Protein AF-A0A7J8PKA5-F1 (afdb_monomer)

Foldseek 3Di:
DPPPPDPFLAFAWQWKAWLNHTQPDGSCLQVADRREGEDQPDAFKAAAPVVVVSVVVSFVVQQVCFDWDQALDNVDRWTKGADPDQDLVCVCVRTTWMWTAGPVRDIDIADCQLQWDDRPPDRRMITGRYYHPVNGSHIYRYPSNQVQWDWDQPPVVSDIDTDRHRVVVVVVVVVVVVPDDDDPDDDDDDDDDDDDDDDDDDDDDDDDDPDDDDDDDDDDDDDDDDDDDDDDDDDDDDDDDDDDDPDDDPPQVVCLVDDFFFFKKKWKKKFQAAPVQVVVCVLVVLCLQCVQLVHDSVQKDWDDWDGDPRMIITMIIGGDDPVDLGNDSVSVVSNVCCVVVVSRDDDCSRPDMDTPDMGIDTRPPCDPCVVCVVVVVVVVVVVVVVVVVVVVVVVVVVVVVVVVPPDDDPDDDDDDDDDDDD

Organism: Gossypium raimondii (NCBI:txid29730)

Structure (mmCIF, N/CA/C/O backbone):
data_AF-A0A7J8PKA5-F1
#
_entry.id   AF-A0A7J8PKA5-F1
#
loop_
_atom_site.group_PDB
_atom_site.id
_atom_site.type_symbol
_atom_site.label_atom_id
_atom_site.label_alt_id
_atom_site.label_comp_id
_atom_site.label_asym_id
_atom_site.label_entity_id
_atom_site.label_seq_id
_atom_site.pdbx_PDB_ins_code
_atom_site.Cartn_x
_atom_site.Cartn_y
_atom_site.Cartn_z
_atom_site.occupancy
_atom_site.B_iso_or_equiv
_atom_site.auth_seq_id
_atom_site.auth_comp_id
_atom_site.auth_asym_id
_atom_site.auth_atom_id
_atom_site.pdbx_PDB_model_num
ATOM 1 N N . PHE A 1 1 ? -16.954 -17.015 -1.935 1.00 55.88 1 PHE A N 1
ATOM 2 C CA . PHE A 1 1 ? -16.989 -15.827 -2.813 1.00 55.88 1 PHE A CA 1
ATOM 3 C C . PHE A 1 1 ? -18.386 -15.262 -2.831 1.00 55.88 1 PHE A C 1
ATOM 5 O O . PHE A 1 1 ? -19.334 -16.026 -2.686 1.00 55.88 1 PHE A O 1
ATOM 12 N N . ARG A 1 2 ? -18.520 -13.949 -3.002 1.00 53.69 2 ARG A N 1
ATOM 13 C CA . ARG A 1 2 ? -19.833 -13.332 -3.159 1.00 53.69 2 ARG A CA 1
ATOM 14 C C . ARG A 1 2 ? -20.401 -13.656 -4.553 1.00 53.69 2 ARG A C 1
ATOM 16 O O . ARG A 1 2 ? -19.839 -13.238 -5.559 1.00 53.69 2 ARG A O 1
ATOM 23 N N . ASP A 1 3 ? -21.453 -14.468 -4.576 1.00 55.28 3 ASP A N 1
ATOM 24 C CA . ASP A 1 3 ? -22.385 -14.728 -5.686 1.00 55.28 3 ASP A CA 1
ATOM 25 C C . ASP A 1 3 ? -21.834 -15.186 -7.049 1.00 55.28 3 ASP A C 1
ATOM 27 O O . ASP A 1 3 ? -22.511 -15.005 -8.054 1.00 55.28 3 ASP A O 1
ATOM 31 N N . GLY A 1 4 ? -20.646 -15.802 -7.126 1.00 52.34 4 GLY A N 1
ATOM 32 C CA . GLY A 1 4 ? -20.178 -16.593 -8.289 1.00 52.34 4 GLY A CA 1
ATOM 33 C C . GLY A 1 4 ? -20.049 -15.881 -9.652 1.00 52.34 4 GLY A C 1
ATOM 34 O O . GLY A 1 4 ? -19.537 -16.478 -10.592 1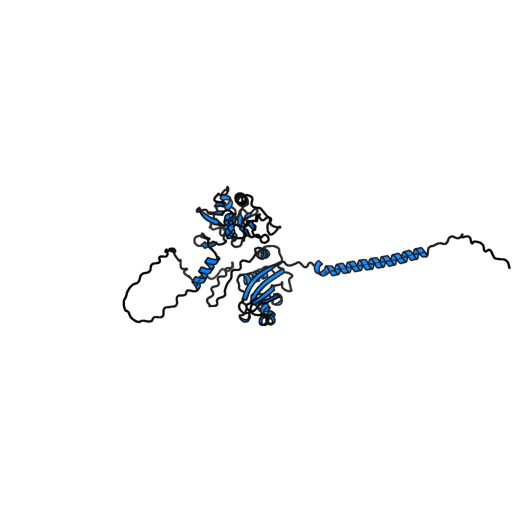.00 52.34 4 GLY A O 1
ATOM 35 N N . ASN A 1 5 ? -20.478 -14.622 -9.761 1.00 56.34 5 ASN A N 1
ATOM 36 C CA . ASN A 1 5 ? -20.639 -13.870 -11.010 1.00 56.34 5 ASN A CA 1
ATOM 37 C C . ASN A 1 5 ? -19.752 -12.609 -11.059 1.00 56.34 5 ASN A C 1
ATOM 39 O O . ASN A 1 5 ? -19.806 -11.833 -12.011 1.00 56.34 5 ASN A O 1
ATOM 43 N N . SER A 1 6 ? -18.948 -12.379 -10.017 1.00 64.56 6 SER A N 1
ATOM 44 C CA . SER A 1 6 ? -17.934 -11.325 -9.990 1.00 64.56 6 SER A CA 1
ATOM 45 C C . SER A 1 6 ? -16.624 -11.858 -10.577 1.00 64.56 6 SER A C 1
ATOM 47 O O . SER A 1 6 ? -16.183 -12.931 -10.163 1.00 64.56 6 SER A O 1
ATOM 49 N N . PRO A 1 7 ? -15.942 -11.114 -11.470 1.00 79.00 7 PRO A N 1
ATOM 50 C CA . PRO A 1 7 ? -14.612 -11.492 -11.948 1.00 79.00 7 PRO A CA 1
ATOM 51 C C . PRO A 1 7 ? -13.523 -11.323 -10.871 1.00 79.00 7 PRO A C 1
ATOM 53 O O . PRO A 1 7 ? -12.355 -11.603 -11.132 1.00 79.00 7 PRO A O 1
ATOM 56 N N . TYR A 1 8 ? -13.884 -10.850 -9.673 1.00 85.94 8 TYR A N 1
ATOM 57 C CA . TYR A 1 8 ? -12.963 -10.523 -8.591 1.00 85.94 8 TYR A CA 1
ATOM 58 C C . TYR A 1 8 ? -13.121 -11.444 -7.379 1.00 85.94 8 TYR A C 1
ATOM 60 O O . TYR A 1 8 ? -14.217 -11.910 -7.056 1.00 85.94 8 TYR A O 1
ATOM 68 N N . TYR A 1 9 ? -12.029 -11.603 -6.629 1.00 89.12 9 TYR A N 1
ATOM 69 C CA . TYR A 1 9 ? -12.018 -12.249 -5.319 1.00 89.12 9 TYR A CA 1
ATOM 70 C C . TYR A 1 9 ? -12.686 -11.359 -4.261 1.00 89.12 9 TYR A C 1
ATOM 72 O O . TYR A 1 9 ? -12.027 -10.656 -3.497 1.00 89.12 9 TYR A O 1
ATOM 80 N N . SER A 1 10 ? -14.021 -11.373 -4.248 1.00 90.00 10 SER A N 1
ATOM 81 C CA . SER A 1 10 ? -14.837 -10.598 -3.313 1.00 90.00 10 SER A CA 1
ATOM 82 C C . SER A 1 10 ? -15.131 -11.383 -2.032 1.00 90.00 10 SER A C 1
ATOM 84 O O . SER A 1 10 ? -15.637 -12.515 -2.079 1.00 90.00 10 SER A O 1
ATOM 86 N N . ILE A 1 11 ? -14.830 -10.761 -0.893 1.00 90.38 11 ILE A N 1
ATOM 87 C CA . ILE A 1 11 ? -15.090 -11.256 0.460 1.00 90.38 11 ILE A CA 1
ATOM 88 C C . ILE A 1 11 ? -16.139 -10.383 1.155 1.00 90.38 11 ILE A C 1
ATOM 90 O O . ILE A 1 11 ? -16.272 -9.192 0.887 1.00 90.38 11 ILE A O 1
ATOM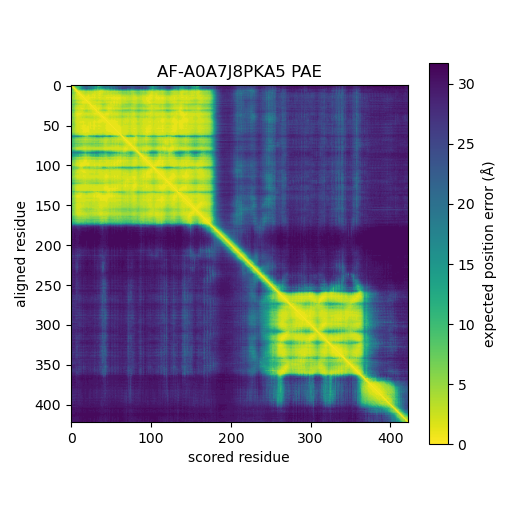 94 N N . GLY A 1 12 ? -16.937 -10.982 2.036 1.00 91.62 12 GLY A N 1
ATOM 95 C CA . GLY A 1 12 ? -18.048 -10.294 2.694 1.00 91.62 12 GLY A CA 1
ATOM 96 C C . GLY A 1 12 ? -17.614 -9.544 3.947 1.00 91.62 12 GLY A C 1
ATOM 97 O O . GLY A 1 12 ? -17.928 -10.011 5.035 1.00 91.62 12 GLY A O 1
ATOM 98 N N . LEU A 1 13 ? -16.903 -8.419 3.815 1.00 95.31 13 LEU A N 1
ATOM 99 C CA . LEU A 1 13 ? -16.624 -7.522 4.946 1.00 95.31 13 LEU A CA 1
ATOM 100 C C . LEU A 1 13 ? -17.936 -6.915 5.452 1.00 95.31 13 LEU A C 1
ATOM 102 O O . LEU A 1 13 ? -18.744 -6.445 4.652 1.00 95.31 13 LEU A O 1
ATOM 106 N N . LYS A 1 14 ? -18.158 -6.942 6.765 1.00 95.56 14 LYS A N 1
ATOM 107 C CA . LYS A 1 14 ? -19.377 -6.419 7.396 1.00 95.56 14 LYS A CA 1
ATOM 108 C C . LYS A 1 14 ? -19.094 -5.316 8.391 1.00 95.56 14 LYS A C 1
ATOM 110 O O . LYS A 1 14 ? -19.866 -4.363 8.460 1.00 95.56 14 LYS A O 1
ATOM 115 N N . GLU A 1 15 ? -17.987 -5.410 9.117 1.00 97.44 15 GLU A N 1
ATOM 116 C CA . GLU A 1 15 ? -17.652 -4.436 10.147 1.00 97.44 15 GLU A CA 1
ATOM 117 C C . GLU A 1 15 ? -16.155 -4.151 10.165 1.00 97.44 15 GLU A C 1
ATOM 119 O O . GLU A 1 15 ? -15.328 -4.994 9.815 1.00 97.44 15 GLU A O 1
ATOM 124 N N . ILE A 1 16 ? -15.815 -2.946 10.612 1.00 98.44 16 ILE A N 1
ATOM 125 C CA . ILE A 1 16 ? -14.454 -2.564 10.975 1.00 98.44 16 ILE A CA 1
ATOM 126 C C . ILE A 1 16 ? -14.516 -2.081 12.418 1.00 98.44 16 ILE A C 1
ATOM 128 O O . ILE A 1 16 ? -15.402 -1.295 12.766 1.00 98.44 16 ILE A O 1
ATOM 132 N N . HIS A 1 17 ? -13.615 -2.569 13.263 1.00 98.31 17 HIS A N 1
ATOM 133 C CA . HIS A 1 17 ? -13.474 -2.125 14.644 1.00 98.31 17 HIS A CA 1
ATOM 134 C C . HIS A 1 17 ? -12.122 -1.433 14.811 1.00 98.31 17 HIS A C 1
ATOM 136 O O . HIS A 1 17 ? -11.105 -1.899 14.299 1.00 98.31 17 HIS A O 1
ATOM 142 N N . VAL A 1 18 ? -12.100 -0.321 15.538 1.00 98.31 18 VAL A N 1
ATOM 143 C CA . VAL A 1 18 ? -10.885 0.434 15.875 1.00 98.31 18 VAL A CA 1
ATOM 144 C C . VAL A 1 18 ? -10.784 0.495 17.392 1.00 98.31 18 VAL A C 1
ATOM 146 O O . VAL A 1 18 ? -11.745 0.887 18.054 1.00 98.31 18 VAL A O 1
ATOM 149 N N . ALA A 1 19 ? -9.650 0.062 17.952 1.00 96.25 19 ALA A N 1
ATOM 150 C CA . ALA A 1 19 ? -9.469 -0.073 19.403 1.00 96.25 19 ALA A CA 1
ATOM 151 C C . ALA A 1 19 ? -10.597 -0.890 20.079 1.00 96.25 19 ALA A C 1
ATOM 153 O O . ALA A 1 19 ? -11.074 -0.551 21.161 1.00 96.25 19 ALA A O 1
ATOM 154 N N . GLY A 1 20 ? -11.071 -1.944 19.401 1.00 96.00 20 GLY A N 1
ATOM 155 C CA . GLY A 1 20 ? -12.162 -2.807 19.871 1.00 96.00 20 GLY A CA 1
ATOM 156 C C . GLY A 1 20 ? -13.568 -2.198 19.788 1.00 96.00 20 GLY A C 1
ATOM 157 O O . GLY A 1 20 ? -14.524 -2.831 20.225 1.00 96.00 20 GLY A O 1
ATOM 158 N N . LYS A 1 21 ? -13.722 -0.985 19.238 1.00 97.69 21 LYS A N 1
ATOM 159 C CA . LYS A 1 21 ? -15.024 -0.333 19.035 1.00 97.69 21 LYS A CA 1
ATOM 160 C C . LYS A 1 21 ? -15.434 -0.431 17.572 1.00 97.69 21 LYS A C 1
ATOM 162 O O . LYS A 1 21 ? -14.697 0.016 16.694 1.00 97.69 21 LYS A O 1
ATOM 167 N N . GLN A 1 22 ? -16.621 -0.967 17.314 1.00 97.44 22 GLN A N 1
ATOM 168 C CA . GLN A 1 22 ? -17.209 -1.010 15.977 1.00 97.44 22 GLN A CA 1
ATOM 169 C C . GLN A 1 22 ? -17.436 0.407 15.427 1.00 97.44 22 GLN A C 1
ATOM 171 O O . GLN A 1 22 ? -17.941 1.285 16.131 1.00 97.44 22 GLN A O 1
ATOM 176 N N . LEU A 1 23 ? -17.083 0.633 14.158 1.00 97.94 23 LEU A N 1
ATOM 177 C CA . LEU A 1 23 ? -17.435 1.869 13.460 1.00 97.94 23 LEU A CA 1
ATOM 178 C C . LEU A 1 23 ? -18.958 1.962 13.287 1.00 97.94 23 LEU A C 1
ATOM 180 O O . LEU A 1 23 ? -19.597 1.006 12.852 1.00 97.94 23 LEU A O 1
ATOM 184 N N . SER A 1 24 ? -19.537 3.131 13.575 1.00 95.31 24 SER A N 1
ATOM 185 C CA . SER A 1 24 ? -20.978 3.385 13.434 1.00 95.31 24 SER A CA 1
ATOM 186 C C . SER A 1 24 ? -21.381 3.526 11.959 1.00 95.31 24 SER A C 1
ATOM 188 O O . SER A 1 24 ? -21.605 4.631 11.465 1.00 95.31 24 SER A O 1
ATOM 190 N N . LEU A 1 25 ? -21.453 2.400 11.249 1.00 95.44 25 LEU A N 1
ATOM 191 C CA . LEU A 1 25 ? -21.748 2.306 9.820 1.00 95.44 25 LEU A CA 1
ATOM 192 C C . LEU A 1 25 ? -22.828 1.254 9.563 1.00 95.44 25 LEU A C 1
ATOM 194 O O . LEU A 1 25 ? -22.898 0.240 10.253 1.00 95.44 25 LEU A O 1
ATOM 198 N N . ASN A 1 26 ? -23.639 1.462 8.524 1.00 94.50 26 ASN A N 1
ATOM 199 C CA . ASN A 1 26 ? -24.496 0.395 8.017 1.00 94.50 26 ASN A CA 1
ATOM 200 C C . ASN A 1 26 ? -23.613 -0.658 7.312 1.00 94.50 26 ASN A C 1
ATOM 202 O O . ASN A 1 26 ? -22.885 -0.274 6.391 1.00 94.50 26 ASN A O 1
ATOM 206 N N . PRO A 1 27 ? -23.682 -1.959 7.669 1.00 93.56 27 PRO A N 1
ATOM 207 C CA . PRO A 1 27 ? -22.890 -3.013 7.026 1.00 93.56 27 PRO A CA 1
ATOM 208 C C . PRO A 1 27 ? -23.037 -3.076 5.499 1.00 93.56 27 PRO A C 1
ATOM 210 O O . PRO A 1 27 ? -22.121 -3.521 4.809 1.00 93.56 27 PRO A O 1
ATOM 213 N N . SER A 1 28 ? -24.157 -2.590 4.950 1.00 93.94 28 SER A N 1
ATOM 214 C CA . SER A 1 28 ? -24.374 -2.513 3.502 1.00 93.94 28 SER A CA 1
ATOM 215 C C . SER A 1 28 ? -23.403 -1.569 2.782 1.00 93.94 28 SER A C 1
ATOM 217 O O . SER A 1 28 ? -23.317 -1.610 1.558 1.00 93.94 28 SER A O 1
ATOM 219 N N . VAL A 1 29 ? -22.659 -0.718 3.502 1.00 96.12 29 VAL A N 1
ATOM 220 C CA . VAL A 1 29 ? -21.648 0.171 2.904 1.00 96.12 29 VAL A CA 1
ATOM 221 C C . VAL A 1 29 ? -20.552 -0.614 2.176 1.00 96.12 29 VAL A C 1
ATOM 223 O O . VAL A 1 29 ? -20.045 -0.156 1.159 1.00 96.12 29 VAL A O 1
ATOM 226 N N . PHE A 1 30 ? -20.229 -1.821 2.652 1.00 95.06 30 PHE A N 1
ATOM 227 C CA . PHE A 1 30 ? -19.212 -2.698 2.063 1.00 95.06 30 PHE A CA 1
ATOM 228 C C . PHE A 1 30 ? -19.758 -3.598 0.948 1.00 95.06 30 PHE A C 1
ATOM 230 O O . PHE A 1 30 ? -19.021 -4.404 0.378 1.00 95.06 30 PHE A O 1
ATOM 237 N N . ASP A 1 31 ? -21.051 -3.473 0.643 1.00 92.25 31 ASP A N 1
ATOM 238 C CA . ASP A 1 31 ? -21.760 -4.287 -0.339 1.00 92.25 31 ASP A CA 1
ATOM 239 C C . ASP A 1 31 ? -21.880 -3.595 -1.714 1.00 92.25 31 ASP A C 1
ATOM 241 O O . ASP A 1 31 ? -22.524 -4.124 -2.620 1.00 92.25 31 ASP A O 1
ATOM 245 N N . GLY A 1 32 ? -21.260 -2.424 -1.892 1.00 88.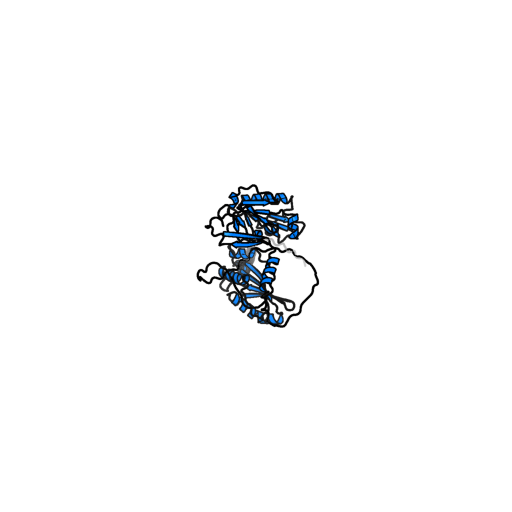94 32 GLY A N 1
ATOM 246 C CA . GLY A 1 32 ? -21.348 -1.623 -3.113 1.00 88.94 32 GLY A CA 1
ATOM 247 C C . GLY A 1 32 ? -20.567 -2.193 -4.303 1.00 88.94 32 GLY A C 1
ATOM 248 O O . GLY A 1 32 ? -19.428 -2.624 -4.158 1.00 88.94 32 GLY A O 1
ATOM 249 N N . LYS A 1 33 ? -21.162 -2.141 -5.506 1.00 89.69 33 LYS A N 1
ATOM 250 C CA . LYS A 1 33 ? -20.576 -2.563 -6.799 1.00 89.69 33 LYS A CA 1
ATOM 251 C C . LYS A 1 33 ? -19.975 -3.978 -6.765 1.00 89.69 33 LYS A C 1
ATOM 253 O O . LYS A 1 33 ? -20.704 -4.933 -7.007 1.00 89.69 33 LYS A O 1
ATOM 258 N N . TYR A 1 34 ? -18.679 -4.122 -6.473 1.00 90.44 34 TYR A N 1
ATOM 259 C CA . TYR A 1 34 ? -17.988 -5.419 -6.374 1.00 90.44 34 TYR A CA 1
ATOM 260 C C . TYR A 1 34 ? -17.796 -5.913 -4.927 1.00 90.44 34 TYR A C 1
ATOM 262 O O . TYR A 1 34 ? -17.169 -6.950 -4.691 1.00 90.44 34 TYR A O 1
ATOM 270 N N . GLY A 1 35 ? -18.355 -5.198 -3.951 1.00 93.00 35 GLY A N 1
ATOM 271 C CA . GLY A 1 35 ? -18.231 -5.480 -2.529 1.00 93.00 35 GLY A CA 1
ATOM 272 C C . GLY A 1 35 ? -16.836 -5.143 -2.009 1.00 93.00 35 GLY A C 1
ATOM 273 O O . GLY A 1 35 ? -16.314 -4.059 -2.264 1.00 93.00 35 GLY A O 1
ATOM 274 N N . THR A 1 36 ? -16.221 -6.089 -1.296 1.00 94.75 36 THR A N 1
ATOM 275 C CA . THR A 1 36 ? -14.845 -5.962 -0.803 1.00 94.75 36 THR A CA 1
ATOM 276 C C . THR A 1 36 ? -13.922 -6.900 -1.557 1.00 94.75 36 THR A C 1
ATOM 278 O O . THR A 1 36 ? -13.957 -8.109 -1.354 1.00 94.75 36 THR A O 1
ATOM 281 N N . VAL A 1 37 ? -13.111 -6.338 -2.447 1.00 94.56 37 VAL A N 1
ATOM 282 C CA . VAL A 1 37 ? -12.197 -7.075 -3.317 1.00 94.56 37 VAL A CA 1
ATOM 283 C C . VAL A 1 37 ? -10.827 -7.173 -2.663 1.00 94.56 37 VAL A C 1
ATOM 285 O O . VAL A 1 37 ? -10.254 -6.167 -2.245 1.00 94.56 37 VAL A O 1
ATOM 288 N N . LEU A 1 38 ? -10.290 -8.390 -2.607 1.00 93.94 38 LEU A N 1
ATOM 289 C CA . LEU A 1 38 ? -8.894 -8.625 -2.269 1.00 93.94 38 LEU A CA 1
ATOM 290 C C . LEU A 1 38 ? -8.042 -8.479 -3.535 1.00 93.94 38 LEU A C 1
ATOM 292 O O . LEU A 1 38 ? -8.227 -9.237 -4.488 1.00 93.94 38 LEU A O 1
ATOM 296 N N . ASP A 1 39 ? -7.142 -7.494 -3.556 1.00 92.25 39 ASP A N 1
ATOM 297 C CA . ASP A 1 39 ? -6.425 -7.090 -4.768 1.00 92.25 39 ASP A CA 1
ATOM 298 C C . ASP A 1 39 ? -4.919 -6.939 -4.523 1.00 92.25 39 ASP A C 1
ATOM 300 O O . ASP A 1 39 ? -4.433 -5.906 -4.064 1.00 92.25 39 ASP A O 1
ATOM 304 N N . SER A 1 40 ? -4.151 -7.966 -4.890 1.00 85.88 40 SER A N 1
ATOM 305 C CA . SER A 1 40 ? -2.686 -7.925 -4.822 1.00 85.88 40 SER A CA 1
ATOM 306 C C . SER A 1 40 ? -2.052 -6.923 -5.797 1.00 85.88 40 SER A C 1
ATOM 308 O O . SER A 1 40 ? -0.877 -6.599 -5.640 1.00 85.88 40 SER A O 1
ATOM 310 N N . GLY A 1 41 ? -2.793 -6.449 -6.806 1.00 86.06 41 GLY A N 1
ATOM 311 C CA . GLY A 1 41 ? -2.353 -5.417 -7.747 1.00 86.06 41 GLY A CA 1
ATOM 312 C C . GLY A 1 41 ? -2.419 -3.997 -7.179 1.00 86.06 41 GLY A C 1
ATOM 313 O O . GLY A 1 41 ? -1.880 -3.073 -7.788 1.00 86.06 41 GLY A O 1
ATOM 314 N N . THR A 1 42 ? -3.030 -3.824 -6.005 1.00 84.38 42 THR A N 1
ATOM 315 C CA . THR A 1 42 ? -3.166 -2.537 -5.326 1.00 84.38 42 THR A CA 1
ATOM 316 C C . THR A 1 42 ? -2.257 -2.481 -4.096 1.00 84.38 42 THR A C 1
ATOM 318 O O . THR A 1 42 ? -2.235 -3.389 -3.269 1.00 84.38 42 THR A O 1
ATOM 321 N N . THR A 1 43 ? -1.488 -1.399 -3.936 1.00 87.44 43 THR A N 1
ATOM 322 C CA . THR A 1 43 ? -0.551 -1.240 -2.807 1.00 87.44 43 THR A CA 1
ATOM 323 C C . THR A 1 43 ? -1.262 -0.981 -1.476 1.00 87.44 43 THR A C 1
ATOM 325 O O . THR A 1 43 ? -0.931 -1.598 -0.462 1.00 87.44 43 THR A O 1
ATOM 328 N N . TYR A 1 44 ? -2.231 -0.068 -1.480 1.00 96.00 44 TYR A N 1
ATOM 329 C CA . TYR A 1 44 ? -2.929 0.431 -0.293 1.00 96.00 44 TYR A CA 1
ATOM 330 C C . TYR A 1 44 ? -4.363 -0.091 -0.201 1.00 96.00 44 TYR A C 1
ATOM 332 O O . TYR A 1 44 ? -4.840 -0.772 -1.102 1.00 96.00 44 TYR A O 1
ATOM 340 N N . ALA A 1 45 ? -5.067 0.213 0.885 1.00 97.69 45 ALA A N 1
ATOM 341 C CA . ALA A 1 45 ? -6.497 -0.063 0.952 1.00 97.69 45 ALA A CA 1
ATOM 342 C C . ALA A 1 45 ? -7.312 1.160 0.533 1.00 97.69 45 ALA A C 1
ATOM 344 O O . ALA A 1 45 ? -6.927 2.296 0.814 1.00 97.69 45 ALA A O 1
ATOM 345 N N . TYR A 1 46 ? -8.464 0.921 -0.081 1.00 97.94 46 TYR A N 1
ATOM 346 C CA . TYR A 1 46 ? -9.404 1.964 -0.466 1.00 97.94 46 TYR A CA 1
ATOM 347 C C . TYR A 1 46 ? -10.782 1.603 0.069 1.00 97.94 46 TYR A C 1
ATOM 349 O O . TYR A 1 46 ? -11.303 0.528 -0.225 1.00 97.94 46 TYR A O 1
ATOM 357 N N . LEU A 1 47 ? -11.357 2.487 0.879 1.00 97.94 47 LEU A N 1
ATOM 358 C CA . LEU A 1 47 ? -12.683 2.320 1.463 1.00 97.94 47 LEU A CA 1
ATOM 359 C C . LEU A 1 47 ? -13.686 3.257 0.774 1.00 97.94 47 LEU A C 1
ATOM 361 O O . LEU A 1 47 ? -13.313 4.375 0.401 1.00 97.94 47 LEU A O 1
ATOM 365 N N . PRO A 1 48 ? -14.969 2.873 0.680 1.00 97.56 48 PRO A N 1
ATOM 366 C CA . PRO A 1 48 ? -16.041 3.797 0.329 1.00 97.56 48 PRO A CA 1
ATOM 367 C C . PRO A 1 48 ? -16.027 5.022 1.249 1.00 97.56 48 PRO A C 1
ATOM 369 O O . PRO A 1 48 ? -15.708 4.904 2.434 1.00 97.56 48 PRO A O 1
ATOM 372 N N . GLU A 1 49 ? -16.409 6.188 0.728 1.00 96.25 49 GLU A N 1
ATOM 373 C CA . GLU A 1 49 ? -16.333 7.468 1.451 1.00 96.25 49 GLU A CA 1
ATOM 374 C C . GLU A 1 49 ? -16.886 7.428 2.889 1.00 96.25 49 GLU A C 1
ATOM 376 O O . GLU A 1 49 ? -16.143 7.806 3.800 1.00 96.25 49 GLU A O 1
ATOM 381 N N . PRO A 1 50 ? -18.101 6.904 3.162 1.00 96.69 50 PRO A N 1
ATOM 382 C CA . PRO A 1 50 ? -18.618 6.867 4.530 1.00 96.69 50 PRO A CA 1
ATOM 383 C C . PRO A 1 50 ? -17.743 6.021 5.465 1.00 96.69 50 PRO A C 1
ATOM 385 O O . PRO A 1 50 ? -17.509 6.396 6.614 1.00 96.69 50 PRO A O 1
ATOM 388 N N . ALA A 1 51 ? -17.218 4.900 4.961 1.00 97.94 51 ALA A N 1
ATOM 389 C CA . ALA A 1 51 ? -16.360 4.008 5.728 1.00 97.94 51 ALA A CA 1
ATOM 390 C C . ALA A 1 51 ? -14.975 4.620 5.980 1.00 97.94 51 ALA A C 1
ATOM 392 O O . ALA A 1 51 ? -14.468 4.536 7.098 1.00 97.94 51 ALA A O 1
ATOM 393 N N . PHE A 1 52 ? -14.386 5.287 4.981 1.00 98.00 52 PHE A N 1
ATOM 394 C CA . PHE A 1 52 ? -13.116 5.995 5.142 1.00 98.00 52 PHE A CA 1
ATOM 395 C C . PHE A 1 52 ? -13.213 7.117 6.181 1.00 98.00 52 PHE A C 1
ATOM 397 O O . PHE A 1 52 ? -12.337 7.238 7.038 1.00 98.00 52 PHE A O 1
ATOM 404 N N . LEU A 1 53 ? -14.274 7.929 6.129 1.00 97.06 53 LEU A N 1
ATOM 405 C CA . LEU A 1 53 ? -14.464 9.037 7.066 1.00 97.06 53 LEU A CA 1
ATOM 406 C C . LEU A 1 53 ? -14.600 8.540 8.508 1.00 97.06 53 LEU A C 1
ATOM 408 O O . LEU A 1 53 ? -13.882 9.036 9.378 1.00 97.06 53 LEU A O 1
ATOM 412 N N . ALA A 1 54 ? -15.435 7.522 8.740 1.00 98.12 54 ALA A N 1
ATOM 413 C CA . ALA A 1 54 ? -15.598 6.916 10.060 1.00 98.12 54 ALA A CA 1
ATOM 414 C C . ALA A 1 54 ? -14.301 6.263 10.564 1.00 98.12 54 ALA A C 1
ATOM 416 O O . ALA A 1 54 ? -13.939 6.424 11.729 1.00 98.12 54 ALA A O 1
ATOM 417 N N . PHE A 1 55 ? -13.567 5.566 9.688 1.00 98.25 55 PHE A N 1
ATOM 418 C CA . PHE A 1 55 ? -12.279 4.962 10.032 1.00 98.25 55 PHE A CA 1
ATOM 419 C C . PHE A 1 55 ? -11.249 6.023 10.435 1.00 98.25 55 PHE A C 1
ATOM 421 O O . PHE A 1 55 ? -10.630 5.925 11.495 1.00 98.25 55 PHE A O 1
ATOM 428 N N . LYS A 1 56 ? -11.098 7.069 9.614 1.00 96.44 56 LYS A N 1
ATOM 429 C CA . LYS A 1 56 ? -10.190 8.191 9.869 1.00 96.44 56 LYS A CA 1
ATOM 430 C C . LYS A 1 56 ? -10.494 8.853 11.211 1.00 96.44 56 LYS A C 1
ATOM 432 O O . LYS A 1 56 ? -9.576 9.085 11.992 1.00 96.44 56 LYS A O 1
ATOM 437 N N . GLU A 1 57 ? -11.760 9.163 11.475 1.00 96.25 57 GLU A N 1
ATOM 438 C CA . GLU A 1 57 ? -12.182 9.794 12.727 1.00 96.25 57 GLU A CA 1
ATOM 439 C C . GLU A 1 57 ? -11.880 8.906 13.939 1.00 96.25 57 GLU A C 1
ATOM 441 O O . GLU A 1 57 ? -11.307 9.382 14.921 1.00 96.25 57 GLU A O 1
ATOM 446 N N . ALA A 1 58 ? -12.188 7.609 13.850 1.00 97.50 58 ALA A N 1
ATOM 447 C CA . ALA A 1 58 ? -11.919 6.660 14.922 1.00 97.50 58 ALA A CA 1
ATOM 448 C C . ALA A 1 58 ? -10.418 6.527 15.220 1.00 97.50 58 ALA A C 1
ATOM 450 O O . ALA A 1 58 ? -10.032 6.548 16.385 1.00 97.50 58 ALA A O 1
ATOM 451 N N . ILE A 1 59 ? -9.562 6.461 14.192 1.00 96.75 59 ILE A N 1
ATOM 452 C CA . ILE A 1 59 ? -8.107 6.450 14.391 1.00 96.75 59 ILE A CA 1
ATOM 453 C C . ILE A 1 59 ? -7.650 7.750 15.052 1.00 96.75 59 ILE A C 1
ATOM 455 O O . ILE A 1 59 ? -6.986 7.703 16.083 1.00 96.75 59 ILE A O 1
ATOM 459 N N . LEU A 1 60 ? -8.021 8.910 14.500 1.00 94.50 60 LEU A N 1
ATOM 460 C CA . LEU A 1 60 ? -7.598 10.213 15.027 1.00 94.50 60 LEU A CA 1
ATOM 461 C C . LEU A 1 60 ? -7.990 10.407 16.494 1.00 94.50 60 LEU A C 1
ATOM 463 O O . LEU A 1 60 ? -7.218 10.980 17.264 1.00 94.50 60 LEU A O 1
ATOM 467 N N . LYS A 1 61 ? -9.161 9.899 16.884 1.00 94.94 61 LYS A N 1
ATOM 468 C CA . LYS A 1 61 ? -9.644 9.933 18.263 1.00 94.94 61 LYS A CA 1
ATOM 469 C C . LYS A 1 61 ? -8.745 9.150 19.221 1.00 94.94 61 LYS A C 1
ATOM 471 O O . LYS A 1 61 ? -8.493 9.626 20.322 1.00 94.94 61 LYS A O 1
ATOM 476 N N . GLU A 1 62 ? -8.247 7.986 18.811 1.00 94.75 62 GLU A N 1
ATOM 477 C CA . GLU A 1 62 ? -7.386 7.138 19.649 1.00 94.75 62 GLU A CA 1
ATOM 478 C C . GLU A 1 62 ? -5.930 7.650 19.712 1.00 94.75 62 GLU A C 1
ATOM 480 O O . GLU A 1 62 ? -5.185 7.293 20.621 1.00 94.75 62 GLU A O 1
ATOM 485 N N . LEU A 1 63 ? -5.519 8.544 18.801 1.00 91.69 63 LEU A N 1
ATOM 486 C CA . LEU A 1 63 ? -4.163 9.116 18.775 1.00 91.69 63 LEU A CA 1
ATOM 487 C C . LEU A 1 63 ? -3.941 10.295 19.743 1.00 91.69 63 LEU A C 1
ATOM 489 O O . LEU A 1 63 ? -2.844 10.851 19.764 1.00 91.69 63 LEU A O 1
ATOM 493 N N . ASN A 1 64 ? -4.937 10.693 20.546 1.00 81.62 64 ASN A N 1
ATOM 494 C CA . ASN A 1 64 ? -4.813 11.682 21.636 1.00 81.62 64 ASN A CA 1
ATOM 495 C C . ASN A 1 64 ? -4.091 13.000 21.263 1.00 81.62 64 ASN A C 1
ATOM 497 O O . ASN A 1 64 ? -3.371 13.578 22.076 1.00 81.62 64 ASN A O 1
ATOM 501 N N . GLY A 1 65 ? -4.264 13.493 20.032 1.00 79.69 65 GLY A N 1
ATOM 502 C CA . GLY A 1 65 ? -3.636 14.745 19.585 1.00 79.69 65 GLY A CA 1
ATOM 503 C C . GLY A 1 65 ? -2.179 14.613 19.127 1.00 79.69 65 GLY A C 1
ATOM 504 O O . GLY A 1 65 ? -1.457 15.611 19.096 1.00 79.69 65 GLY A O 1
ATOM 505 N N . LEU A 1 66 ? -1.741 13.405 18.749 1.00 89.81 66 LEU A N 1
ATOM 506 C CA . LEU A 1 66 ? -0.458 13.178 18.085 1.00 89.81 66 LEU A CA 1
ATOM 507 C C . LEU A 1 66 ? -0.254 14.171 16.927 1.00 89.81 66 LEU A C 1
ATOM 509 O O . LEU A 1 66 ? -1.166 14.434 16.138 1.00 89.81 66 LEU A O 1
ATOM 513 N N . LYS A 1 67 ? 0.959 14.727 16.813 1.00 90.56 67 LYS A N 1
ATOM 514 C CA . LYS A 1 67 ? 1.262 15.776 15.834 1.00 90.56 67 LYS A CA 1
ATOM 515 C C . LYS A 1 67 ? 1.093 15.253 14.408 1.00 90.56 67 LYS A C 1
ATOM 517 O O . LYS A 1 67 ? 1.936 14.497 13.915 1.00 90.56 67 LYS A O 1
ATOM 522 N N . GLN A 1 68 ? 0.051 15.731 13.735 1.00 94.56 68 GLN A N 1
ATOM 523 C CA . GLN A 1 68 ? -0.132 15.522 12.306 1.00 94.56 68 GLN A CA 1
ATOM 524 C C . GLN A 1 68 ? 0.910 16.332 11.520 1.00 94.56 68 GLN A C 1
ATOM 526 O O . GLN A 1 68 ? 1.189 17.495 11.827 1.00 94.56 68 GLN A O 1
ATOM 531 N N . ILE A 1 69 ? 1.502 15.708 10.507 1.00 94.44 69 ILE A N 1
ATOM 532 C CA . ILE A 1 69 ? 2.481 16.313 9.602 1.00 94.44 69 ILE A CA 1
ATOM 533 C C . ILE A 1 69 ? 2.035 16.123 8.149 1.00 94.44 69 ILE A C 1
ATOM 535 O O . ILE A 1 69 ? 1.148 15.322 7.860 1.00 94.44 69 ILE A O 1
ATOM 539 N N . ARG A 1 70 ? 2.649 16.873 7.228 1.00 92.81 70 ARG A N 1
ATOM 540 C CA . ARG A 1 70 ? 2.414 16.695 5.787 1.00 92.81 70 ARG A CA 1
ATOM 541 C C . ARG A 1 70 ? 2.968 15.356 5.314 1.00 92.81 70 ARG A C 1
ATOM 543 O O . ARG A 1 70 ? 3.941 14.878 5.888 1.00 92.81 70 ARG A O 1
ATOM 550 N N . GLY A 1 71 ? 2.369 14.818 4.256 1.00 90.50 71 GLY A N 1
ATOM 551 C CA . GLY A 1 71 ? 2.860 13.634 3.565 1.00 90.50 71 GLY A CA 1
ATOM 552 C C . GLY A 1 71 ? 4.221 13.815 2.891 1.00 90.50 71 GLY A C 1
ATOM 553 O O . GLY A 1 71 ? 4.692 14.944 2.700 1.00 90.50 71 GLY A O 1
ATOM 554 N N . PRO A 1 72 ? 4.862 12.698 2.504 1.00 84.88 72 PRO A N 1
ATOM 555 C CA . PRO A 1 72 ? 6.145 12.726 1.822 1.00 84.88 72 PRO A CA 1
ATOM 556 C C . PRO A 1 72 ? 6.049 13.382 0.442 1.00 84.88 72 PRO A C 1
ATOM 558 O O . PRO A 1 72 ? 6.989 14.079 0.050 1.00 84.88 72 PRO A O 1
ATOM 561 N N . ASP A 1 73 ? 4.943 13.211 -0.280 1.00 84.81 73 ASP A N 1
ATOM 562 C CA . ASP A 1 73 ? 4.682 13.887 -1.550 1.00 84.81 73 ASP A CA 1
ATOM 563 C C . ASP A 1 73 ? 3.610 14.978 -1.355 1.00 84.81 73 ASP A C 1
ATOM 565 O O . ASP A 1 73 ? 2.476 14.664 -0.999 1.00 84.81 73 ASP A O 1
ATOM 569 N N . PRO A 1 74 ? 3.939 16.267 -1.576 1.00 83.94 74 PRO A N 1
ATOM 570 C CA . PRO A 1 74 ? 2.993 17.366 -1.396 1.00 83.94 74 PRO A CA 1
ATOM 571 C C . PRO A 1 74 ? 1.834 17.374 -2.406 1.00 83.94 74 PRO A C 1
ATOM 573 O O . PRO A 1 74 ? 0.891 18.138 -2.212 1.00 83.94 74 PRO A O 1
ATOM 576 N N . ASN A 1 75 ? 1.896 16.577 -3.479 1.00 86.94 75 ASN A N 1
ATOM 577 C CA . ASN A 1 75 ? 0.803 16.446 -4.445 1.00 86.94 75 ASN A CA 1
ATOM 578 C C . ASN A 1 75 ? -0.353 15.586 -3.917 1.00 86.94 75 ASN A C 1
ATOM 580 O O . ASN A 1 75 ? -1.454 15.649 -4.464 1.00 86.94 75 ASN A O 1
ATOM 584 N N . TYR A 1 76 ? -0.112 14.800 -2.865 1.00 84.75 76 TYR A N 1
ATOM 585 C CA . TYR A 1 76 ? -1.105 13.938 -2.237 1.00 84.75 76 TYR A CA 1
ATOM 586 C C . TYR A 1 76 ? -1.455 14.451 -0.842 1.00 84.75 76 TYR A C 1
ATOM 588 O O . TYR A 1 76 ? -0.633 15.024 -0.125 1.00 84.75 76 TYR A O 1
ATOM 596 N N . ASN A 1 77 ? -2.709 14.245 -0.443 1.00 87.69 77 ASN A N 1
ATOM 597 C CA . ASN A 1 77 ? -3.205 14.655 0.866 1.00 87.69 77 ASN A CA 1
ATOM 598 C C . ASN A 1 77 ? -3.106 13.504 1.878 1.00 87.69 77 ASN A C 1
ATOM 600 O O . ASN A 1 77 ? -4.114 13.065 2.437 1.00 87.69 77 ASN A O 1
ATOM 604 N N . ASP A 1 78 ? -1.891 12.989 2.070 1.00 92.44 78 ASP A N 1
ATOM 605 C CA . ASP A 1 78 ? -1.647 11.888 3.001 1.00 92.44 78 ASP A CA 1
ATOM 606 C C . ASP A 1 78 ? -1.836 12.340 4.454 1.00 92.44 78 ASP A C 1
ATOM 608 O O . ASP A 1 78 ? -1.411 13.424 4.868 1.00 92.44 78 ASP A O 1
ATOM 612 N N . ILE A 1 79 ? -2.438 11.468 5.261 1.00 94.56 79 ILE A N 1
ATOM 613 C CA . ILE A 1 79 ? -2.629 11.695 6.693 1.00 94.56 79 ILE A CA 1
ATOM 614 C C . ILE A 1 79 ? -1.466 11.039 7.431 1.00 94.56 79 ILE A C 1
ATOM 616 O O . ILE A 1 79 ? -1.433 9.817 7.572 1.00 94.56 79 ILE A O 1
ATOM 620 N N . CYS A 1 80 ? -0.523 11.856 7.897 1.00 95.38 80 CYS A N 1
ATOM 621 C CA . CYS A 1 80 ? 0.711 11.394 8.523 1.00 95.38 80 CYS A CA 1
ATOM 622 C C . CYS A 1 80 ? 0.904 11.951 9.929 1.00 95.38 80 CYS A C 1
ATOM 624 O O . CYS A 1 80 ? 0.489 13.068 10.231 1.00 95.38 80 CYS A O 1
ATOM 626 N N . PHE A 1 81 ? 1.605 11.199 10.770 1.00 95.00 81 PHE A N 1
ATOM 627 C CA . PHE A 1 81 ? 1.878 11.535 12.160 1.00 95.00 81 PHE A CA 1
ATOM 628 C C . PHE A 1 81 ? 3.349 11.319 12.490 1.00 95.00 81 PHE A C 1
ATOM 630 O O . PHE A 1 81 ? 3.968 10.366 12.014 1.00 95.00 81 PHE A O 1
ATOM 637 N N . SER A 1 82 ? 3.899 12.192 13.330 1.00 91.75 82 SER A N 1
ATOM 638 C CA . SER A 1 82 ? 5.233 12.011 13.905 1.00 91.75 82 SER A CA 1
ATOM 639 C C . SER A 1 82 ? 5.130 11.234 15.216 1.00 91.75 82 SER A C 1
ATOM 641 O O . SER A 1 82 ? 4.407 11.660 16.115 1.00 91.75 82 SER A O 1
ATOM 643 N N . THR A 1 83 ? 5.880 10.142 15.350 1.00 87.06 83 THR A N 1
ATOM 644 C CA . THR A 1 83 ? 6.006 9.358 16.587 1.00 87.06 83 THR A CA 1
ATOM 645 C C . THR A 1 83 ? 7.357 9.581 17.259 1.00 87.06 83 THR A C 1
ATOM 647 O O . THR A 1 83 ? 8.313 10.038 16.637 1.00 87.06 83 THR A O 1
ATOM 650 N N . ALA A 1 84 ? 7.441 9.274 18.558 1.00 79.44 84 ALA A N 1
ATOM 651 C CA . ALA A 1 84 ? 8.696 9.362 19.310 1.00 79.44 84 ALA A CA 1
ATOM 652 C C . ALA A 1 84 ? 9.677 8.234 18.948 1.00 79.44 84 ALA A C 1
ATOM 654 O O . ALA A 1 84 ? 10.888 8.431 18.999 1.00 79.44 84 ALA A O 1
ATOM 655 N N . SER A 1 85 ? 9.149 7.069 18.563 1.00 74.56 85 SER A N 1
ATOM 656 C CA . SER A 1 85 ? 9.937 5.917 18.135 1.00 74.56 85 SER A CA 1
ATOM 657 C C . SER A 1 85 ? 9.861 5.713 16.630 1.00 74.56 85 SER A C 1
ATOM 659 O O . SER A 1 85 ? 8.828 5.942 15.997 1.00 74.56 85 SER A O 1
ATOM 661 N N . SER A 1 86 ? 10.976 5.267 16.062 1.00 72.81 86 SER A N 1
ATOM 662 C CA . SER A 1 86 ? 11.084 4.842 14.672 1.00 72.81 86 SER A CA 1
ATOM 663 C C . SER A 1 86 ? 10.987 3.332 14.488 1.00 72.81 86 SER A C 1
ATOM 665 O O . SER A 1 86 ? 10.992 2.890 13.341 1.00 72.81 86 SER A O 1
ATOM 667 N N . ASP A 1 87 ? 10.943 2.562 15.576 1.00 77.25 87 ASP A N 1
ATOM 668 C CA . ASP A 1 87 ? 10.816 1.108 15.530 1.00 77.25 87 ASP A CA 1
ATOM 669 C C . ASP A 1 87 ? 9.363 0.717 15.224 1.00 77.25 87 ASP A C 1
ATOM 671 O O . ASP A 1 87 ? 8.419 1.194 15.855 1.00 77.25 87 ASP A O 1
ATOM 675 N N . VAL A 1 88 ? 9.190 -0.157 14.232 1.00 74.69 88 VAL A N 1
ATOM 676 C CA . VAL A 1 88 ? 7.884 -0.679 13.806 1.00 74.69 88 VAL A CA 1
ATOM 677 C C . VAL A 1 88 ? 7.230 -1.484 14.933 1.00 74.69 88 VAL A C 1
ATOM 679 O O . VAL A 1 88 ? 6.014 -1.424 15.112 1.00 74.69 88 VAL A O 1
ATOM 682 N N . SER A 1 89 ? 8.040 -2.167 15.745 1.00 77.38 89 SER A N 1
ATOM 683 C CA . SER A 1 89 ? 7.589 -3.002 16.864 1.00 77.38 89 SER A CA 1
ATOM 684 C C . SER A 1 89 ? 6.907 -2.188 17.966 1.00 77.38 89 SER A C 1
ATOM 686 O O . SER A 1 89 ? 6.079 -2.708 18.712 1.00 77.38 89 SER A O 1
ATOM 688 N N . GLU A 1 90 ? 7.227 -0.895 18.065 1.00 85.44 90 GLU A N 1
ATOM 689 C CA . GLU A 1 90 ? 6.680 0.004 19.082 1.00 85.44 90 GLU A CA 1
ATOM 690 C C . GLU A 1 90 ? 5.427 0.754 18.626 1.00 85.44 90 GLU A C 1
ATOM 692 O O . GLU A 1 90 ? 4.793 1.431 19.437 1.00 85.44 90 GLU A O 1
ATOM 697 N N . LEU A 1 91 ? 5.017 0.609 17.361 1.00 88.19 91 LEU A N 1
ATOM 698 C CA . LEU A 1 91 ? 3.835 1.293 16.834 1.00 88.19 91 LEU A CA 1
ATOM 699 C C . LEU A 1 91 ? 2.552 0.891 17.551 1.00 88.19 91 LEU A C 1
ATOM 701 O O . LEU A 1 91 ? 1.655 1.717 17.685 1.00 88.19 91 LEU A O 1
ATOM 705 N N . SER A 1 92 ? 2.475 -0.337 18.059 1.00 90.50 92 SER A N 1
ATOM 706 C CA . SER A 1 92 ? 1.341 -0.830 18.849 1.00 90.50 92 SER A CA 1
ATOM 707 C C . SER A 1 92 ? 1.145 -0.076 20.170 1.00 90.50 92 SER A C 1
ATOM 709 O O . SER A 1 92 ? 0.052 -0.102 20.726 1.00 90.50 92 SER A O 1
ATOM 711 N N . LYS A 1 93 ? 2.172 0.632 20.668 1.00 90.88 93 LYS A N 1
ATOM 712 C CA . LYS A 1 93 ? 2.072 1.491 21.861 1.00 90.88 93 LYS A CA 1
ATOM 713 C C . LYS A 1 93 ? 1.387 2.828 21.563 1.00 90.88 93 LYS A C 1
ATOM 715 O O . LYS A 1 93 ? 0.930 3.494 22.485 1.00 90.88 93 LYS A O 1
ATOM 720 N N . THR A 1 94 ? 1.387 3.265 20.301 1.00 91.56 94 THR A N 1
ATOM 721 C CA . THR A 1 94 ? 0.891 4.590 19.886 1.00 91.56 94 THR A CA 1
ATOM 722 C C . THR A 1 94 ? -0.363 4.501 19.026 1.00 91.56 94 THR A C 1
ATOM 724 O O . THR A 1 94 ? -1.246 5.340 19.158 1.00 91.56 94 THR A O 1
ATOM 727 N N . PHE A 1 95 ? -0.449 3.506 18.146 1.00 94.50 95 PHE A N 1
ATOM 728 C CA . PHE A 1 95 ? -1.554 3.335 17.214 1.00 94.50 95 PHE A CA 1
ATOM 729 C C . PHE A 1 95 ? -2.451 2.160 17.628 1.00 94.50 95 PHE A C 1
ATOM 731 O O . PHE A 1 95 ? -1.940 1.123 18.056 1.00 94.50 95 PHE A O 1
ATOM 738 N N . PRO A 1 96 ? -3.780 2.296 17.479 1.00 96.50 96 PRO A N 1
ATOM 739 C CA . PRO A 1 96 ? -4.729 1.290 17.941 1.00 96.50 96 PRO A CA 1
ATOM 740 C C . PRO A 1 96 ? -4.774 0.074 17.017 1.00 96.50 96 PRO A C 1
ATOM 742 O O . PRO A 1 96 ? -4.694 0.202 15.802 1.00 96.50 96 PRO A O 1
ATOM 745 N N . THR A 1 97 ? -5.031 -1.107 17.566 1.00 96.12 97 THR A N 1
ATOM 746 C CA . THR A 1 97 ? -5.343 -2.280 16.742 1.00 96.12 97 THR A CA 1
ATOM 747 C C . THR A 1 97 ? -6.640 -2.066 15.955 1.00 96.12 97 THR A C 1
ATOM 749 O O . THR A 1 97 ? -7.615 -1.511 16.478 1.00 96.12 97 THR A O 1
ATOM 752 N N . VAL A 1 98 ? -6.658 -2.539 14.708 1.00 98.25 98 VAL A N 1
ATOM 753 C CA . VAL A 1 98 ? -7.834 -2.534 13.830 1.00 98.25 98 VAL A CA 1
ATOM 754 C C . VAL A 1 98 ? -8.284 -3.975 13.606 1.00 98.25 98 VAL A C 1
ATOM 756 O O . VAL A 1 98 ? -7.458 -4.874 13.494 1.00 98.25 98 VAL A O 1
ATOM 759 N N . GLU A 1 99 ? -9.585 -4.219 13.540 1.00 97.81 99 GLU A N 1
ATOM 760 C CA . GLU A 1 99 ? -10.149 -5.534 13.235 1.00 97.81 99 GLU A CA 1
ATOM 761 C C . GLU A 1 99 ? -11.148 -5.412 12.083 1.00 97.81 99 GLU A C 1
ATOM 763 O O . GLU A 1 99 ? -11.957 -4.486 12.045 1.00 97.81 99 GLU A O 1
ATOM 768 N N . MET A 1 100 ? -11.079 -6.339 11.132 1.00 97.06 100 MET A N 1
ATOM 769 C CA . MET A 1 100 ? -12.059 -6.492 10.058 1.00 97.06 100 MET A CA 1
ATOM 770 C C . MET A 1 100 ? -12.900 -7.738 10.324 1.00 97.06 100 MET A C 1
ATOM 772 O O . MET A 1 100 ? -12.341 -8.823 10.487 1.00 97.06 100 MET A O 1
ATOM 776 N N . VAL A 1 101 ? -14.224 -7.588 10.360 1.00 96.62 101 VAL A N 1
ATOM 777 C CA . VAL A 1 101 ? -15.174 -8.676 10.637 1.00 96.62 101 VAL A CA 1
ATOM 778 C C . VAL A 1 101 ? -15.916 -9.050 9.359 1.00 96.62 101 VAL A C 1
ATOM 780 O O . VAL A 1 101 ? -16.534 -8.196 8.713 1.00 96.62 101 VAL A O 1
ATOM 783 N N . PHE A 1 102 ? -15.864 -10.328 8.994 1.00 92.94 102 PHE A N 1
ATOM 784 C CA . PHE A 1 102 ? -16.496 -10.880 7.798 1.00 92.94 102 PHE A CA 1
ATOM 785 C C . PHE A 1 102 ? -17.839 -11.557 8.117 1.00 92.94 102 PHE A C 1
ATOM 787 O O . PHE A 1 102 ? -18.209 -11.731 9.275 1.00 92.94 102 PHE A O 1
ATOM 794 N N . GLY A 1 103 ? -18.609 -11.901 7.081 1.00 83.12 103 GLY A N 1
ATOM 795 C CA . GLY A 1 103 ? -20.005 -12.348 7.204 1.00 83.12 103 GLY A CA 1
ATOM 796 C C . GLY A 1 103 ? -20.257 -13.572 8.095 1.00 83.12 103 GLY A C 1
ATOM 797 O O . GLY A 1 103 ? -21.346 -13.700 8.642 1.00 83.12 103 GLY A O 1
ATOM 798 N N . ASP A 1 104 ? -19.269 -14.438 8.282 1.00 82.38 104 ASP A N 1
ATOM 799 C CA . ASP A 1 104 ? -19.300 -15.595 9.185 1.00 82.38 104 ASP A CA 1
ATOM 800 C C . ASP A 1 104 ? -18.706 -15.296 10.572 1.00 82.38 104 ASP A C 1
ATOM 802 O O . ASP A 1 104 ? -18.335 -16.210 11.306 1.00 82.38 104 ASP A O 1
ATOM 806 N N . GLN A 1 105 ? -18.614 -14.011 10.930 1.00 87.50 105 GLN A N 1
ATOM 807 C CA . GLN A 1 105 ? -18.001 -13.507 12.162 1.00 87.50 105 GLN A CA 1
ATOM 808 C C . GLN A 1 105 ? -16.501 -13.823 12.282 1.00 87.50 105 GLN A C 1
ATOM 810 O O . GLN A 1 105 ? -15.904 -13.589 13.337 1.00 87.50 105 GLN A O 1
ATOM 815 N N . GLN A 1 106 ? -15.859 -14.306 11.210 1.00 90.56 106 GLN A N 1
ATOM 816 C CA . GLN A 1 106 ? -14.407 -14.410 11.174 1.00 90.56 106 GLN A CA 1
ATOM 817 C C . GLN A 1 106 ? -13.781 -13.019 11.228 1.00 90.56 106 GLN A C 1
ATOM 819 O O . GLN A 1 106 ? -14.268 -12.062 10.622 1.00 90.56 106 GLN A O 1
ATOM 824 N N . LYS A 1 107 ? -12.676 -12.925 11.962 1.00 94.06 107 LYS A N 1
ATOM 825 C CA . LYS A 1 107 ? -11.988 -11.674 12.261 1.00 94.06 107 LYS A CA 1
ATOM 826 C C . LYS A 1 107 ? -10.578 -11.713 11.700 1.00 94.06 107 LYS A C 1
ATOM 828 O O . LYS A 1 107 ? -9.832 -12.658 11.949 1.00 94.06 107 LYS A O 1
ATOM 833 N N . LEU A 1 108 ? -10.199 -10.660 10.984 1.00 94.31 108 LEU A N 1
ATOM 834 C CA . LEU A 1 108 ? -8.813 -10.391 10.621 1.00 94.31 108 LEU A CA 1
ATOM 835 C C . LEU A 1 108 ? -8.303 -9.231 11.471 1.00 94.31 108 LEU A C 1
ATOM 837 O O . LEU A 1 108 ? -8.706 -8.082 11.288 1.00 94.31 108 LEU A O 1
ATOM 841 N N . LEU A 1 109 ? -7.398 -9.551 12.392 1.00 95.44 109 LEU A N 1
ATOM 842 C CA . LEU A 1 109 ? -6.716 -8.562 13.212 1.00 95.44 109 LEU A CA 1
ATOM 843 C C . LEU A 1 109 ? -5.617 -7.880 12.394 1.00 95.44 109 LEU A C 1
ATOM 845 O O . LEU A 1 109 ? -4.810 -8.550 11.753 1.00 95.44 109 LEU A O 1
ATOM 849 N N . LEU A 1 110 ? -5.567 -6.557 12.432 1.00 95.81 110 LEU A N 1
ATOM 850 C CA . LEU A 1 110 ? -4.606 -5.726 11.720 1.00 95.81 110 LEU A CA 1
ATOM 851 C C . LEU A 1 110 ? -3.756 -4.960 12.735 1.00 95.81 110 LEU A C 1
ATOM 853 O O . LEU A 1 110 ? -4.257 -4.133 13.503 1.00 95.81 110 LEU A O 1
ATOM 857 N N . SER A 1 111 ? -2.455 -5.239 12.727 1.00 93.50 111 SER A N 1
ATOM 858 C CA . SER A 1 111 ? -1.462 -4.460 13.464 1.00 93.50 111 SER A CA 1
ATOM 859 C C . SER A 1 111 ? -1.190 -3.130 12.740 1.00 93.50 111 SER A C 1
ATOM 861 O O . SER A 1 111 ? -1.536 -2.988 11.564 1.00 93.50 111 SER A O 1
ATOM 863 N N . PRO A 1 112 ? -0.549 -2.143 13.394 1.00 94.81 112 PRO A N 1
ATOM 864 C CA . PRO A 1 112 ? -0.235 -0.855 12.770 1.00 94.81 112 PRO A CA 1
ATOM 865 C C . PRO A 1 112 ? 0.464 -0.944 11.406 1.00 94.81 112 PRO A C 1
ATOM 867 O O . PRO A 1 112 ? 0.156 -0.175 10.501 1.00 94.81 112 PRO A O 1
ATOM 870 N N . GLU A 1 113 ? 1.334 -1.932 11.196 1.00 92.00 113 GLU A N 1
ATOM 871 C CA . GLU A 1 113 ? 1.994 -2.192 9.905 1.00 92.00 113 GLU A CA 1
ATOM 872 C C . GLU A 1 113 ? 1.040 -2.551 8.751 1.00 92.00 113 GLU A C 1
ATOM 874 O O . GLU A 1 113 ? 1.420 -2.415 7.582 1.00 92.00 113 GLU A O 1
ATOM 879 N N . ASN A 1 114 ? -0.185 -2.990 9.064 1.00 95.69 114 ASN A N 1
ATOM 880 C CA . ASN A 1 114 ? -1.200 -3.370 8.086 1.00 95.69 114 ASN A CA 1
ATOM 881 C C . ASN A 1 114 ? -2.045 -2.196 7.578 1.00 95.69 114 ASN A C 1
ATOM 883 O O . ASN A 1 114 ? -2.772 -2.350 6.600 1.00 95.69 114 ASN A O 1
ATOM 887 N N . TYR A 1 115 ? -1.965 -1.029 8.217 1.00 96.62 115 TYR A N 1
ATOM 888 C CA . TYR A 1 115 ? -2.687 0.170 7.780 1.00 96.62 115 TYR A CA 1
ATOM 889 C C . TYR A 1 115 ? -1.838 1.446 7.835 1.00 96.62 115 TYR A C 1
ATOM 891 O O . TYR A 1 115 ? -2.344 2.520 7.509 1.00 96.62 115 TYR A O 1
ATOM 899 N N . LEU A 1 116 ? -0.551 1.349 8.192 1.00 95.75 116 LEU A N 1
ATOM 900 C CA . LEU A 1 116 ? 0.419 2.440 8.136 1.00 95.75 116 LEU A CA 1
ATOM 901 C C . LEU A 1 116 ? 1.571 2.142 7.171 1.00 95.75 116 LEU A C 1
ATOM 903 O O . LEU A 1 116 ? 2.084 1.023 7.080 1.00 95.75 116 LEU A O 1
ATOM 907 N N . PHE A 1 117 ? 2.046 3.181 6.491 1.00 92.69 117 PHE A N 1
ATOM 908 C CA . PHE A 1 117 ? 3.311 3.163 5.763 1.00 92.69 117 PHE A CA 1
ATOM 909 C C . PHE A 1 117 ? 4.274 4.217 6.313 1.00 92.69 117 PHE A C 1
ATOM 911 O O . PHE A 1 117 ? 3.871 5.208 6.917 1.00 92.69 117 PHE A O 1
ATOM 918 N N . ARG A 1 118 ? 5.576 3.979 6.139 1.00 91.19 118 ARG A N 1
ATOM 919 C CA . ARG A 1 118 ? 6.628 4.844 6.681 1.00 91.19 118 ARG A CA 1
ATOM 920 C C . ARG A 1 118 ? 6.762 6.118 5.851 1.00 91.19 118 ARG A C 1
ATOM 922 O O . ARG A 1 118 ? 6.802 6.062 4.624 1.00 91.19 118 ARG A O 1
ATOM 929 N N . HIS A 1 119 ? 6.914 7.255 6.516 1.00 90.31 119 HIS A N 1
ATOM 930 C CA . HIS A 1 119 ? 7.190 8.526 5.860 1.00 90.31 119 HIS A CA 1
ATOM 931 C C . HIS A 1 119 ? 8.637 8.553 5.342 1.00 90.31 119 HIS A C 1
ATOM 933 O O . HIS A 1 119 ? 9.589 8.481 6.117 1.00 90.31 119 HIS A O 1
ATOM 939 N N . SER A 1 120 ? 8.832 8.694 4.028 1.00 86.81 120 SER A N 1
ATOM 940 C CA . SER A 1 120 ? 10.165 8.581 3.408 1.00 86.81 120 SER A CA 1
ATOM 941 C C . SER A 1 120 ? 11.123 9.732 3.747 1.00 86.81 120 SER A C 1
ATOM 943 O O . SER A 1 120 ? 12.335 9.545 3.713 1.00 86.81 120 SER A O 1
ATOM 945 N N . LYS A 1 121 ? 10.597 10.917 4.096 1.00 87.19 121 LYS A N 1
ATOM 946 C CA . LYS A 1 121 ? 11.404 12.128 4.366 1.00 87.19 121 LYS A CA 1
ATOM 947 C C . LYS A 1 121 ? 11.569 12.502 5.844 1.00 87.19 121 LYS A C 1
ATOM 949 O O . LYS A 1 121 ? 12.389 13.355 6.157 1.00 87.19 121 LYS A O 1
ATOM 954 N N . VAL A 1 122 ? 10.775 11.924 6.747 1.00 86.94 122 VAL A N 1
ATOM 955 C CA . VAL A 1 122 ? 10.734 12.313 8.167 1.00 86.94 122 VAL A CA 1
ATOM 956 C C . VAL A 1 122 ? 10.893 11.044 8.978 1.00 86.94 122 VAL A C 1
ATOM 958 O O . VAL A 1 122 ? 10.050 10.152 8.933 1.00 86.94 122 VAL A O 1
ATOM 961 N N . HIS A 1 123 ? 12.018 10.945 9.677 1.00 88.00 123 HIS A N 1
ATOM 962 C CA . HIS A 1 123 ? 12.336 9.770 10.470 1.00 88.00 123 HIS A CA 1
ATOM 963 C C . HIS A 1 123 ? 11.356 9.626 11.638 1.00 88.00 123 HIS A C 1
ATOM 965 O O . HIS A 1 123 ? 11.041 10.610 12.300 1.00 88.00 123 HIS A O 1
ATOM 971 N N . GLY A 1 124 ? 10.880 8.403 11.887 1.00 86.50 124 GLY A N 1
ATOM 972 C CA . GLY A 1 124 ? 9.879 8.156 12.928 1.00 86.50 124 GLY A CA 1
ATOM 973 C C . GLY A 1 124 ? 8.515 8.776 12.622 1.00 86.50 124 GLY A C 1
ATOM 974 O O . GLY A 1 124 ? 7.786 9.118 13.541 1.00 86.50 124 GLY A O 1
ATOM 975 N N . ALA A 1 125 ? 8.162 8.963 11.349 1.00 91.88 125 ALA A N 1
ATOM 976 C CA . ALA A 1 125 ? 6.812 9.349 10.966 1.00 91.88 125 ALA A CA 1
ATOM 977 C C . ALA A 1 125 ? 6.140 8.285 10.097 1.00 91.88 125 ALA A C 1
ATOM 979 O O . ALA A 1 125 ? 6.796 7.571 9.331 1.00 91.88 125 ALA A O 1
ATOM 980 N N . TYR A 1 126 ? 4.819 8.196 10.227 1.00 93.75 126 TYR A N 1
ATOM 981 C CA . TYR A 1 126 ? 3.985 7.165 9.617 1.00 93.75 126 TYR A CA 1
ATOM 982 C C . TYR A 1 126 ? 2.689 7.764 9.083 1.00 93.75 126 TYR A C 1
ATOM 984 O O . TYR A 1 126 ? 2.152 8.704 9.664 1.00 93.75 126 TYR A O 1
ATOM 992 N N . CYS A 1 127 ? 2.190 7.215 7.984 1.00 95.38 127 CYS A N 1
ATOM 993 C CA . CYS A 1 127 ? 1.022 7.696 7.261 1.00 95.38 127 CYS A CA 1
ATOM 994 C C . CYS A 1 127 ? -0.028 6.597 7.136 1.00 95.38 127 CYS A C 1
ATOM 996 O O . CYS A 1 127 ? 0.334 5.429 6.997 1.00 95.38 127 CYS A O 1
ATOM 998 N N . LEU A 1 128 ? -1.312 6.958 7.151 1.00 97.44 128 LEU A N 1
ATOM 999 C CA . LEU A 1 128 ? -2.396 6.020 6.856 1.00 97.44 128 LEU A CA 1
ATOM 1000 C C . LEU A 1 128 ? -2.260 5.501 5.424 1.00 97.44 128 LEU A C 1
ATOM 1002 O O . LEU A 1 128 ? -2.279 6.280 4.481 1.00 97.44 128 LEU A O 1
ATOM 1006 N N . GLY A 1 129 ? -2.169 4.183 5.267 1.00 96.88 129 GLY A N 1
ATOM 1007 C CA . GLY A 1 129 ? -2.234 3.492 3.978 1.00 96.88 129 GLY A CA 1
ATOM 1008 C C . GLY A 1 129 ? -3.633 2.972 3.650 1.00 96.88 129 GLY A C 1
ATOM 1009 O O . GLY A 1 129 ? -3.773 1.977 2.942 1.00 96.88 129 GLY A O 1
ATOM 1010 N N . ILE A 1 130 ? -4.656 3.618 4.206 1.00 97.56 130 ILE A N 1
ATOM 1011 C CA . ILE A 1 130 ? -6.060 3.429 3.851 1.00 97.56 130 ILE A CA 1
ATOM 1012 C C . ILE A 1 130 ? -6.567 4.773 3.342 1.00 97.56 130 ILE A C 1
ATOM 1014 O O . ILE A 1 130 ? -6.402 5.781 4.026 1.00 97.56 130 ILE A O 1
ATOM 1018 N N . PHE A 1 131 ? -7.180 4.779 2.164 1.00 96.69 131 PHE A N 1
ATOM 1019 C CA . PHE A 1 131 ? -7.632 5.978 1.463 1.00 96.69 131 PHE A CA 1
ATOM 1020 C C . PHE A 1 131 ? -9.124 5.901 1.135 1.00 96.69 131 PHE A C 1
ATOM 1022 O O . PHE A 1 131 ? -9.740 4.835 1.180 1.00 96.69 131 PHE A O 1
ATOM 1029 N N . GLN A 1 132 ? -9.712 7.040 0.780 1.00 96.19 132 GLN A N 1
ATOM 1030 C CA . GLN A 1 132 ? -11.044 7.079 0.185 1.00 96.19 132 GLN A CA 1
ATOM 1031 C C . GLN A 1 132 ? -10.984 6.565 -1.255 1.00 96.19 132 GLN A C 1
ATOM 1033 O O . GLN A 1 132 ? -10.141 7.013 -2.030 1.00 96.19 132 GLN A O 1
ATOM 1038 N N . ASN A 1 133 ? -11.918 5.702 -1.645 1.00 94.62 133 ASN A N 1
ATOM 1039 C CA . ASN A 1 133 ? -12.064 5.240 -3.025 1.00 94.62 133 ASN A CA 1
ATOM 1040 C C . ASN A 1 133 ? -12.842 6.238 -3.905 1.00 94.62 133 ASN A C 1
ATOM 1042 O O . ASN A 1 133 ? -13.766 5.869 -4.624 1.00 94.62 133 ASN A O 1
ATOM 1046 N N . GLU A 1 134 ? -12.515 7.527 -3.796 1.00 89.81 134 GLU A N 1
ATOM 1047 C CA . GLU A 1 134 ? -13.216 8.635 -4.457 1.00 89.81 134 GLU A CA 1
ATOM 1048 C C . GLU A 1 134 ? -14.753 8.477 -4.442 1.00 89.81 134 GLU A C 1
ATOM 1050 O O . GLU A 1 134 ? -15.367 8.599 -3.382 1.00 89.81 134 GLU A O 1
ATOM 1055 N N . LYS A 1 135 ? -15.359 8.208 -5.612 1.00 89.31 135 LYS A N 1
ATOM 1056 C CA . LYS A 1 135 ? -16.798 7.972 -5.823 1.00 89.31 135 LYS A CA 1
ATOM 1057 C C . LYS A 1 135 ? -17.144 6.502 -6.092 1.00 89.31 135 LYS A C 1
ATOM 1059 O O . LYS A 1 135 ? -18.306 6.198 -6.359 1.00 89.31 135 LYS A O 1
ATOM 1064 N N . ASP A 1 136 ? -16.165 5.600 -6.091 1.00 92.44 136 ASP A N 1
ATOM 1065 C CA . ASP A 1 136 ? -16.402 4.174 -6.298 1.00 92.44 136 ASP A CA 1
ATOM 1066 C C . ASP A 1 136 ? -16.790 3.516 -4.958 1.00 92.44 136 ASP A C 1
ATOM 1068 O O . ASP A 1 136 ? -16.038 3.593 -3.985 1.00 92.44 136 ASP A O 1
ATOM 1072 N N . PRO A 1 137 ? -17.968 2.873 -4.864 1.00 93.56 137 PRO A N 1
ATOM 1073 C CA . PRO A 1 137 ? -18.432 2.254 -3.626 1.00 93.56 137 PRO A CA 1
ATOM 1074 C C . PRO A 1 137 ? -17.801 0.874 -3.360 1.00 93.56 137 PRO A C 1
ATOM 1076 O O . PRO A 1 137 ? -18.230 0.182 -2.441 1.00 93.56 137 PRO A O 1
ATOM 1079 N N . THR A 1 138 ? -16.821 0.446 -4.161 1.00 94.00 138 THR A N 1
ATOM 1080 C CA . THR A 1 138 ? -16.057 -0.789 -3.938 1.00 94.00 138 THR A CA 1
ATOM 1081 C C . THR A 1 138 ? -15.034 -0.586 -2.824 1.00 94.00 138 THR A C 1
ATOM 1083 O O . THR A 1 138 ? -14.342 0.430 -2.788 1.00 94.00 138 THR A O 1
ATOM 1086 N N . THR A 1 139 ? -14.865 -1.579 -1.957 1.00 97.00 139 THR A N 1
ATOM 1087 C CA . THR A 1 139 ? -13.708 -1.651 -1.060 1.00 97.00 139 THR A CA 1
ATOM 1088 C C . THR A 1 139 ? -12.586 -2.432 -1.737 1.00 97.00 139 THR A C 1
ATOM 1090 O O . THR A 1 139 ? -12.815 -3.549 -2.198 1.00 97.00 139 THR A O 1
ATOM 1093 N N . LEU A 1 140 ? -11.369 -1.890 -1.754 1.00 96.88 140 LEU A N 1
ATOM 1094 C CA . LEU A 1 140 ? -10.167 -2.593 -2.206 1.00 96.88 140 LEU A CA 1
ATOM 1095 C C . LEU A 1 140 ? -9.253 -2.860 -1.012 1.00 96.88 140 LEU A C 1
ATOM 1097 O O . LEU A 1 140 ? -8.819 -1.927 -0.334 1.00 96.88 140 LEU A O 1
ATOM 1101 N N . LEU A 1 141 ? -8.942 -4.128 -0.761 1.00 97.06 141 LEU A N 1
ATOM 1102 C CA . LEU A 1 141 ? -7.948 -4.540 0.224 1.00 97.06 141 LEU A CA 1
ATOM 1103 C C . LEU A 1 141 ? -6.646 -4.863 -0.507 1.00 97.06 141 LEU A C 1
ATOM 1105 O O . LEU A 1 141 ? -6.491 -5.949 -1.066 1.00 97.06 141 LEU A O 1
ATOM 1109 N N . GLY A 1 142 ? -5.737 -3.890 -0.528 1.00 93.50 142 GLY A N 1
ATOM 1110 C CA . GLY A 1 142 ? -4.430 -4.027 -1.159 1.00 93.50 142 GLY A CA 1
ATOM 1111 C C . GLY A 1 142 ? -3.376 -4.707 -0.287 1.00 93.50 142 GLY A C 1
ATOM 1112 O O . GLY A 1 142 ? -3.628 -5.134 0.845 1.00 93.50 142 GLY A O 1
ATOM 1113 N N . GLY A 1 143 ? -2.149 -4.740 -0.805 1.00 91.69 143 GLY A N 1
ATOM 1114 C CA . GLY A 1 143 ? -0.994 -5.393 -0.191 1.00 91.69 143 GLY A CA 1
ATOM 1115 C C . GLY A 1 143 ? -0.703 -4.956 1.246 1.00 91.69 143 GLY A C 1
ATOM 1116 O O . GLY A 1 143 ? -0.247 -5.772 2.044 1.00 91.69 143 GLY A O 1
ATOM 1117 N N . ILE A 1 144 ? -1.004 -3.703 1.615 1.00 94.38 144 ILE A N 1
ATOM 1118 C CA . ILE A 1 144 ? -0.800 -3.218 2.986 1.00 94.38 144 ILE A CA 1
ATOM 1119 C C . ILE A 1 144 ? -1.594 -4.036 4.020 1.00 94.38 144 ILE A C 1
ATOM 1121 O O . ILE A 1 144 ? -1.027 -4.436 5.038 1.00 94.38 144 ILE A O 1
ATOM 1125 N N . ILE A 1 145 ? -2.849 -4.390 3.720 1.00 97.25 145 ILE A N 1
ATOM 1126 C CA . ILE A 1 145 ? -3.747 -5.119 4.633 1.00 97.25 145 ILE A CA 1
ATOM 1127 C C . ILE A 1 145 ? -3.207 -6.519 4.937 1.00 97.25 145 ILE A C 1
ATOM 1129 O O . ILE A 1 145 ? -3.319 -7.006 6.061 1.00 97.25 145 ILE A O 1
ATOM 1133 N N . VAL A 1 146 ? -2.574 -7.146 3.944 1.00 93.81 146 VAL A N 1
ATOM 1134 C CA . VAL A 1 146 ? -2.086 -8.531 4.005 1.00 93.81 146 VAL A CA 1
ATOM 1135 C C . VAL A 1 146 ? -0.584 -8.640 4.276 1.00 93.81 146 VAL A C 1
ATOM 1137 O O . VAL A 1 146 ? -0.009 -9.721 4.160 1.00 93.81 146 VAL A O 1
ATOM 1140 N N . ARG A 1 147 ? 0.079 -7.553 4.694 1.00 89.75 147 ARG A N 1
ATOM 1141 C CA . ARG A 1 147 ? 1.459 -7.635 5.204 1.00 89.75 147 ARG A CA 1
ATOM 1142 C C . ARG A 1 147 ? 1.556 -8.648 6.346 1.00 89.75 147 ARG A C 1
ATOM 1144 O O . ARG A 1 147 ? 0.658 -8.714 7.191 1.00 89.75 147 ARG A O 1
ATOM 1151 N N . ASN A 1 148 ? 2.628 -9.446 6.343 1.00 88.88 148 ASN A N 1
ATOM 1152 C CA . ASN A 1 148 ? 2.852 -10.526 7.313 1.00 88.88 148 ASN A CA 1
ATOM 1153 C C . ASN A 1 148 ? 1.625 -11.447 7.469 1.00 88.88 148 ASN A C 1
ATOM 1155 O O . ASN A 1 148 ? 1.192 -11.804 8.566 1.00 88.88 148 ASN A O 1
ATOM 1159 N N . THR A 1 149 ? 0.990 -11.764 6.340 1.00 86.62 149 THR A N 1
ATOM 1160 C CA . THR A 1 149 ? -0.191 -12.624 6.278 1.00 86.62 149 THR A CA 1
ATOM 1161 C C . THR A 1 149 ? -0.061 -13.544 5.070 1.00 86.62 149 THR A C 1
ATOM 1163 O O . THR A 1 149 ? 0.048 -13.073 3.940 1.00 86.62 149 THR A O 1
ATOM 1166 N N . LEU A 1 150 ? -0.091 -14.858 5.290 1.00 89.31 150 LEU A N 1
ATOM 1167 C CA . LEU A 1 150 ? -0.272 -15.816 4.207 1.00 89.31 150 LEU A CA 1
ATOM 1168 C C . LEU A 1 150 ? -1.746 -15.802 3.802 1.00 89.31 150 LEU A C 1
ATOM 1170 O O . LEU A 1 150 ? -2.625 -16.037 4.632 1.00 89.31 150 LEU A O 1
ATOM 1174 N N . VAL A 1 151 ? -1.997 -15.528 2.527 1.00 89.44 151 VAL A N 1
ATOM 1175 C CA . VAL A 1 151 ? -3.337 -15.533 1.939 1.00 89.44 151 VAL A CA 1
ATOM 1176 C C . VAL A 1 151 ? -3.467 -16.755 1.043 1.00 89.44 151 VAL A C 1
ATOM 1178 O O . VAL A 1 151 ? -2.656 -16.944 0.137 1.00 89.44 151 VAL A O 1
ATOM 1181 N N . THR A 1 152 ? -4.492 -17.570 1.269 1.00 90.12 152 THR A N 1
ATOM 1182 C CA . THR A 1 152 ? -4.798 -18.730 0.426 1.00 90.12 152 THR A CA 1
ATOM 1183 C C . THR A 1 152 ? -6.103 -18.511 -0.326 1.00 90.12 152 THR A C 1
ATOM 1185 O O . THR A 1 152 ? -7.082 -18.022 0.234 1.00 90.12 152 THR A O 1
ATOM 1188 N N . TYR A 1 153 ? -6.114 -18.879 -1.606 1.00 88.56 153 TYR A N 1
ATOM 1189 C CA . TYR A 1 153 ? -7.285 -18.787 -2.476 1.00 88.56 153 TYR A CA 1
ATOM 1190 C C . TYR A 1 153 ? -7.761 -20.198 -2.809 1.00 88.56 153 TYR A C 1
ATOM 1192 O O . TYR A 1 153 ? -7.247 -20.840 -3.724 1.00 88.56 153 TYR A O 1
ATOM 1200 N N . ASP A 1 154 ? -8.746 -20.682 -2.063 1.00 87.25 154 ASP A N 1
ATOM 1201 C CA . ASP A 1 154 ? -9.390 -21.963 -2.323 1.00 87.25 154 ASP A CA 1
ATOM 1202 C C . ASP A 1 154 ? -10.556 -21.739 -3.289 1.00 87.25 154 ASP A C 1
ATOM 1204 O O . ASP A 1 154 ? -11.686 -21.416 -2.909 1.00 87.25 154 ASP A O 1
ATOM 1208 N N . ARG A 1 155 ? -10.241 -21.841 -4.582 1.00 86.50 155 ARG A N 1
ATOM 1209 C CA . ARG A 1 155 ? -11.211 -21.626 -5.660 1.00 86.50 155 ARG A CA 1
ATOM 1210 C C . ARG A 1 155 ? -12.272 -22.721 -5.711 1.00 86.50 155 ARG A C 1
ATOM 1212 O O . ARG A 1 155 ? -13.413 -22.414 -6.036 1.00 86.50 155 ARG A O 1
ATOM 1219 N N . GLU A 1 156 ? -11.901 -23.953 -5.372 1.00 87.25 156 GLU A N 1
ATOM 1220 C CA . GLU A 1 156 ? -12.785 -25.120 -5.394 1.00 87.25 156 GLU A CA 1
ATOM 1221 C C . GLU A 1 156 ? -13.900 -24.978 -4.353 1.00 87.25 156 GLU A C 1
ATOM 1223 O O . GLU A 1 156 ? -15.080 -25.081 -4.683 1.00 87.25 156 GLU A O 1
ATOM 1228 N N . HIS A 1 157 ? -13.544 -24.613 -3.120 1.00 86.62 157 HIS A N 1
ATOM 1229 C CA . HIS A 1 157 ? -14.513 -24.433 -2.034 1.00 86.62 157 HIS A CA 1
ATOM 1230 C C . HIS A 1 157 ? -14.988 -22.987 -1.875 1.00 86.62 157 HIS A C 1
ATOM 1232 O O . HIS A 1 157 ? -15.722 -22.670 -0.937 1.00 86.62 157 HIS A O 1
ATOM 1238 N N . SER A 1 158 ? -14.582 -22.095 -2.781 1.00 84.62 158 SER A N 1
ATOM 1239 C CA . SER A 1 158 ? -14.936 -20.676 -2.768 1.00 84.62 158 SER A CA 1
ATOM 1240 C C . SER A 1 158 ? -14.562 -19.933 -1.476 1.00 84.62 158 SER A C 1
ATOM 1242 O O . SER A 1 158 ? -15.308 -19.056 -1.017 1.00 84.62 158 SER A O 1
ATOM 1244 N N . LYS A 1 159 ? -13.404 -20.264 -0.896 1.00 86.44 159 LYS A N 1
ATOM 1245 C CA . LYS A 1 159 ? -12.907 -19.733 0.381 1.00 86.44 159 LYS A CA 1
ATOM 1246 C C . LYS A 1 159 ? -11.606 -18.958 0.203 1.00 86.44 159 LYS A C 1
ATOM 1248 O O . LYS A 1 159 ? -10.802 -19.236 -0.682 1.00 86.44 159 LYS A O 1
ATOM 1253 N N . ILE A 1 160 ? -11.398 -17.990 1.087 1.00 88.19 160 ILE A N 1
ATOM 1254 C CA . ILE A 1 160 ? -10.112 -17.320 1.258 1.00 88.19 160 ILE A CA 1
ATOM 1255 C C . ILE A 1 160 ? -9.672 -17.541 2.697 1.00 88.19 160 ILE A C 1
ATOM 1257 O O . ILE A 1 160 ? -10.466 -17.353 3.618 1.00 88.19 160 ILE A O 1
ATOM 1261 N N . GLY A 1 161 ? -8.424 -17.963 2.873 1.00 90.19 161 GLY A N 1
ATOM 1262 C CA . GLY A 1 161 ? -7.798 -18.111 4.178 1.00 90.19 161 GLY A CA 1
ATOM 1263 C C . GLY A 1 161 ? -6.821 -16.975 4.442 1.00 90.19 161 GLY A C 1
ATOM 1264 O O . GLY A 1 161 ? -6.067 -16.579 3.554 1.00 90.19 161 GLY A O 1
ATOM 1265 N N . PHE A 1 162 ? -6.813 -16.481 5.678 1.00 90.56 162 PHE A N 1
ATOM 1266 C CA . PHE A 1 162 ? -5.812 -15.544 6.175 1.00 90.56 162 PHE A CA 1
ATOM 1267 C C . PHE A 1 162 ? -5.072 -16.190 7.337 1.00 90.56 162 PHE A C 1
ATOM 1269 O O . PHE A 1 162 ? -5.692 -16.603 8.315 1.00 90.56 162 PHE A O 1
ATOM 1276 N N . TRP A 1 163 ? -3.747 -16.240 7.258 1.00 87.44 163 TRP A N 1
ATOM 1277 C CA . TRP A 1 163 ? -2.917 -16.718 8.353 1.00 87.44 163 TRP A CA 1
ATOM 1278 C C . TRP A 1 163 ? -1.837 -15.696 8.686 1.00 87.44 163 TRP A C 1
ATOM 1280 O O . TRP A 1 163 ? -0.906 -15.478 7.910 1.00 87.44 163 TRP A O 1
ATOM 1290 N N . LYS A 1 164 ? -1.974 -15.038 9.844 1.00 86.38 164 LYS A N 1
ATOM 1291 C CA . LYS A 1 164 ? -0.960 -14.109 10.353 1.00 86.38 164 LYS A CA 1
ATOM 1292 C C . LYS A 1 164 ? 0.331 -14.859 10.641 1.00 86.38 164 LYS A C 1
ATOM 1294 O O . LYS A 1 164 ? 0.335 -15.839 11.381 1.00 86.38 164 LYS A O 1
ATOM 1299 N N . THR A 1 165 ? 1.415 -14.399 10.030 1.00 83.81 165 THR A N 1
ATOM 1300 C CA . THR A 1 165 ? 2.704 -15.085 10.056 1.00 83.81 165 THR A CA 1
ATOM 1301 C C . THR A 1 165 ? 3.834 -14.115 9.748 1.00 83.81 165 THR A C 1
ATOM 1303 O O . THR A 1 165 ? 3.661 -13.163 8.989 1.00 83.81 165 THR A O 1
ATOM 1306 N N . ASN A 1 166 ? 5.018 -14.360 10.299 1.00 83.75 166 ASN A N 1
ATOM 1307 C CA . ASN A 1 166 ? 6.212 -13.665 9.844 1.00 83.75 166 ASN A CA 1
ATOM 1308 C C . ASN A 1 166 ? 6.602 -14.250 8.481 1.00 83.75 166 ASN A C 1
ATOM 1310 O O . ASN A 1 166 ? 7.123 -15.362 8.408 1.00 83.75 166 ASN A O 1
ATOM 1314 N N . CYS A 1 167 ? 6.336 -13.516 7.397 1.00 78.69 167 CYS A N 1
ATOM 1315 C CA . CYS A 1 167 ? 6.591 -14.017 6.047 1.00 78.69 167 CYS A CA 1
ATOM 1316 C C . CYS A 1 167 ? 8.072 -14.352 5.817 1.00 78.69 167 CYS A C 1
ATOM 1318 O O . CYS A 1 167 ? 8.354 -15.268 5.052 1.00 78.69 167 CYS A O 1
ATOM 1320 N N . SER A 1 168 ? 9.002 -13.674 6.499 1.00 78.69 168 SER A N 1
ATOM 1321 C CA . SER A 1 168 ? 10.432 -13.992 6.425 1.00 78.69 168 SER A CA 1
ATOM 1322 C C . SER A 1 168 ? 10.728 -15.356 7.051 1.00 78.69 168 SER A C 1
ATOM 1324 O O . SER A 1 168 ? 11.380 -16.188 6.434 1.00 78.69 168 SER A O 1
ATOM 1326 N N . GLU A 1 169 ? 10.194 -15.633 8.243 1.00 80.31 169 GLU A N 1
ATOM 1327 C CA . GLU A 1 169 ? 10.372 -16.937 8.901 1.00 80.31 169 GLU A CA 1
ATOM 1328 C C . GLU A 1 169 ? 9.642 -18.066 8.172 1.00 80.31 169 GLU A C 1
ATOM 1330 O O . GLU A 1 169 ? 10.164 -19.174 8.057 1.00 80.31 169 GLU A O 1
ATOM 1335 N N . LEU A 1 170 ? 8.429 -17.798 7.679 1.00 78.19 170 LEU A N 1
ATOM 1336 C CA . LEU A 1 170 ? 7.671 -18.760 6.887 1.00 78.19 170 LEU A CA 1
ATOM 1337 C C . LEU A 1 170 ? 8.449 -19.141 5.626 1.00 78.19 170 LEU A C 1
ATOM 1339 O O . LEU A 1 170 ? 8.537 -20.322 5.297 1.00 78.19 170 LEU A O 1
ATOM 1343 N N . TRP A 1 171 ? 9.037 -18.152 4.952 1.00 71.81 171 TRP A N 1
ATOM 1344 C CA . TRP A 1 171 ? 9.862 -18.375 3.775 1.00 71.81 171 TRP A CA 1
ATOM 1345 C C . TRP A 1 171 ? 11.057 -19.277 4.092 1.00 71.81 171 TRP A C 1
ATOM 1347 O O . TRP A 1 171 ? 11.228 -20.293 3.423 1.00 71.81 171 TRP A O 1
ATOM 1357 N N . GLU A 1 172 ? 11.811 -18.990 5.158 1.00 76.44 172 GLU A N 1
ATOM 1358 C CA . GLU A 1 172 ? 12.934 -19.835 5.596 1.00 76.44 172 GLU A CA 1
ATOM 1359 C C . GLU A 1 172 ? 12.501 -21.287 5.861 1.00 76.44 172 GLU A C 1
ATOM 1361 O O . GLU A 1 172 ? 13.123 -22.232 5.375 1.00 76.44 172 GLU A O 1
ATOM 1366 N N . ARG A 1 173 ? 11.375 -21.494 6.560 1.00 74.62 173 ARG A N 1
ATOM 1367 C CA . ARG A 1 173 ? 10.855 -22.846 6.847 1.00 74.62 173 ARG A CA 1
ATOM 1368 C C . ARG A 1 173 ? 10.501 -23.625 5.582 1.00 74.62 173 ARG A C 1
ATOM 1370 O O . ARG A 1 173 ? 10.813 -24.813 5.498 1.00 74.62 173 ARG A O 1
ATOM 1377 N N . LEU A 1 174 ? 9.876 -22.964 4.608 1.00 71.56 174 LEU A N 1
ATOM 1378 C CA . LEU A 1 174 ? 9.507 -23.577 3.329 1.00 71.56 174 LEU A CA 1
ATOM 1379 C C . LEU A 1 174 ? 10.739 -23.939 2.482 1.00 71.56 174 LEU A C 1
ATOM 1381 O O . LEU A 1 174 ? 10.693 -24.904 1.724 1.00 71.56 174 LEU A O 1
ATOM 1385 N N . HIS A 1 175 ? 11.855 -23.222 2.644 1.00 56.25 175 HIS A N 1
ATOM 1386 C CA . HIS A 1 175 ? 13.111 -23.522 1.947 1.00 56.25 175 HIS A CA 1
ATOM 1387 C C . HIS A 1 175 ? 13.887 -24.675 2.598 1.00 56.25 175 HIS A C 1
ATOM 1389 O O . HIS A 1 175 ? 14.547 -25.443 1.899 1.00 56.25 175 HIS A O 1
ATOM 1395 N N . ILE A 1 176 ? 13.758 -24.872 3.915 1.00 49.03 176 ILE A N 1
ATOM 1396 C CA . ILE A 1 176 ? 14.389 -25.994 4.633 1.00 49.03 176 ILE A CA 1
ATOM 1397 C C . ILE A 1 176 ? 13.753 -27.342 4.253 1.00 49.03 176 ILE A C 1
ATOM 1399 O O . ILE A 1 176 ? 14.443 -28.362 4.195 1.00 49.03 176 ILE A O 1
ATOM 1403 N N . THR A 1 177 ? 12.455 -27.375 3.932 1.00 45.81 177 THR A N 1
ATOM 1404 C CA . THR A 1 177 ? 11.762 -28.637 3.603 1.00 45.81 177 THR A CA 1
ATOM 1405 C C . THR A 1 177 ? 12.117 -29.190 2.218 1.00 45.81 177 THR A C 1
ATOM 1407 O O . THR A 1 177 ? 11.911 -30.375 1.970 1.00 45.81 177 THR A O 1
ATOM 1410 N N . GLY A 1 178 ? 12.707 -28.377 1.333 1.00 38.69 178 GLY A N 1
ATOM 1411 C CA . GLY A 1 178 ? 13.217 -28.826 0.032 1.00 38.69 178 GLY A CA 1
ATOM 1412 C C . GLY A 1 178 ? 14.569 -29.554 0.091 1.00 38.69 178 GLY A C 1
ATOM 1413 O O . GLY A 1 178 ? 14.956 -30.176 -0.894 1.00 38.69 178 GLY A O 1
ATOM 1414 N N . ALA A 1 179 ? 15.284 -29.500 1.224 1.00 37.91 179 ALA A N 1
ATOM 1415 C CA . ALA A 1 179 ? 16.651 -30.022 1.359 1.00 37.91 179 ALA A CA 1
ATOM 1416 C C . ALA A 1 179 ? 16.759 -31.379 2.086 1.00 37.91 179 ALA A C 1
ATOM 1418 O O . ALA A 1 179 ? 17.827 -31.987 2.095 1.00 37.91 179 ALA A O 1
ATOM 1419 N N . LEU A 1 180 ? 15.674 -31.887 2.678 1.00 38.69 180 LEU A N 1
ATOM 1420 C CA . LEU A 1 180 ? 15.652 -33.182 3.369 1.00 38.69 180 LEU A CA 1
ATOM 1421 C C . LEU A 1 180 ? 14.954 -34.237 2.508 1.00 38.69 180 LEU A C 1
ATOM 1423 O O . LEU A 1 180 ? 13.847 -34.682 2.800 1.00 38.69 180 LEU A O 1
ATOM 1427 N N . SER A 1 181 ? 15.626 -34.665 1.439 1.00 31.70 181 SER A N 1
ATOM 1428 C CA . SER A 1 181 ? 15.366 -36.000 0.895 1.00 31.70 181 SER A CA 1
ATOM 1429 C C . SER A 1 181 ? 16.059 -37.018 1.809 1.00 31.70 181 SER A C 1
ATOM 1431 O O . SER A 1 181 ? 17.274 -36.921 1.984 1.00 31.70 181 SER A O 1
ATOM 1433 N N . PRO A 1 182 ? 15.343 -37.976 2.425 1.00 39.44 182 PRO A N 1
ATOM 1434 C CA . PRO A 1 182 ? 15.983 -39.030 3.196 1.00 39.44 182 PRO A CA 1
ATOM 1435 C C . PRO A 1 182 ? 16.785 -39.923 2.247 1.00 39.44 182 PRO A C 1
ATOM 1437 O O . PRO A 1 182 ? 16.240 -40.533 1.326 1.00 39.44 182 PRO A O 1
ATOM 1440 N N . THR A 1 183 ? 18.094 -39.993 2.471 1.00 29.45 183 THR A N 1
ATOM 1441 C CA . THR A 1 183 ? 18.987 -40.951 1.817 1.00 29.45 183 THR A CA 1
ATOM 1442 C C . THR A 1 183 ? 18.453 -42.372 2.041 1.00 29.45 183 THR A C 1
ATOM 1444 O O . THR A 1 183 ? 18.141 -42.714 3.186 1.00 29.45 183 THR A O 1
ATOM 1447 N N . PRO A 1 184 ? 18.363 -43.236 1.012 1.00 35.28 184 PRO A N 1
ATOM 1448 C CA . PRO A 1 184 ? 18.029 -44.636 1.220 1.00 35.28 184 PRO A CA 1
ATOM 1449 C C . PRO A 1 184 ? 19.106 -45.276 2.096 1.00 35.28 184 PRO A C 1
ATOM 1451 O O . PRO A 1 184 ? 20.286 -45.292 1.744 1.00 35.28 184 PRO A O 1
ATOM 1454 N N . SER A 1 185 ? 18.694 -45.799 3.247 1.00 30.41 185 SER A N 1
ATOM 1455 C CA . SER A 1 185 ? 19.526 -46.620 4.118 1.00 30.41 185 SER A CA 1
ATOM 1456 C C . SER A 1 185 ? 20.086 -47.799 3.323 1.00 30.41 185 SER A C 1
ATOM 1458 O O . SER A 1 185 ? 19.328 -48.679 2.903 1.00 30.41 185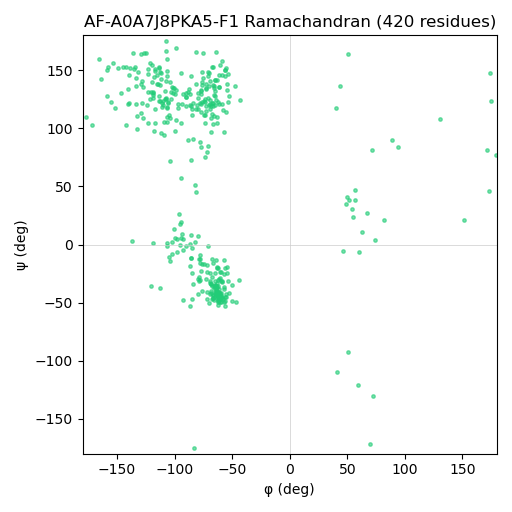 SER A O 1
ATOM 1460 N N . SER A 1 186 ? 21.406 -47.839 3.123 1.00 33.03 186 SER A N 1
ATOM 1461 C CA . SER A 1 186 ? 22.058 -49.036 2.607 1.00 33.03 186 SER A CA 1
ATOM 1462 C C . SER A 1 186 ? 21.955 -50.140 3.652 1.00 33.03 186 SER A C 1
ATOM 1464 O O . SER A 1 186 ? 22.428 -50.005 4.781 1.00 33.03 186 SER A O 1
ATOM 1466 N N . SER A 1 187 ? 21.342 -51.240 3.245 1.00 36.34 187 SER A N 1
ATOM 1467 C CA . SER A 1 187 ? 21.293 -52.509 3.951 1.00 36.34 187 SER A CA 1
ATOM 1468 C C . SER A 1 187 ? 22.691 -53.018 4.320 1.00 36.34 187 SER A C 1
ATOM 1470 O O . SER A 1 187 ? 23.503 -53.291 3.437 1.00 36.34 187 SER A O 1
ATOM 1472 N N . GLY A 1 188 ? 22.923 -53.249 5.610 1.00 31.05 188 GLY A N 1
ATOM 1473 C CA . GLY A 1 188 ? 24.040 -54.035 6.127 1.00 31.05 188 GLY A CA 1
ATOM 1474 C C . GLY A 1 188 ? 23.579 -54.847 7.335 1.00 31.05 188 GLY A C 1
ATOM 1475 O O . GLY A 1 188 ? 23.375 -54.299 8.411 1.00 31.05 188 GLY A O 1
ATOM 1476 N N . LYS A 1 189 ? 23.357 -56.150 7.131 1.00 33.09 189 LYS A N 1
ATOM 1477 C CA . LYS A 1 189 ? 23.070 -57.148 8.177 1.00 33.09 189 LYS A CA 1
ATOM 1478 C C . LYS A 1 189 ? 24.273 -57.314 9.115 1.00 33.09 189 LYS A C 1
ATOM 1480 O O . LYS A 1 189 ? 25.391 -57.432 8.624 1.00 33.09 189 LYS A O 1
ATOM 1485 N N . GLY A 1 190 ? 24.025 -57.483 10.418 1.00 28.92 190 GLY A N 1
ATOM 1486 C CA . GLY A 1 190 ? 25.032 -57.992 11.358 1.00 28.92 190 GLY A CA 1
ATOM 1487 C C . GLY A 1 190 ? 24.653 -57.941 12.845 1.00 28.92 190 GLY A C 1
ATOM 1488 O O . GLY A 1 190 ? 25.086 -57.038 13.536 1.00 28.92 190 GLY A O 1
ATOM 1489 N N . ASN A 1 191 ? 23.871 -58.935 13.281 1.00 26.95 191 ASN A N 1
ATOM 1490 C CA . ASN A 1 191 ? 23.730 -59.577 14.603 1.00 26.95 191 ASN A CA 1
ATOM 1491 C C . ASN A 1 191 ? 23.665 -58.810 15.953 1.00 26.95 191 ASN A C 1
ATOM 1493 O O . ASN A 1 191 ? 24.455 -57.946 16.303 1.00 26.95 191 ASN A O 1
ATOM 1497 N N . SER A 1 192 ? 22.713 -59.319 16.741 1.00 30.41 192 SER A N 1
ATOM 1498 C CA . SER A 1 192 ? 22.245 -59.073 18.112 1.00 30.41 192 SER A CA 1
ATOM 1499 C C . SER A 1 192 ? 23.262 -59.181 19.256 1.00 30.41 192 SER A C 1
ATOM 1501 O O . SER A 1 192 ? 24.094 -60.083 19.222 1.00 30.41 192 SER A O 1
ATOM 1503 N N . THR A 1 193 ? 23.052 -58.407 20.338 1.00 26.81 193 THR A N 1
ATOM 1504 C CA . THR A 1 193 ? 23.050 -58.839 21.767 1.00 26.81 193 THR A CA 1
ATOM 1505 C C . THR A 1 193 ? 22.373 -57.753 22.647 1.00 26.81 193 THR A C 1
ATOM 1507 O O . THR A 1 193 ? 22.504 -56.566 22.364 1.00 26.81 193 THR A O 1
ATOM 1510 N N . GLU A 1 194 ? 21.603 -58.170 23.661 1.00 27.52 194 GLU A N 1
ATOM 1511 C CA . GLU A 1 194 ? 20.709 -57.397 24.556 1.00 27.52 194 GLU A CA 1
ATOM 1512 C C . GLU A 1 194 ? 21.379 -56.532 25.663 1.00 27.52 194 GLU A C 1
ATOM 1514 O O . GLU A 1 194 ? 22.311 -57.001 26.303 1.00 27.52 194 GLU A O 1
ATOM 1519 N N . SER A 1 195 ? 20.772 -55.346 25.924 1.00 24.64 195 SER A N 1
ATOM 1520 C CA . SER A 1 195 ? 20.461 -54.592 27.190 1.00 24.64 195 SER A CA 1
ATOM 1521 C C . SER A 1 195 ? 21.517 -54.300 28.299 1.00 24.64 195 SER A C 1
ATOM 1523 O O . SER A 1 195 ? 22.513 -55.011 28.367 1.00 24.64 195 SER A O 1
ATOM 1525 N N . PRO A 1 196 ? 21.298 -53.349 29.266 1.00 38.12 196 PRO A N 1
ATOM 1526 C CA . PRO A 1 196 ? 20.146 -52.443 29.489 1.00 38.12 196 PRO A CA 1
ATOM 1527 C C . PRO A 1 196 ? 20.439 -50.945 29.847 1.00 38.12 196 PRO A C 1
ATOM 1529 O O . PRO A 1 196 ? 21.524 -50.569 30.271 1.00 38.12 196 PRO A O 1
ATOM 1532 N N . THR A 1 197 ? 19.378 -50.130 29.714 1.00 22.42 197 THR A N 1
ATOM 1533 C CA . THR A 1 197 ? 18.915 -48.953 30.503 1.00 22.42 197 THR A CA 1
ATOM 1534 C C . THR A 1 197 ? 19.892 -47.895 31.053 1.00 22.42 197 THR A C 1
ATOM 1536 O O . THR A 1 197 ? 20.542 -48.144 32.060 1.00 22.42 197 THR A O 1
ATOM 1539 N N . THR A 1 198 ? 19.743 -46.637 30.590 1.00 26.05 198 THR A N 1
ATOM 1540 C CA . THR A 1 198 ? 19.693 -45.454 31.485 1.00 26.05 198 THR A CA 1
ATOM 1541 C C . THR A 1 198 ? 18.760 -44.364 30.938 1.00 26.05 198 THR A C 1
ATOM 1543 O O . THR A 1 198 ? 18.829 -43.962 29.781 1.00 26.05 198 THR A O 1
ATOM 1546 N N . THR A 1 199 ? 17.883 -43.910 31.824 1.00 24.36 199 THR A N 1
ATOM 1547 C CA . THR A 1 199 ? 16.851 -42.874 31.739 1.00 24.36 199 THR A CA 1
ATOM 1548 C C . THR A 1 199 ? 17.426 -41.461 31.577 1.00 24.36 199 THR A C 1
ATOM 1550 O O . THR A 1 199 ? 18.308 -41.080 32.341 1.00 24.36 199 THR A O 1
ATOM 1553 N N . ALA A 1 200 ? 16.842 -40.638 30.700 1.00 25.62 200 ALA A N 1
ATOM 1554 C CA . ALA A 1 200 ? 16.745 -39.189 30.906 1.00 25.62 200 ALA A CA 1
ATOM 1555 C C . ALA A 1 200 ? 15.552 -38.616 30.122 1.00 25.62 200 ALA A C 1
ATOM 1557 O O . ALA A 1 200 ? 15.421 -38.802 28.916 1.00 25.62 200 ALA A O 1
ATOM 1558 N N . SER A 1 201 ? 14.669 -37.969 30.875 1.00 27.06 201 SER A N 1
ATOM 1559 C CA . SER A 1 201 ? 13.444 -37.283 30.475 1.00 27.06 201 SER A CA 1
ATOM 1560 C C . SER A 1 201 ? 13.759 -35.927 29.845 1.00 27.06 201 SER A C 1
ATOM 1562 O O . SER A 1 201 ? 14.454 -35.144 30.483 1.00 27.06 201 SER A O 1
ATOM 1564 N N . ASP A 1 202 ? 13.150 -35.601 28.703 1.00 25.58 202 ASP A N 1
ATOM 1565 C CA . ASP A 1 202 ? 12.663 -34.237 28.469 1.00 25.58 202 ASP A CA 1
ATOM 1566 C C . ASP A 1 202 ? 11.464 -34.255 27.507 1.00 25.58 202 ASP A C 1
ATOM 1568 O O . ASP A 1 202 ? 11.545 -34.751 26.381 1.00 25.58 202 ASP A O 1
ATOM 1572 N N . GLY A 1 203 ? 10.311 -33.808 28.002 1.00 25.70 203 GLY A N 1
ATOM 1573 C CA . GLY A 1 203 ? 9.040 -33.817 27.286 1.00 25.70 203 GLY A CA 1
ATOM 1574 C C . GLY A 1 203 ? 8.809 -32.487 26.577 1.00 25.70 203 GLY A C 1
ATOM 1575 O O . GLY A 1 203 ? 8.710 -31.451 27.226 1.00 25.70 203 GLY A O 1
ATOM 1576 N N . SER A 1 204 ? 8.661 -32.524 25.253 1.00 25.36 204 SER A N 1
ATOM 1577 C CA . SER A 1 204 ? 8.169 -31.396 24.455 1.00 25.36 204 SER A CA 1
ATOM 1578 C C . SER A 1 204 ? 6.696 -31.627 24.087 1.00 25.36 204 SER A C 1
ATOM 1580 O O . SER A 1 204 ? 6.344 -32.752 23.715 1.00 25.36 204 SER A O 1
ATOM 1582 N N . PRO A 1 205 ? 5.808 -30.620 24.198 1.00 29.83 205 PRO A N 1
ATOM 1583 C CA . PRO A 1 205 ? 4.390 -30.789 23.908 1.00 29.83 205 PRO A CA 1
ATOM 1584 C C . PRO A 1 205 ? 4.147 -30.982 22.405 1.00 29.83 205 PRO A C 1
ATOM 1586 O O . PRO A 1 205 ? 4.448 -30.119 21.580 1.00 29.83 205 PRO A O 1
ATOM 1589 N N . HIS A 1 206 ? 3.564 -32.134 22.078 1.00 22.97 206 HIS A N 1
ATOM 1590 C CA . HIS A 1 206 ? 3.003 -32.479 20.776 1.00 22.97 206 HIS A CA 1
ATOM 1591 C C . HIS A 1 206 ? 1.922 -31.454 20.386 1.00 22.97 206 HIS A C 1
ATOM 1593 O O . HIS A 1 206 ? 0.886 -31.362 21.042 1.00 22.97 206 HIS A O 1
ATOM 1599 N N . TYR A 1 207 ? 2.153 -30.692 19.317 1.00 26.11 207 TYR A N 1
ATOM 1600 C CA . TYR A 1 207 ? 1.087 -30.010 18.584 1.00 26.11 207 TYR A CA 1
ATOM 1601 C C . TYR A 1 207 ? 0.757 -30.857 17.358 1.00 26.11 207 TYR A C 1
ATOM 1603 O O . TYR A 1 207 ? 1.541 -30.930 16.410 1.00 26.11 207 TYR A O 1
ATOM 1611 N N . ASP A 1 208 ? -0.395 -31.520 17.402 1.00 22.47 208 ASP A N 1
ATOM 1612 C CA . ASP A 1 208 ? -0.918 -32.292 16.283 1.00 22.47 208 ASP A CA 1
ATOM 1613 C C . ASP A 1 208 ? -1.333 -31.354 15.141 1.00 22.47 208 ASP A C 1
ATOM 1615 O O . ASP A 1 208 ? -2.208 -30.499 15.285 1.00 22.47 208 ASP A O 1
ATOM 1619 N N . PHE A 1 209 ? -0.696 -31.525 13.983 1.00 26.52 209 PHE A N 1
ATOM 1620 C CA . PHE A 1 209 ? -1.114 -30.926 12.719 1.00 26.52 209 PHE A CA 1
ATOM 1621 C C . PHE A 1 209 ? -2.298 -31.722 12.144 1.00 26.52 209 PHE A C 1
ATOM 1623 O O . PHE A 1 209 ? -2.133 -32.908 11.844 1.00 26.52 209 PHE A O 1
ATOM 1630 N N . PRO A 1 210 ? -3.473 -31.115 11.896 1.00 24.58 210 PRO A N 1
ATOM 1631 C CA . PRO A 1 210 ? -4.504 -31.771 11.113 1.00 24.58 210 PRO A CA 1
ATOM 1632 C C . PRO A 1 210 ? -4.154 -31.707 9.619 1.00 24.58 210 PRO A C 1
ATOM 1634 O O . PRO A 1 210 ? -4.155 -30.643 9.009 1.00 24.58 210 PRO A O 1
ATOM 1637 N N . GLY A 1 211 ? -3.898 -32.883 9.040 1.00 24.97 211 GLY A N 1
ATOM 1638 C CA . GLY A 1 211 ? -4.219 -33.210 7.647 1.00 24.97 211 GLY A CA 1
ATOM 1639 C C . GLY A 1 211 ? -3.382 -32.539 6.557 1.00 24.97 211 GLY A C 1
ATOM 1640 O O . GLY A 1 211 ? -3.841 -31.629 5.874 1.00 24.97 211 GLY A O 1
ATOM 1641 N N . MET A 1 212 ? -2.193 -33.082 6.296 1.00 23.59 212 MET A N 1
ATOM 1642 C CA . MET A 1 212 ? -1.441 -32.824 5.067 1.00 23.59 212 MET A CA 1
ATOM 1643 C C . MET A 1 212 ? -2.175 -33.453 3.866 1.00 23.59 212 MET A C 1
ATOM 1645 O O . MET A 1 212 ? -2.037 -34.648 3.598 1.00 23.59 212 MET A O 1
ATOM 1649 N N . PHE A 1 213 ? -2.971 -32.661 3.142 1.00 23.14 213 PHE A N 1
ATOM 1650 C CA . PHE A 1 213 ? -3.504 -33.052 1.834 1.00 23.14 213 PHE A CA 1
ATOM 1651 C C . PHE A 1 213 ? -2.347 -33.129 0.827 1.00 23.14 213 PHE A C 1
ATOM 1653 O O . PHE A 1 213 ? -1.721 -32.125 0.492 1.00 23.14 213 PHE A O 1
ATOM 1660 N N . LYS A 1 214 ? -2.039 -34.345 0.367 1.00 22.41 214 LYS A N 1
ATOM 1661 C CA . LYS A 1 214 ? -1.114 -34.597 -0.745 1.00 22.41 214 LYS A CA 1
ATOM 1662 C C . LYS A 1 214 ? -1.810 -34.213 -2.059 1.00 22.41 214 LYS A C 1
ATOM 1664 O O . LYS A 1 214 ? -2.879 -34.767 -2.317 1.00 22.41 214 LYS A O 1
ATOM 1669 N N . PRO A 1 215 ? -1.241 -33.342 -2.911 1.00 23.09 215 PRO A N 1
ATOM 1670 C CA . PRO A 1 215 ? -1.804 -33.097 -4.231 1.00 23.09 215 PRO A CA 1
ATOM 1671 C C . PRO A 1 215 ? -1.611 -34.344 -5.097 1.00 23.09 215 PRO A C 1
ATOM 1673 O O . PRO A 1 215 ? -0.486 -34.766 -5.367 1.00 23.09 215 PRO A O 1
ATOM 1676 N N . TRP A 1 216 ? -2.725 -34.941 -5.504 1.00 21.08 216 TRP A N 1
ATOM 1677 C CA . TRP A 1 216 ? -2.780 -35.875 -6.618 1.00 21.08 216 TRP A CA 1
ATOM 1678 C C . TRP A 1 216 ? -2.484 -35.102 -7.909 1.00 21.08 216 TRP A C 1
ATOM 1680 O O . TRP A 1 216 ? -3.184 -34.145 -8.232 1.00 21.08 216 TRP A O 1
ATOM 1690 N N . PHE A 1 217 ? -1.449 -35.512 -8.641 1.00 20.56 217 PHE A N 1
ATOM 1691 C CA . PHE A 1 217 ? -1.246 -35.098 -10.026 1.00 20.56 217 PHE A CA 1
ATOM 1692 C C . PHE A 1 217 ? -2.132 -35.975 -10.914 1.00 20.56 217 PHE A C 1
ATOM 1694 O O . PHE A 1 217 ? -1.937 -37.186 -10.970 1.00 20.56 217 PHE A O 1
ATOM 1701 N N . SER A 1 218 ? -3.099 -35.361 -11.594 1.00 23.05 218 SER A N 1
ATOM 1702 C CA . SER A 1 218 ? -3.733 -35.942 -12.776 1.00 23.05 218 SER A CA 1
ATOM 1703 C C . SER A 1 218 ? -3.277 -35.131 -13.976 1.00 23.05 218 SER A C 1
ATOM 1705 O O . SER A 1 218 ? -3.491 -33.920 -14.031 1.00 23.05 218 SER A O 1
ATOM 1707 N N . GLU A 1 219 ? -2.617 -35.807 -14.908 1.00 28.55 219 GLU A N 1
ATOM 1708 C CA . GLU A 1 219 ? -2.385 -35.320 -16.260 1.00 28.55 219 GLU A CA 1
ATOM 1709 C C . GLU A 1 219 ? -3.746 -35.207 -16.952 1.00 28.55 219 GLU A C 1
ATOM 1711 O O . GLU A 1 219 ? -4.483 -36.186 -16.974 1.00 28.55 219 GLU A O 1
ATOM 1716 N N . ASP A 1 220 ? -4.124 -34.005 -17.399 1.00 24.48 220 ASP A N 1
ATOM 1717 C CA . ASP A 1 220 ? -4.813 -33.765 -18.674 1.00 24.48 220 ASP A CA 1
ATOM 1718 C C . ASP A 1 220 ? -5.243 -32.293 -18.834 1.00 24.48 220 ASP A C 1
ATOM 1720 O O . ASP A 1 220 ? -5.628 -31.618 -17.881 1.00 24.48 220 ASP A O 1
ATOM 1724 N N . LEU A 1 221 ? -5.225 -31.854 -20.099 1.00 24.88 221 LEU A N 1
ATOM 1725 C CA . LEU A 1 221 ? -5.752 -30.608 -20.686 1.00 24.88 221 LEU A CA 1
ATOM 1726 C C . LEU A 1 221 ? -4.792 -29.417 -20.837 1.00 24.88 221 LEU A C 1
ATOM 1728 O O . LEU A 1 221 ? -4.772 -28.427 -20.107 1.00 24.88 221 LEU A O 1
ATOM 1732 N N . THR A 1 222 ? -4.069 -29.510 -21.951 1.00 25.00 222 THR A N 1
ATOM 1733 C CA . THR A 1 222 ? -3.647 -28.403 -22.807 1.00 25.00 222 THR A CA 1
ATOM 1734 C C . THR A 1 222 ? -4.840 -27.564 -23.307 1.00 25.00 222 THR A C 1
ATOM 1736 O O . THR A 1 222 ? -5.922 -28.090 -23.552 1.00 25.00 222 THR A O 1
ATOM 1739 N N . TRP A 1 223 ? -4.561 -26.270 -23.530 1.00 23.17 223 TRP A N 1
ATOM 1740 C CA . TRP A 1 223 ? -5.390 -25.198 -24.121 1.00 23.17 223 TRP A CA 1
ATOM 1741 C C . TRP A 1 223 ? -6.287 -24.383 -23.176 1.00 23.17 223 TRP A C 1
ATOM 1743 O O . TRP A 1 223 ? -7.456 -24.680 -23.001 1.00 23.17 223 TRP A O 1
ATOM 1753 N N . PHE A 1 224 ? -5.742 -23.281 -22.643 1.00 22.86 224 PHE A N 1
ATOM 1754 C CA . PHE A 1 224 ? -6.162 -21.901 -22.957 1.00 22.86 224 PHE A CA 1
ATOM 1755 C C . PHE A 1 224 ? -5.165 -20.918 -22.314 1.00 22.86 224 PHE A C 1
ATOM 1757 O O . PHE A 1 224 ? -5.160 -20.682 -21.109 1.00 22.86 224 PHE A O 1
ATOM 1764 N N . LEU A 1 225 ? -4.280 -20.357 -23.143 1.00 28.78 225 LEU A N 1
ATOM 1765 C CA . LEU A 1 225 ? -3.414 -19.235 -22.790 1.00 28.78 225 LEU A CA 1
ATOM 1766 C C . LEU A 1 225 ? -4.228 -17.945 -22.889 1.00 28.78 225 LEU A C 1
ATOM 1768 O O . LEU A 1 225 ? -4.656 -17.603 -23.986 1.00 28.78 225 LEU A O 1
ATOM 1772 N N . LEU A 1 226 ? -4.409 -17.247 -21.765 1.00 29.66 226 LEU A N 1
ATOM 1773 C CA . LEU A 1 226 ? -4.494 -15.783 -21.639 1.00 29.66 226 LEU A CA 1
ATOM 1774 C C . LEU A 1 226 ? -4.723 -15.432 -20.159 1.00 29.66 226 LEU A C 1
ATOM 1776 O O . LEU A 1 226 ? -5.839 -15.149 -19.748 1.00 29.66 226 LEU A O 1
ATOM 1780 N N . GLN A 1 227 ? -3.657 -15.503 -19.360 1.00 26.31 227 GLN A N 1
ATOM 1781 C CA . GLN A 1 227 ? -3.392 -14.724 -18.139 1.00 26.31 227 GLN A CA 1
ATOM 1782 C C . GLN A 1 227 ? -2.102 -15.280 -17.528 1.00 26.31 227 GLN A C 1
ATOM 1784 O O . GLN A 1 227 ? -1.959 -16.486 -17.342 1.00 26.31 227 GLN A O 1
ATOM 1789 N N . GLY A 1 228 ? -1.115 -14.409 -17.326 1.00 24.69 228 GLY A N 1
ATOM 1790 C CA . GLY A 1 228 ? 0.234 -14.791 -16.924 1.00 24.69 228 GLY A CA 1
ATOM 1791 C C . GLY A 1 228 ? 0.264 -15.460 -15.553 1.00 24.69 228 GLY A C 1
ATOM 1792 O O . GLY A 1 228 ? 0.186 -14.787 -14.533 1.00 24.69 228 GLY A O 1
ATOM 1793 N N . HIS A 1 229 ? 0.436 -16.777 -15.554 1.00 25.36 229 HIS A N 1
ATOM 1794 C CA . HIS A 1 229 ? 1.038 -17.534 -14.468 1.00 25.36 229 HIS A CA 1
ATOM 1795 C C . HIS A 1 229 ? 2.354 -18.102 -14.988 1.00 25.36 229 HIS A C 1
ATOM 1797 O O . HIS A 1 229 ? 2.394 -18.756 -16.029 1.00 25.36 229 HIS A O 1
ATOM 1803 N N . VAL A 1 230 ? 3.433 -17.858 -14.253 1.00 22.86 230 VAL A N 1
ATOM 1804 C CA . VAL A 1 230 ? 4.708 -18.539 -14.455 1.00 22.86 230 VAL A CA 1
ATOM 1805 C C . VAL A 1 230 ? 4.873 -19.463 -13.266 1.00 22.86 230 VAL A C 1
ATOM 1807 O O . VAL A 1 230 ? 5.327 -19.059 -12.202 1.00 22.86 230 VAL A O 1
ATOM 1810 N N . SER A 1 231 ? 4.449 -20.708 -13.444 1.00 25.25 231 SER A N 1
ATOM 1811 C CA . SER A 1 231 ? 4.971 -21.822 -12.665 1.00 25.25 231 SER A CA 1
ATOM 1812 C C . SER A 1 231 ? 6.214 -22.312 -13.393 1.00 25.25 231 SER A C 1
ATOM 1814 O O . SER A 1 231 ? 6.132 -22.711 -14.553 1.00 25.25 231 SER A O 1
ATOM 1816 N N . LEU A 1 232 ? 7.366 -22.276 -12.730 1.00 22.20 232 LEU A N 1
ATOM 1817 C CA . LEU A 1 232 ? 8.567 -22.947 -13.212 1.00 22.20 232 LEU A CA 1
ATOM 1818 C C . LEU A 1 232 ? 9.041 -23.908 -12.126 1.00 22.20 232 LEU A C 1
ATOM 1820 O O . LEU A 1 232 ? 9.577 -23.506 -11.098 1.00 22.20 232 LEU A O 1
ATOM 1824 N N . SER A 1 233 ? 8.780 -25.190 -12.379 1.00 27.34 233 SER A N 1
ATOM 1825 C CA . SER A 1 233 ? 9.501 -26.310 -11.789 1.00 27.34 233 SER A CA 1
ATOM 1826 C C . SER A 1 233 ? 10.909 -26.313 -12.381 1.00 27.34 233 SER A C 1
ATOM 1828 O O . SER A 1 233 ? 11.064 -26.332 -13.603 1.00 27.34 233 SER A O 1
ATOM 183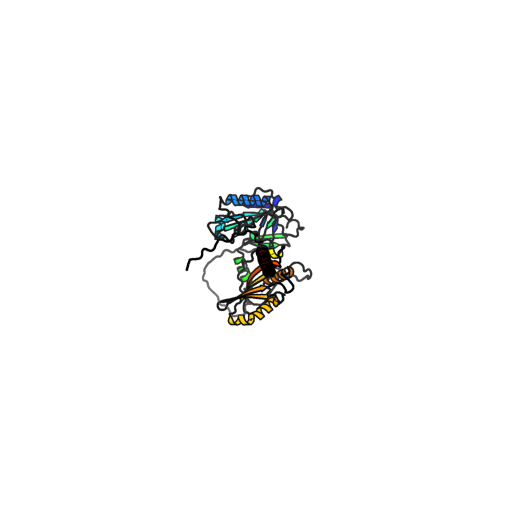0 N N . LEU A 1 234 ? 11.932 -26.272 -11.529 1.00 24.77 234 LEU A N 1
ATOM 1831 C CA . LEU A 1 234 ? 13.311 -26.555 -11.913 1.00 24.77 234 LEU A CA 1
ATOM 1832 C C . LEU A 1 234 ? 13.778 -27.772 -11.119 1.00 24.77 234 LEU A C 1
ATOM 1834 O O . LEU A 1 234 ? 14.172 -27.685 -9.961 1.00 24.77 234 LEU A O 1
ATOM 1838 N N . SER A 1 235 ? 13.704 -28.921 -11.787 1.00 30.09 235 SER A N 1
ATOM 1839 C CA . SER A 1 235 ? 14.633 -30.025 -11.577 1.00 30.09 235 SER A CA 1
ATOM 1840 C C . SER A 1 235 ? 16.022 -29.557 -12.023 1.00 30.09 235 SER A C 1
ATOM 1842 O O . SER A 1 235 ? 16.173 -29.048 -13.135 1.00 30.09 235 SER A O 1
ATOM 1844 N N . GLY A 1 236 ? 17.019 -29.710 -11.153 1.00 25.14 236 GLY A N 1
ATOM 1845 C CA . GLY A 1 236 ? 18.423 -29.447 -11.463 1.00 25.14 236 GLY A CA 1
ATOM 1846 C C . GLY A 1 236 ? 19.093 -28.561 -10.420 1.00 25.14 236 GLY A C 1
ATOM 1847 O O . GLY A 1 236 ? 18.826 -27.366 -10.342 1.00 25.14 236 GLY A O 1
ATOM 1848 N N . GLU A 1 237 ? 19.972 -29.175 -9.630 1.00 33.06 237 GLU A N 1
ATOM 1849 C CA . GLU A 1 237 ? 20.853 -28.549 -8.643 1.00 33.06 237 GLU A CA 1
ATOM 1850 C C . GLU A 1 237 ? 21.513 -27.268 -9.175 1.00 33.06 237 GLU A C 1
ATOM 1852 O O . GLU A 1 237 ? 22.203 -27.309 -10.194 1.00 33.06 237 GLU A O 1
ATOM 1857 N N . LYS A 1 238 ? 21.335 -26.149 -8.460 1.00 25.09 238 LYS A N 1
ATOM 1858 C CA . LYS A 1 238 ? 22.315 -25.059 -8.279 1.00 25.09 238 LYS A CA 1
ATOM 1859 C C . LYS A 1 238 ? 21.730 -24.017 -7.321 1.00 25.09 238 LYS A C 1
ATOM 1861 O O . LYS A 1 238 ? 20.776 -23.313 -7.634 1.00 25.09 238 LYS A O 1
ATOM 1866 N N . SER A 1 239 ? 22.302 -23.948 -6.125 1.00 24.45 239 SER A N 1
ATOM 1867 C CA . SER A 1 239 ? 21.933 -23.012 -5.063 1.00 24.45 239 SER A CA 1
ATOM 1868 C C . SER A 1 239 ? 22.314 -21.572 -5.425 1.00 24.45 239 SER A C 1
ATOM 1870 O O . SER A 1 239 ? 23.498 -21.274 -5.590 1.00 24.45 239 SER A O 1
ATOM 1872 N N . VAL A 1 240 ? 21.334 -20.669 -5.473 1.00 24.33 240 VAL A N 1
ATOM 1873 C CA . VAL A 1 240 ? 21.546 -19.213 -5.463 1.00 24.33 240 VAL A CA 1
ATOM 1874 C C . VAL A 1 240 ? 20.986 -18.681 -4.145 1.00 24.33 240 VAL A C 1
ATOM 1876 O O . VAL A 1 240 ? 19.833 -18.934 -3.812 1.00 24.33 240 VAL A O 1
ATOM 1879 N N . SER A 1 241 ? 21.823 -17.993 -3.367 1.00 23.64 241 SER A N 1
ATOM 1880 C CA . SER A 1 241 ? 21.444 -17.374 -2.092 1.00 23.64 241 SER A CA 1
ATOM 1881 C C . SER A 1 241 ? 20.612 -16.116 -2.352 1.00 23.64 241 SER A C 1
ATOM 1883 O O . SER A 1 241 ? 21.053 -15.223 -3.075 1.00 23.64 241 SER A O 1
ATOM 1885 N N . ILE A 1 242 ? 19.404 -16.058 -1.788 1.00 25.19 242 ILE A N 1
ATOM 1886 C CA . ILE A 1 242 ? 18.418 -14.995 -2.016 1.00 25.19 242 ILE A CA 1
ATOM 1887 C C . ILE A 1 242 ? 18.288 -14.170 -0.731 1.00 25.19 242 ILE A C 1
ATOM 1889 O O . ILE A 1 242 ? 17.852 -14.682 0.296 1.00 25.19 242 ILE A O 1
ATOM 1893 N N . ARG A 1 243 ? 18.612 -12.872 -0.788 1.00 24.22 243 ARG A N 1
ATOM 1894 C CA . ARG A 1 243 ? 18.102 -11.877 0.171 1.00 24.22 243 ARG A CA 1
ATOM 1895 C C . ARG A 1 243 ? 16.940 -11.126 -0.473 1.00 24.22 243 ARG A C 1
ATOM 1897 O O . ARG A 1 243 ? 17.061 -10.633 -1.589 1.00 24.22 243 ARG A O 1
ATOM 1904 N N . SER A 1 244 ? 15.831 -11.063 0.258 1.00 25.66 244 SER A N 1
ATOM 1905 C CA . SER A 1 244 ? 14.582 -10.387 -0.099 1.00 25.66 244 SER A CA 1
ATOM 1906 C C . SER A 1 244 ? 14.796 -8.920 -0.497 1.00 25.66 244 SER A C 1
ATOM 1908 O O . SER A 1 244 ? 15.388 -8.147 0.258 1.00 25.66 244 SER A O 1
ATOM 1910 N N . PHE A 1 245 ? 14.282 -8.527 -1.666 1.00 29.45 245 PHE A N 1
ATOM 1911 C CA . PHE A 1 245 ? 14.172 -7.126 -2.068 1.00 29.45 245 PHE A CA 1
ATOM 1912 C C . PHE A 1 245 ? 12.902 -6.503 -1.491 1.00 29.45 245 PHE A C 1
ATOM 1914 O O . PHE A 1 245 ? 11.844 -6.478 -2.116 1.00 29.45 245 PHE A O 1
ATOM 1921 N N . THR A 1 246 ? 13.022 -5.918 -0.303 1.00 28.80 246 THR A N 1
ATOM 1922 C CA . THR A 1 246 ? 12.136 -4.838 0.139 1.00 28.80 246 THR A CA 1
ATOM 1923 C C . THR A 1 246 ? 12.587 -3.544 -0.539 1.00 28.80 246 THR A C 1
ATOM 1925 O O . THR A 1 246 ? 13.436 -2.831 -0.008 1.00 28.80 246 THR A O 1
ATOM 1928 N N . GLY A 1 247 ? 12.081 -3.252 -1.738 1.00 27.80 247 GLY A N 1
ATOM 1929 C CA . GLY A 1 247 ? 12.497 -2.038 -2.444 1.00 27.80 247 GLY A CA 1
ATOM 1930 C C . GLY A 1 247 ? 11.990 -1.889 -3.871 1.00 27.80 247 GLY A C 1
ATOM 1931 O O . GLY A 1 247 ? 12.774 -1.543 -4.742 1.00 27.80 247 GLY A O 1
ATOM 1932 N N . ILE A 1 248 ? 10.706 -2.140 -4.128 1.00 35.47 248 ILE A N 1
ATOM 1933 C CA . ILE A 1 248 ? 10.060 -1.677 -5.364 1.00 35.47 248 ILE A CA 1
ATOM 1934 C C . ILE A 1 248 ? 8.955 -0.712 -4.929 1.00 35.47 248 ILE A C 1
ATOM 1936 O O . ILE A 1 248 ? 7.959 -1.120 -4.331 1.00 35.47 248 ILE A O 1
ATOM 1940 N N . LEU A 1 249 ? 9.196 0.586 -5.115 1.00 34.28 249 LEU A N 1
ATOM 1941 C CA . LEU A 1 249 ? 8.250 1.655 -4.799 1.00 34.28 249 LEU A CA 1
ATOM 1942 C C . LEU A 1 249 ? 7.079 1.643 -5.793 1.00 34.28 249 LEU A C 1
ATOM 1944 O O . LEU A 1 249 ? 7.234 1.332 -6.972 1.00 34.28 249 LEU A O 1
ATOM 1948 N N . SER A 1 250 ? 5.910 2.055 -5.301 1.00 39.56 250 SER A N 1
ATOM 1949 C CA . SER A 1 250 ? 4.658 2.239 -6.051 1.00 39.56 250 SER A CA 1
ATOM 1950 C C . SER A 1 250 ? 4.767 3.213 -7.243 1.00 39.56 250 SER A C 1
ATOM 1952 O O . SER A 1 250 ? 3.874 3.241 -8.091 1.00 39.56 250 SER A O 1
ATOM 1954 N N . ASP A 1 251 ? 5.845 3.994 -7.331 1.00 34.81 251 ASP A N 1
ATOM 1955 C CA . ASP A 1 251 ? 6.041 5.026 -8.356 1.00 34.81 251 ASP A CA 1
ATOM 1956 C C . ASP A 1 251 ? 6.466 4.445 -9.720 1.00 34.81 251 ASP A C 1
ATOM 1958 O O . ASP A 1 251 ? 6.078 4.966 -10.768 1.00 34.81 251 ASP A O 1
ATOM 1962 N N . ASP A 1 252 ? 7.190 3.319 -9.734 1.00 38.72 252 ASP A N 1
ATOM 1963 C CA . ASP A 1 252 ? 7.712 2.715 -10.971 1.00 38.72 252 ASP A CA 1
ATOM 1964 C C . ASP A 1 252 ? 6.637 1.925 -11.747 1.00 38.72 252 ASP A C 1
ATOM 1966 O O . ASP A 1 252 ? 6.666 1.860 -12.979 1.00 38.72 252 ASP A O 1
ATOM 1970 N N . ILE A 1 253 ? 5.632 1.379 -11.048 1.00 41.97 253 ILE A N 1
ATOM 1971 C CA . ILE A 1 253 ? 4.499 0.654 -11.659 1.00 41.97 253 ILE A CA 1
ATOM 1972 C C . ILE A 1 253 ? 3.456 1.632 -12.235 1.00 41.97 253 ILE A C 1
ATOM 1974 O O . ILE A 1 253 ? 2.851 1.348 -13.274 1.00 41.97 253 ILE A O 1
ATOM 1978 N N . CYS A 1 254 ? 3.300 2.820 -11.634 1.00 40.84 254 CYS A N 1
ATOM 1979 C CA . CYS A 1 254 ? 2.378 3.870 -12.093 1.00 40.84 254 CYS A CA 1
ATOM 1980 C C . CYS A 1 254 ? 2.670 4.329 -13.540 1.00 40.84 254 CYS A C 1
ATOM 1982 O O . CYS A 1 254 ? 1.755 4.622 -14.317 1.00 40.84 254 CYS A O 1
ATOM 1984 N N . CYS A 1 255 ? 3.943 4.300 -13.957 1.00 44.78 255 CYS A N 1
ATOM 1985 C CA . CYS A 1 255 ? 4.356 4.675 -15.314 1.00 44.78 255 CYS A CA 1
ATOM 1986 C C . CYS A 1 255 ? 3.732 3.797 -16.417 1.00 44.78 255 CYS A C 1
ATOM 1988 O O . CYS A 1 255 ? 3.600 4.240 -17.561 1.00 44.78 255 CYS A O 1
ATOM 1990 N N . LEU A 1 256 ? 3.315 2.565 -16.101 1.00 48.66 256 LEU A N 1
ATOM 1991 C CA . LEU A 1 256 ? 2.733 1.644 -17.081 1.00 48.66 256 LEU A CA 1
ATOM 1992 C C . LEU A 1 256 ? 1.215 1.828 -17.260 1.00 48.66 256 LEU A C 1
ATOM 1994 O O . LEU A 1 256 ? 0.674 1.427 -18.296 1.00 48.66 256 LEU A O 1
ATOM 1998 N N . THR A 1 257 ? 0.529 2.473 -16.309 1.00 45.22 257 THR A N 1
ATOM 1999 C CA . THR A 1 257 ? -0.941 2.574 -16.268 1.00 45.22 257 THR A CA 1
ATOM 2000 C C . THR A 1 257 ? -1.510 3.946 -16.667 1.00 45.22 257 THR A C 1
ATOM 2002 O O . THR A 1 257 ? -2.694 4.010 -16.993 1.00 45.22 257 THR A O 1
ATOM 2005 N N . GLY A 1 258 ? -0.713 5.022 -16.810 1.00 45.62 258 GLY A N 1
ATOM 2006 C CA . GLY A 1 258 ? -1.253 6.333 -17.227 1.00 45.62 258 GLY A CA 1
ATOM 2007 C C . GLY A 1 258 ? -0.267 7.344 -17.842 1.00 45.62 258 GLY A C 1
ATOM 2008 O O . GLY A 1 258 ? 0.746 7.670 -17.248 1.00 45.62 258 GLY A O 1
ATOM 2009 N N . LYS A 1 259 ? -0.611 7.873 -19.034 1.00 48.75 259 LYS A N 1
ATOM 2010 C CA . LYS A 1 259 ? -0.156 9.117 -19.730 1.00 48.75 259 LYS A CA 1
ATOM 2011 C C . LYS A 1 259 ? 1.341 9.506 -19.837 1.00 48.75 259 LYS A C 1
ATOM 2013 O O . LYS A 1 259 ? 1.629 10.468 -20.549 1.00 48.75 259 LYS A O 1
ATOM 2018 N N . ILE A 1 260 ? 2.286 8.807 -19.220 1.00 59.31 260 ILE A N 1
ATOM 2019 C CA . ILE A 1 260 ? 3.707 9.193 -19.187 1.00 59.31 260 ILE A CA 1
ATOM 2020 C C . ILE A 1 260 ? 4.500 8.406 -20.243 1.00 59.31 260 ILE A C 1
ATOM 2022 O O . ILE A 1 260 ? 4.344 7.196 -20.388 1.00 59.31 260 ILE A O 1
ATOM 2026 N N . GLN A 1 261 ? 5.332 9.106 -21.022 1.00 75.62 261 GLN A N 1
ATOM 2027 C CA . GLN A 1 261 ? 6.255 8.489 -21.981 1.00 75.62 261 GLN A CA 1
ATOM 2028 C C . GLN A 1 261 ? 7.491 7.982 -21.235 1.00 75.62 261 GLN A C 1
ATOM 2030 O O . GLN A 1 261 ? 8.087 8.731 -20.466 1.00 75.62 261 GLN A O 1
ATOM 2035 N N . ILE A 1 262 ? 7.882 6.729 -21.462 1.00 80.06 262 ILE A N 1
ATOM 2036 C CA . ILE A 1 262 ? 9.009 6.098 -20.766 1.00 80.06 262 ILE A CA 1
ATOM 2037 C C . ILE A 1 262 ? 10.310 6.546 -21.431 1.00 80.06 262 ILE A C 1
ATOM 2039 O O . ILE A 1 262 ? 10.493 6.339 -22.627 1.00 80.06 262 ILE A O 1
ATOM 2043 N N . GLY A 1 263 ? 11.198 7.191 -20.679 1.00 80.88 263 GLY A N 1
ATOM 2044 C CA . GLY A 1 263 ? 12.442 7.749 -21.208 1.00 80.88 263 GLY A CA 1
ATOM 2045 C C . GLY A 1 263 ? 13.558 6.726 -21.229 1.00 80.88 263 GLY A C 1
ATOM 2046 O O . GLY A 1 263 ? 14.174 6.506 -22.263 1.00 80.88 263 GLY A O 1
ATOM 2047 N N . LYS A 1 264 ? 13.812 6.100 -20.083 1.00 87.81 264 LYS A N 1
ATOM 2048 C CA . LYS A 1 264 ? 14.847 5.076 -19.923 1.00 87.81 264 LYS A CA 1
ATOM 2049 C C . LYS A 1 264 ? 14.544 4.204 -18.714 1.00 87.81 264 LYS A C 1
ATOM 2051 O O . LYS A 1 264 ? 13.918 4.659 -17.758 1.00 87.81 264 LYS A O 1
ATOM 2056 N N . ILE A 1 265 ? 15.015 2.967 -18.752 1.00 89.12 265 ILE A N 1
ATOM 2057 C CA . ILE A 1 265 ? 14.946 2.027 -17.630 1.00 89.12 265 ILE A CA 1
ATOM 2058 C C . ILE A 1 265 ? 16.370 1.852 -17.112 1.00 89.12 265 ILE A C 1
ATOM 2060 O O . ILE A 1 265 ? 17.267 1.522 -17.884 1.00 89.12 265 ILE A O 1
ATOM 2064 N N . ILE A 1 266 ? 16.596 2.120 -15.830 1.00 88.62 266 ILE A N 1
ATOM 2065 C CA . ILE A 1 266 ? 17.915 1.994 -15.205 1.00 88.62 266 ILE A CA 1
ATOM 2066 C C . ILE A 1 266 ? 17.964 0.686 -14.435 1.00 88.62 266 ILE A C 1
ATOM 2068 O O . ILE A 1 266 ? 17.033 0.367 -13.699 1.00 88.62 266 ILE A O 1
ATOM 2072 N N . LEU A 1 267 ? 19.063 -0.038 -14.610 1.00 90.12 267 LEU A N 1
ATOM 2073 C CA . LEU A 1 267 ? 19.319 -1.348 -14.042 1.00 90.12 267 LEU A CA 1
ATOM 2074 C C . LEU A 1 267 ? 20.621 -1.307 -13.241 1.00 90.12 267 LEU A C 1
ATOM 2076 O O . LEU A 1 267 ? 21.679 -1.052 -13.814 1.00 90.12 267 LEU A O 1
ATOM 2080 N N . ASP A 1 268 ? 20.550 -1.596 -11.947 1.00 86.00 268 ASP A N 1
ATOM 2081 C CA . ASP A 1 268 ? 21.720 -1.754 -11.087 1.00 86.00 268 ASP A CA 1
ATOM 2082 C C . ASP A 1 268 ? 21.913 -3.238 -10.784 1.00 86.00 268 ASP A C 1
ATOM 2084 O O . ASP A 1 268 ? 21.021 -3.886 -10.239 1.00 86.00 268 ASP A O 1
ATOM 2088 N N . MET A 1 269 ? 23.082 -3.781 -11.111 1.00 87.75 269 MET A N 1
ATOM 2089 C CA . MET A 1 269 ? 23.418 -5.183 -10.870 1.00 87.75 269 MET A CA 1
ATOM 2090 C C . MET A 1 269 ? 24.745 -5.307 -10.138 1.00 87.75 269 MET A C 1
ATOM 2092 O O . MET A 1 269 ? 25.701 -4.596 -10.449 1.00 87.75 269 MET A O 1
ATOM 2096 N N . SER A 1 270 ? 24.822 -6.246 -9.201 1.00 87.75 270 SER A N 1
ATOM 2097 C CA . SER A 1 270 ? 26.066 -6.655 -8.558 1.00 87.75 270 SER A CA 1
ATOM 2098 C C . SER A 1 270 ? 26.546 -7.962 -9.169 1.00 87.75 270 SER A C 1
ATOM 2100 O O . SER A 1 270 ? 25.779 -8.918 -9.243 1.00 87.75 270 SER A O 1
ATOM 2102 N N . LEU A 1 271 ? 27.810 -8.021 -9.570 1.00 87.81 271 LEU A N 1
ATOM 2103 C CA . LEU A 1 271 ? 28.469 -9.210 -10.091 1.00 87.81 271 LEU A CA 1
ATOM 2104 C C . LEU A 1 271 ? 29.654 -9.580 -9.202 1.00 87.81 271 LEU A C 1
ATOM 2106 O O . LEU A 1 271 ? 30.422 -8.717 -8.773 1.00 87.81 271 LEU A O 1
ATOM 2110 N N . SER A 1 272 ? 29.828 -10.876 -8.971 1.00 85.62 272 SER A N 1
ATOM 2111 C CA . SER A 1 272 ? 30.914 -11.456 -8.172 1.00 85.62 272 SER A CA 1
ATOM 2112 C C . SER A 1 272 ? 32.197 -11.599 -9.002 1.00 85.62 272 SER A C 1
ATOM 2114 O O . SER A 1 272 ? 32.777 -12.677 -9.106 1.00 85.62 272 SER A O 1
ATOM 2116 N N . THR A 1 273 ? 32.607 -10.515 -9.657 1.00 84.06 273 THR A N 1
ATOM 2117 C CA . THR A 1 273 ? 33.829 -10.423 -10.463 1.00 84.06 273 THR A CA 1
ATOM 2118 C C . THR A 1 273 ? 34.568 -9.131 -10.134 1.00 84.06 273 THR A C 1
ATOM 2120 O O . THR A 1 273 ? 33.964 -8.124 -9.758 1.00 84.06 273 THR A O 1
ATOM 2123 N N . ASN A 1 274 ? 35.887 -9.128 -10.309 1.00 79.06 274 ASN A N 1
ATOM 2124 C CA . ASN A 1 274 ? 36.714 -7.947 -10.087 1.00 79.06 274 ASN A CA 1
ATOM 2125 C C . ASN A 1 274 ? 36.698 -6.980 -11.289 1.00 79.06 274 ASN A C 1
ATOM 2127 O O . ASN A 1 274 ? 36.316 -7.325 -12.415 1.00 79.06 274 ASN A O 1
ATOM 2131 N N . HIS A 1 275 ? 37.171 -5.758 -11.043 1.00 80.31 275 HIS A N 1
ATOM 2132 C CA . HIS A 1 275 ? 37.292 -4.704 -12.049 1.00 80.31 275 HIS A CA 1
ATOM 2133 C C . HIS A 1 275 ? 38.120 -5.112 -13.276 1.00 80.31 275 HIS A C 1
ATOM 2135 O O . HIS A 1 275 ? 37.759 -4.781 -14.405 1.00 80.31 275 HIS A O 1
ATOM 2141 N N . SER A 1 276 ? 39.248 -5.797 -13.068 1.00 81.25 276 SER A N 1
ATOM 2142 C CA . SER A 1 276 ? 40.205 -6.117 -14.134 1.00 81.25 276 SER A CA 1
ATOM 2143 C C . SER A 1 276 ? 39.651 -7.115 -15.147 1.00 81.25 276 SER A C 1
ATOM 2145 O O . SER A 1 276 ? 39.942 -6.982 -16.334 1.00 81.25 276 SER A O 1
ATOM 2147 N N . TYR A 1 277 ? 38.824 -8.064 -14.707 1.00 82.12 277 TYR A N 1
ATOM 2148 C CA . TYR A 1 277 ? 38.167 -9.028 -15.583 1.00 82.12 277 TYR A CA 1
ATOM 2149 C C . TYR A 1 277 ? 36.940 -8.436 -16.283 1.00 82.12 277 TYR A C 1
ATOM 2151 O O . TYR A 1 277 ? 36.747 -8.631 -17.483 1.00 82.12 277 TYR A O 1
ATOM 2159 N N . LEU A 1 278 ? 36.120 -7.676 -15.550 1.00 82.94 278 LEU A N 1
ATOM 2160 C CA . LEU A 1 278 ? 34.847 -7.193 -16.074 1.00 82.94 278 LEU A CA 1
ATOM 2161 C C . LEU A 1 278 ? 35.009 -6.019 -17.043 1.00 82.94 278 LEU A C 1
ATOM 2163 O O . LEU A 1 278 ? 34.353 -5.994 -18.082 1.00 82.94 278 LEU A O 1
ATOM 2167 N N . LYS A 1 279 ? 35.914 -5.073 -16.755 1.00 83.44 279 LYS A N 1
ATOM 2168 C CA . LYS A 1 279 ? 36.128 -3.868 -17.573 1.00 83.44 279 LYS A CA 1
ATOM 2169 C C . LYS A 1 279 ? 36.320 -4.138 -19.076 1.00 83.44 279 LYS A C 1
ATOM 2171 O O . LYS A 1 279 ? 35.643 -3.482 -19.864 1.00 83.44 279 LYS A O 1
ATOM 2176 N N . PRO A 1 280 ? 37.175 -5.081 -19.517 1.00 88.56 280 PRO A N 1
ATOM 2177 C CA . PRO A 1 280 ? 37.317 -5.388 -20.942 1.00 88.56 280 PRO A CA 1
ATOM 2178 C C . PRO A 1 280 ? 36.112 -6.138 -21.539 1.00 88.56 280 PRO A C 1
ATOM 2180 O O . PRO A 1 280 ? 35.963 -6.168 -22.758 1.00 88.56 280 PRO A O 1
ATOM 2183 N N . GLN A 1 281 ? 35.251 -6.743 -20.714 1.00 87.12 281 GLN A N 1
ATOM 2184 C CA . GLN A 1 281 ? 34.106 -7.546 -21.159 1.00 87.12 281 GLN A CA 1
ATOM 2185 C C . GLN A 1 281 ? 32.756 -6.822 -21.075 1.00 87.12 281 GLN A C 1
ATOM 2187 O O . GLN A 1 281 ? 31.736 -7.406 -21.434 1.00 87.12 281 GLN A O 1
ATOM 2192 N N . ILE A 1 282 ? 32.731 -5.553 -20.664 1.00 87.00 282 ILE A N 1
ATOM 2193 C CA . ILE A 1 282 ? 31.503 -4.753 -20.534 1.00 87.00 282 ILE A CA 1
ATOM 2194 C C . ILE A 1 282 ? 30.666 -4.764 -21.818 1.00 87.00 282 ILE A C 1
ATOM 2196 O O . ILE A 1 282 ? 29.456 -4.938 -21.741 1.00 87.00 282 ILE A O 1
ATOM 2200 N N . ASN A 1 283 ? 31.291 -4.657 -22.994 1.00 88.88 283 ASN A N 1
ATOM 2201 C CA . ASN A 1 283 ? 30.556 -4.661 -24.264 1.00 88.88 283 ASN A CA 1
ATOM 2202 C C . ASN A 1 283 ? 29.857 -6.005 -24.526 1.00 88.88 283 ASN A C 1
ATOM 2204 O O . ASN A 1 283 ? 28.737 -6.041 -25.032 1.00 88.88 283 ASN A O 1
ATOM 2208 N N . LYS A 1 284 ? 30.491 -7.116 -24.130 1.00 91.25 284 LYS A N 1
ATOM 2209 C CA . LYS A 1 284 ? 29.870 -8.445 -24.199 1.00 91.25 284 LYS A CA 1
ATOM 2210 C C . LYS A 1 284 ? 28.731 -8.554 -23.194 1.00 91.25 284 LYS A C 1
ATOM 2212 O O . LYS A 1 284 ? 27.676 -9.076 -23.527 1.00 91.25 284 LYS A O 1
ATOM 2217 N N . LEU A 1 285 ? 28.922 -8.031 -21.980 1.00 90.19 285 LEU A N 1
ATOM 2218 C CA . LEU A 1 285 ? 27.877 -7.996 -20.959 1.00 90.19 285 LEU A CA 1
ATOM 2219 C C . LEU A 1 285 ? 26.639 -7.237 -21.462 1.00 90.19 285 LEU A C 1
ATOM 2221 O O . LEU A 1 285 ? 25.529 -7.748 -21.345 1.00 90.19 285 LEU A O 1
ATOM 2225 N N . THR A 1 286 ? 26.811 -6.054 -22.061 1.00 91.12 286 THR A N 1
ATOM 2226 C CA . THR A 1 286 ? 25.690 -5.276 -22.612 1.00 91.12 286 THR A CA 1
ATOM 2227 C C . THR A 1 286 ? 24.983 -6.002 -23.753 1.00 91.12 286 THR A C 1
ATOM 2229 O O . THR A 1 286 ? 23.760 -5.950 -23.831 1.00 91.12 286 THR A O 1
ATOM 2232 N N . GLU A 1 287 ? 25.723 -6.724 -24.596 1.00 92.94 287 GLU A N 1
ATOM 2233 C CA . GLU A 1 287 ? 25.162 -7.524 -25.691 1.00 92.94 287 GLU A CA 1
ATOM 2234 C C . GLU A 1 287 ? 24.327 -8.707 -25.173 1.00 92.94 287 GLU A C 1
ATOM 2236 O O . GLU A 1 287 ? 23.208 -8.928 -25.641 1.00 92.94 287 GLU A O 1
ATOM 2241 N N . PHE A 1 288 ? 24.812 -9.419 -24.149 1.00 92.62 288 PHE A N 1
ATOM 2242 C CA . PHE A 1 288 ? 24.040 -10.480 -23.495 1.00 92.62 288 PHE A CA 1
ATOM 2243 C C . PHE A 1 288 ? 22.771 -9.942 -22.844 1.00 92.62 288 PHE A C 1
ATOM 2245 O O . PHE A 1 288 ? 21.706 -10.525 -23.009 1.00 92.62 288 PHE A O 1
ATOM 2252 N N . ILE A 1 289 ? 22.859 -8.811 -22.147 1.00 91.25 289 ILE A N 1
ATOM 2253 C CA . ILE A 1 289 ? 21.695 -8.194 -21.505 1.00 91.25 289 ILE A CA 1
ATOM 2254 C C . ILE A 1 289 ? 20.676 -7.745 -22.545 1.00 91.25 289 ILE A C 1
ATOM 2256 O O . ILE A 1 289 ? 19.486 -7.971 -22.358 1.00 91.25 289 ILE A O 1
ATOM 2260 N N . ALA A 1 290 ? 21.127 -7.156 -23.653 1.00 93.00 290 ALA A N 1
ATOM 2261 C CA . ALA A 1 290 ? 20.243 -6.775 -24.746 1.00 93.00 290 ALA A CA 1
ATOM 2262 C C . ALA A 1 290 ? 19.488 -7.990 -25.303 1.00 93.00 290 ALA A C 1
ATOM 2264 O O . ALA A 1 290 ? 18.266 -7.953 -25.436 1.00 93.00 290 ALA A O 1
ATOM 2265 N N . LYS A 1 291 ? 20.200 -9.102 -25.521 1.00 92.69 291 LYS A N 1
ATOM 2266 C CA . LYS A 1 291 ? 19.611 -10.369 -25.963 1.00 92.69 291 LYS A CA 1
ATOM 2267 C C . LYS A 1 291 ? 18.605 -10.931 -24.955 1.00 92.69 291 LYS A C 1
ATOM 2269 O O . LYS A 1 291 ? 17.501 -11.308 -25.338 1.00 92.69 291 LYS A O 1
ATOM 2274 N N . GLU A 1 292 ? 18.963 -10.974 -23.675 1.00 90.50 292 GLU A N 1
ATOM 2275 C CA . GLU A 1 292 ? 18.092 -11.486 -22.611 1.00 90.50 292 GLU A CA 1
ATOM 2276 C C . GLU A 1 292 ? 16.842 -10.623 -22.413 1.00 90.50 292 GLU A C 1
ATOM 2278 O O . GLU A 1 292 ? 15.781 -11.144 -22.068 1.00 90.50 292 GLU A O 1
ATOM 2283 N N . LEU A 1 293 ? 16.940 -9.316 -22.658 1.00 90.75 293 LEU A N 1
ATOM 2284 C CA . LEU A 1 293 ? 15.830 -8.368 -22.560 1.00 90.75 293 LEU A CA 1
ATOM 2285 C C . LEU A 1 293 ? 15.042 -8.193 -23.861 1.00 90.75 293 LEU A C 1
ATOM 2287 O O . LEU A 1 293 ? 14.048 -7.468 -23.850 1.00 90.75 293 LEU A O 1
ATOM 2291 N N . ASP A 1 294 ? 15.444 -8.872 -24.937 1.00 91.19 294 ASP A N 1
ATOM 2292 C CA . ASP A 1 294 ? 14.815 -8.783 -26.258 1.00 91.19 294 ASP A CA 1
ATOM 2293 C C . ASP A 1 294 ? 14.778 -7.334 -26.794 1.00 91.19 294 ASP A C 1
ATOM 2295 O O . ASP A 1 294 ? 13.754 -6.818 -27.244 1.00 91.19 294 ASP A O 1
ATOM 2299 N N . VAL A 1 295 ? 15.920 -6.647 -26.683 1.00 92.00 295 VAL A N 1
ATOM 2300 C CA . VAL A 1 295 ? 16.157 -5.285 -27.188 1.00 92.00 295 VAL A CA 1
ATOM 2301 C C . VAL A 1 295 ? 17.438 -5.232 -28.018 1.00 92.00 295 VAL A C 1
ATOM 2303 O O . VAL A 1 295 ? 18.283 -6.123 -27.947 1.00 92.00 295 VAL A O 1
ATOM 2306 N N . ASN A 1 296 ? 17.619 -4.167 -28.802 1.00 91.81 296 ASN A N 1
ATOM 2307 C CA . ASN A 1 296 ? 18.853 -3.995 -29.565 1.00 91.81 296 ASN A CA 1
ATOM 2308 C C . ASN A 1 296 ? 20.041 -3.668 -28.651 1.00 91.81 296 ASN A C 1
ATOM 2310 O O . ASN A 1 296 ? 19.907 -2.916 -27.686 1.00 91.81 296 ASN A O 1
ATOM 2314 N N . ALA A 1 297 ? 21.233 -4.160 -29.001 1.00 89.75 297 ALA A N 1
ATOM 2315 C CA . ALA A 1 297 ? 22.459 -3.876 -28.247 1.00 89.75 297 ALA A CA 1
ATOM 2316 C C . ALA A 1 297 ? 22.771 -2.372 -28.166 1.00 89.75 297 ALA A C 1
ATOM 2318 O O . ALA A 1 297 ? 23.285 -1.908 -27.151 1.00 89.75 297 ALA A O 1
ATOM 2319 N N . SER A 1 298 ? 22.391 -1.594 -29.189 1.00 89.75 298 SER A N 1
ATOM 2320 C CA . SER A 1 298 ? 22.524 -0.130 -29.190 1.00 89.75 298 SER A CA 1
ATOM 2321 C C . SER A 1 298 ? 21.686 0.562 -28.115 1.00 89.75 298 SER A C 1
ATOM 2323 O O . SER A 1 298 ? 22.002 1.685 -27.745 1.00 89.75 298 SER A O 1
ATOM 2325 N N . GLN A 1 299 ? 20.652 -0.098 -27.589 1.00 92.69 299 GLN A N 1
ATOM 2326 C CA . GLN A 1 299 ? 19.770 0.460 -26.569 1.00 92.69 299 GLN A CA 1
ATOM 2327 C C . GLN A 1 299 ? 20.300 0.272 -25.145 1.00 92.69 299 GLN A C 1
ATOM 2329 O O . GLN A 1 299 ? 19.741 0.862 -24.225 1.00 92.69 299 GLN A O 1
ATOM 2334 N N . VAL A 1 300 ? 21.329 -0.553 -24.928 1.00 94.00 300 VAL A N 1
ATOM 2335 C CA . VAL A 1 300 ? 21.862 -0.845 -23.591 1.00 94.00 300 VAL A CA 1
ATOM 2336 C C . VAL A 1 300 ? 23.184 -0.109 -23.398 1.00 94.00 300 VAL A C 1
ATOM 2338 O O . VAL A 1 300 ? 24.200 -0.447 -24.000 1.00 94.00 300 VAL A O 1
ATOM 2341 N N . HIS A 1 301 ? 23.187 0.890 -22.519 1.00 91.56 301 HIS A N 1
ATOM 2342 C CA . HIS A 1 301 ? 24.354 1.722 -22.240 1.00 91.56 301 HIS A CA 1
ATOM 2343 C C . HIS A 1 301 ? 24.850 1.557 -20.811 1.00 91.56 301 HIS A C 1
ATOM 2345 O O . HIS A 1 301 ? 24.072 1.573 -19.860 1.00 91.56 301 HIS A O 1
ATOM 2351 N N . LEU A 1 302 ? 26.168 1.487 -20.642 1.00 91.50 302 LEU A N 1
ATOM 2352 C CA . LEU A 1 302 ? 26.790 1.601 -19.330 1.00 91.50 302 LEU A CA 1
ATOM 2353 C C . LEU A 1 302 ? 26.749 3.055 -18.850 1.00 91.50 302 LEU A C 1
ATOM 2355 O O . LEU A 1 302 ? 27.296 3.938 -19.505 1.00 91.50 302 LEU A O 1
ATOM 2359 N N . LEU A 1 303 ? 26.139 3.294 -17.689 1.00 88.00 303 LEU A N 1
ATOM 2360 C CA . LEU A 1 303 ? 26.147 4.605 -17.038 1.00 88.00 303 LEU A CA 1
ATOM 2361 C C . LEU A 1 303 ? 27.296 4.739 -16.044 1.00 88.00 303 LEU A C 1
ATOM 2363 O O . LEU A 1 303 ? 27.974 5.761 -16.013 1.00 88.00 303 LEU A O 1
ATOM 2367 N N . ASN A 1 304 ? 27.469 3.736 -15.183 1.00 88.81 304 ASN A N 1
ATOM 2368 C CA . ASN A 1 304 ? 28.508 3.747 -14.167 1.00 88.81 304 ASN A CA 1
ATOM 2369 C C . ASN A 1 304 ? 28.978 2.329 -13.861 1.00 88.81 304 ASN A C 1
ATOM 2371 O O . ASN A 1 304 ? 28.224 1.360 -13.964 1.00 88.81 304 ASN A O 1
ATOM 2375 N N . PHE A 1 305 ? 30.231 2.243 -13.445 1.00 86.88 305 PHE A N 1
ATOM 2376 C CA . PHE A 1 305 ? 30.872 1.019 -13.036 1.00 86.88 305 PHE A CA 1
ATOM 2377 C C . PHE A 1 305 ? 31.753 1.290 -11.820 1.00 86.88 305 PHE A C 1
ATOM 2379 O O . PHE A 1 305 ? 32.685 2.091 -11.885 1.00 86.88 305 PHE A O 1
ATOM 2386 N N . THR A 1 306 ? 31.467 0.605 -10.720 1.00 83.94 306 THR A N 1
ATOM 2387 C CA . THR A 1 306 ? 32.253 0.677 -9.486 1.00 83.94 306 THR A CA 1
ATOM 2388 C C . THR A 1 306 ? 32.599 -0.728 -9.039 1.00 83.94 306 THR A C 1
ATOM 2390 O O . THR A 1 306 ? 31.755 -1.616 -9.093 1.00 83.94 306 THR A O 1
ATOM 2393 N N . SER A 1 307 ? 33.824 -0.948 -8.581 1.00 80.94 307 SER A N 1
ATOM 2394 C CA . SER A 1 307 ? 34.256 -2.258 -8.104 1.00 80.94 307 SER A CA 1
ATOM 2395 C C . SER A 1 307 ? 34.986 -2.107 -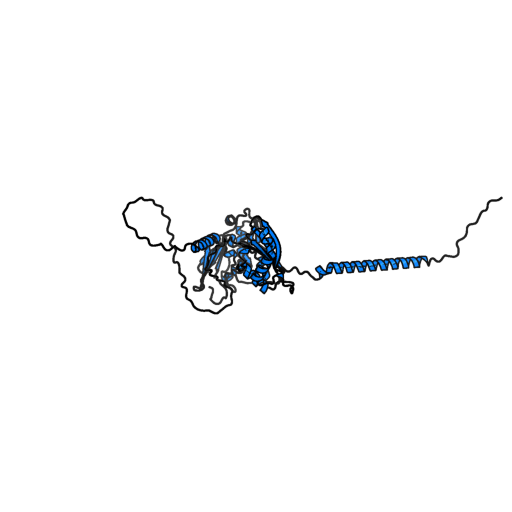6.784 1.00 80.94 307 SER A C 1
ATOM 2397 O O . SER A 1 307 ? 35.808 -1.206 -6.622 1.00 80.94 307 SER A O 1
ATOM 2399 N N . GLU A 1 308 ? 34.661 -3.000 -5.858 1.00 77.38 308 GLU A N 1
ATOM 2400 C CA . GLU A 1 308 ? 35.237 -3.074 -4.525 1.00 77.38 308 GLU A CA 1
ATOM 2401 C C . GLU A 1 308 ? 35.615 -4.537 -4.254 1.00 77.38 308 GLU A C 1
ATOM 2403 O O . GLU A 1 308 ? 34.763 -5.431 -4.182 1.00 77.38 308 GLU A O 1
ATOM 2408 N N . GLY A 1 309 ? 36.923 -4.803 -4.190 1.00 78.19 309 GLY A N 1
ATOM 2409 C CA . GLY A 1 309 ? 37.468 -6.154 -4.053 1.00 78.19 309 GLY A CA 1
ATOM 2410 C C . GLY A 1 309 ? 37.059 -7.086 -5.202 1.00 78.19 309 GLY A C 1
ATOM 2411 O O . GLY A 1 309 ? 37.350 -6.821 -6.369 1.00 78.19 309 GLY A O 1
ATOM 2412 N N . ASN A 1 310 ? 36.384 -8.186 -4.856 1.00 80.75 310 ASN A N 1
ATOM 2413 C CA . ASN A 1 310 ? 35.893 -9.200 -5.801 1.00 80.75 310 ASN A CA 1
ATOM 2414 C C . ASN A 1 310 ? 34.446 -8.957 -6.259 1.00 80.75 310 ASN A C 1
ATOM 2416 O O . ASN A 1 310 ? 33.853 -9.824 -6.898 1.00 80.75 310 ASN A O 1
ATOM 2420 N N . SER A 1 311 ? 33.872 -7.802 -5.916 1.00 78.94 311 SER A N 1
ATOM 2421 C CA . SER A 1 311 ? 32.517 -7.425 -6.300 1.00 78.94 311 SER A CA 1
ATOM 2422 C C . SER A 1 311 ? 32.521 -6.206 -7.219 1.00 78.94 311 SER A C 1
ATOM 2424 O O . SER A 1 311 ? 33.367 -5.309 -7.128 1.00 78.94 311 SER A O 1
ATOM 2426 N N . SER A 1 312 ? 31.574 -6.198 -8.145 1.00 86.75 312 SER A N 1
ATOM 2427 C CA . SER A 1 312 ? 31.428 -5.189 -9.182 1.00 86.75 312 SER A CA 1
ATOM 2428 C C . SER A 1 312 ? 29.975 -4.758 -9.274 1.00 86.75 312 SER A C 1
ATOM 2430 O O . SER A 1 312 ? 29.106 -5.576 -9.551 1.00 86.75 312 SER A O 1
ATOM 2432 N N . LEU A 1 313 ? 29.707 -3.474 -9.074 1.00 88.19 313 LEU A N 1
ATOM 2433 C CA . LEU A 1 313 ? 28.406 -2.857 -9.295 1.00 88.19 313 LEU A CA 1
ATOM 2434 C C . LEU A 1 313 ? 28.389 -2.194 -10.672 1.00 88.19 313 LEU A C 1
ATOM 2436 O O . LEU A 1 313 ? 29.185 -1.299 -10.969 1.00 88.19 313 LEU A O 1
ATOM 2440 N N . VAL A 1 314 ? 27.462 -2.644 -11.510 1.00 90.38 314 VAL A N 1
ATOM 2441 C CA . VAL A 1 314 ? 27.252 -2.152 -12.869 1.00 90.38 314 VAL A CA 1
ATOM 2442 C C . VAL A 1 314 ? 25.894 -1.474 -12.924 1.00 90.38 314 VAL A C 1
ATOM 2444 O O . VAL A 1 314 ? 24.873 -2.092 -12.626 1.00 90.38 314 VAL A O 1
ATOM 2447 N N . ARG A 1 315 ? 25.885 -0.208 -13.339 1.00 92.06 315 ARG A N 1
ATOM 2448 C CA . ARG A 1 315 ? 24.666 0.551 -13.616 1.00 92.06 315 ARG A CA 1
ATOM 2449 C C . ARG A 1 315 ? 24.498 0.715 -15.117 1.00 92.06 315 ARG A C 1
ATOM 2451 O O . ARG A 1 315 ? 25.322 1.364 -15.766 1.00 92.06 315 ARG A O 1
ATOM 2458 N N . LEU A 1 316 ? 23.414 0.173 -15.653 1.00 92.94 316 LEU A N 1
ATOM 2459 C CA . LEU A 1 316 ? 23.059 0.213 -17.068 1.00 92.94 316 LEU A CA 1
ATOM 2460 C C . LEU A 1 316 ? 21.796 1.046 -17.286 1.00 92.94 316 LEU A C 1
ATOM 2462 O O . LEU A 1 316 ? 20.932 1.130 -16.416 1.00 92.94 316 LEU A O 1
ATOM 2466 N N . ALA A 1 317 ? 21.681 1.644 -18.463 1.00 92.81 317 ALA A N 1
ATOM 2467 C CA . ALA A 1 317 ? 20.473 2.286 -18.948 1.00 92.81 317 ALA A CA 1
ATOM 2468 C C . ALA A 1 317 ? 20.001 1.602 -20.223 1.00 92.81 317 ALA A C 1
ATOM 2470 O O . ALA A 1 317 ? 20.771 1.444 -21.166 1.00 92.81 317 ALA A O 1
ATOM 2471 N N . ILE A 1 318 ? 18.720 1.263 -20.254 1.00 94.31 318 ILE A N 1
ATOM 2472 C CA . ILE A 1 318 ? 18.013 0.845 -21.453 1.00 94.31 318 ILE A CA 1
ATOM 2473 C C . ILE A 1 318 ? 17.291 2.076 -21.985 1.00 94.31 318 ILE A C 1
ATOM 2475 O O . ILE A 1 318 ? 16.448 2.650 -21.289 1.00 94.31 318 ILE A O 1
ATOM 2479 N N . VAL A 1 319 ? 17.654 2.502 -23.187 1.00 91.94 319 VAL A N 1
ATOM 2480 C CA . VAL A 1 319 ? 17.121 3.699 -23.846 1.00 91.94 319 VAL A CA 1
ATOM 2481 C C . VAL A 1 319 ? 16.183 3.316 -25.004 1.00 91.94 319 VAL A C 1
ATOM 2483 O O . VAL A 1 319 ? 16.112 2.143 -25.391 1.00 91.94 319 VAL A O 1
ATOM 2486 N N . PRO A 1 320 ? 15.400 4.266 -25.547 1.00 90.31 320 PRO A N 1
ATOM 2487 C CA . PRO A 1 320 ? 14.539 4.017 -26.696 1.00 90.31 320 PRO A CA 1
ATOM 2488 C C . PRO A 1 320 ? 15.345 3.545 -27.907 1.00 90.31 320 PRO A C 1
ATOM 2490 O O . PRO A 1 320 ? 16.542 3.806 -28.007 1.00 90.31 320 PRO A O 1
ATOM 2493 N N . SER A 1 321 ? 14.683 2.864 -28.840 1.00 86.38 321 SER A N 1
ATOM 2494 C CA . SER A 1 321 ? 15.281 2.568 -30.142 1.00 86.38 321 SER A CA 1
ATOM 2495 C C . SER A 1 321 ? 15.634 3.866 -30.869 1.00 86.38 321 SER A C 1
ATOM 2497 O O . SER A 1 321 ? 14.959 4.876 -30.681 1.00 86.38 321 SER A O 1
ATOM 2499 N N . ASP A 1 322 ? 16.616 3.829 -31.772 1.00 77.31 322 ASP A N 1
ATOM 2500 C CA . ASP A 1 322 ? 17.053 5.010 -32.544 1.00 77.31 322 ASP A CA 1
ATOM 2501 C C . ASP A 1 322 ? 15.914 5.677 -33.347 1.00 77.31 322 ASP A C 1
ATOM 2503 O O . ASP A 1 322 ? 15.980 6.848 -33.716 1.00 77.31 322 ASP A O 1
ATOM 2507 N N . SER A 1 323 ? 14.835 4.934 -33.594 1.00 76.88 323 SER A N 1
ATOM 2508 C CA . SER A 1 323 ? 13.610 5.376 -34.262 1.00 76.88 323 SER A CA 1
ATOM 2509 C C . SER A 1 323 ? 12.576 6.053 -33.348 1.00 76.88 323 SER A C 1
ATOM 2511 O O . SER A 1 323 ? 11.529 6.476 -33.841 1.00 76.88 323 SER A O 1
ATOM 2513 N N . SER A 1 324 ? 12.815 6.143 -32.036 1.00 79.31 324 SER A N 1
ATOM 2514 C CA . SER A 1 324 ? 11.840 6.625 -31.052 1.00 79.31 324 SER A CA 1
ATOM 2515 C C . SER A 1 324 ? 12.459 7.545 -29.997 1.00 79.31 324 SER A C 1
ATOM 2517 O O . SER A 1 324 ? 13.619 7.430 -29.625 1.00 79.31 324 SER A O 1
ATOM 2519 N N . THR A 1 325 ? 11.652 8.459 -29.457 1.00 78.31 325 THR A N 1
ATOM 2520 C CA . THR A 1 325 ? 12.025 9.339 -28.332 1.00 78.31 325 THR A CA 1
ATOM 2521 C C . THR A 1 325 ? 11.586 8.790 -26.969 1.00 78.31 325 THR A C 1
ATOM 2523 O O . THR A 1 325 ? 11.815 9.420 -25.932 1.00 78.31 325 THR A O 1
ATOM 2526 N N . TYR A 1 326 ? 10.929 7.629 -26.958 1.00 83.56 326 TYR A N 1
ATOM 2527 C CA . TYR A 1 326 ? 10.442 6.951 -25.759 1.00 83.56 326 TYR A CA 1
ATOM 2528 C C . TYR A 1 326 ? 10.344 5.431 -25.964 1.00 83.56 326 TYR A C 1
ATOM 2530 O O . TYR A 1 326 ? 10.207 4.939 -27.084 1.00 83.56 326 TYR A O 1
ATOM 2538 N N . ILE A 1 327 ? 10.393 4.673 -24.872 1.00 84.00 327 ILE A N 1
ATOM 2539 C CA . ILE A 1 327 ? 10.207 3.220 -24.877 1.00 84.00 327 ILE A CA 1
ATOM 2540 C C . ILE A 1 327 ? 8.704 2.927 -24.953 1.00 84.00 327 ILE A C 1
ATOM 2542 O O . ILE A 1 327 ? 7.916 3.436 -24.149 1.00 84.00 327 ILE A O 1
ATOM 2546 N N . TYR A 1 328 ? 8.293 2.114 -25.930 1.00 83.75 328 TYR A N 1
ATOM 2547 C CA . TYR A 1 328 ? 6.902 1.684 -26.065 1.00 83.75 328 TYR A CA 1
ATOM 2548 C C . TYR A 1 328 ? 6.456 0.886 -24.838 1.00 83.75 328 TYR A C 1
ATOM 2550 O O . TYR A 1 328 ? 7.230 0.125 -24.259 1.00 83.75 328 TYR A O 1
ATOM 2558 N N . LYS A 1 329 ? 5.183 1.028 -24.453 1.00 77.62 329 LYS A N 1
ATOM 2559 C CA . LYS A 1 329 ? 4.632 0.371 -23.255 1.00 77.62 329 LYS A CA 1
ATOM 2560 C C . LYS A 1 329 ? 4.779 -1.149 -23.289 1.00 77.62 329 LYS A C 1
ATOM 2562 O O . LYS A 1 329 ? 5.058 -1.750 -22.260 1.00 77.62 329 LYS A O 1
ATOM 2567 N N . GLU A 1 330 ? 4.601 -1.758 -24.457 1.00 81.62 330 GLU A N 1
ATOM 2568 C CA . GLU A 1 330 ? 4.744 -3.205 -24.647 1.00 81.62 330 GLU A CA 1
ATOM 2569 C C . GLU A 1 330 ? 6.194 -3.651 -24.447 1.00 81.62 330 GLU A C 1
ATOM 2571 O O . GLU A 1 330 ? 6.449 -4.576 -23.678 1.00 81.62 330 GLU A O 1
ATOM 2576 N N . THR A 1 331 ? 7.149 -2.927 -25.040 1.00 86.62 331 THR A N 1
ATOM 2577 C CA . THR A 1 331 ? 8.588 -3.160 -24.854 1.00 86.62 331 THR A CA 1
ATOM 2578 C C . THR A 1 331 ? 8.988 -2.996 -23.391 1.00 86.62 331 THR A C 1
ATOM 2580 O O . THR A 1 331 ? 9.644 -3.867 -22.830 1.00 86.62 331 THR A O 1
ATOM 2583 N N . ALA A 1 332 ? 8.539 -1.923 -22.735 1.00 83.75 332 ALA A N 1
ATOM 2584 C CA . ALA A 1 332 ? 8.805 -1.696 -21.319 1.00 83.75 332 ALA A CA 1
ATOM 2585 C C . ALA A 1 332 ? 8.206 -2.800 -20.437 1.00 83.75 332 ALA A C 1
ATOM 2587 O O . ALA A 1 332 ? 8.879 -3.283 -19.532 1.00 83.75 332 ALA A O 1
ATOM 2588 N N . ARG A 1 333 ? 6.975 -3.247 -20.721 1.00 78.69 333 ARG A N 1
ATOM 2589 C CA . ARG A 1 333 ? 6.338 -4.358 -20.003 1.00 78.69 333 ARG A CA 1
ATOM 2590 C C . ARG A 1 333 ? 7.116 -5.665 -20.187 1.00 78.69 333 ARG A C 1
ATOM 2592 O O . ARG A 1 333 ? 7.328 -6.358 -19.199 1.00 78.69 333 ARG A O 1
ATOM 2599 N N . ASN A 1 334 ? 7.575 -5.978 -21.401 1.00 82.56 334 ASN A N 1
ATOM 2600 C CA . ASN A 1 334 ? 8.412 -7.155 -21.671 1.00 82.56 334 ASN A CA 1
ATOM 2601 C C . ASN A 1 334 ? 9.730 -7.094 -20.878 1.00 82.56 334 ASN A C 1
ATOM 2603 O O . ASN A 1 334 ? 10.041 -8.020 -20.133 1.00 82.56 334 ASN A O 1
ATOM 2607 N N . ILE A 1 335 ? 10.448 -5.967 -20.936 1.00 84.38 335 ILE A N 1
ATOM 2608 C CA . ILE A 1 335 ? 11.686 -5.753 -20.168 1.00 84.38 335 ILE A CA 1
ATOM 2609 C C . ILE A 1 335 ? 11.432 -5.943 -18.667 1.00 84.38 335 ILE A C 1
ATOM 2611 O O . ILE A 1 335 ? 12.100 -6.747 -18.021 1.00 84.38 335 ILE A O 1
ATOM 2615 N N . ILE A 1 336 ? 10.440 -5.240 -18.114 1.00 80.69 336 ILE A N 1
ATOM 2616 C CA . ILE A 1 336 ? 10.133 -5.274 -16.680 1.00 80.69 336 ILE A CA 1
ATOM 2617 C C . ILE A 1 336 ? 9.697 -6.675 -16.247 1.00 80.69 336 ILE A C 1
ATOM 2619 O O . ILE A 1 336 ? 10.143 -7.134 -15.202 1.00 80.69 336 ILE A O 1
ATOM 2623 N N . SER A 1 337 ? 8.902 -7.392 -17.052 1.00 74.56 337 SER A N 1
ATOM 2624 C CA . SER A 1 337 ? 8.534 -8.782 -16.741 1.00 74.56 337 SER A CA 1
ATOM 2625 C C . SER A 1 337 ? 9.758 -9.695 -16.656 1.00 74.56 337 SER A C 1
ATOM 2627 O O . SER A 1 337 ? 9.883 -10.468 -15.713 1.00 74.56 337 SER A O 1
ATOM 2629 N N . ARG A 1 338 ? 10.724 -9.551 -17.571 1.00 81.94 338 ARG A N 1
ATOM 2630 C CA . ARG A 1 338 ? 11.952 -10.358 -17.567 1.00 81.94 338 ARG A CA 1
ATOM 2631 C C . ARG A 1 338 ? 12.846 -10.040 -16.370 1.00 81.94 338 ARG A C 1
ATOM 2633 O O . ARG A 1 338 ? 13.462 -10.950 -15.817 1.00 81.94 338 ARG A O 1
ATOM 2640 N N . LEU A 1 339 ? 12.889 -8.775 -15.955 1.00 80.06 339 LEU A N 1
ATOM 2641 C CA . LEU A 1 339 ? 13.617 -8.330 -14.767 1.00 80.06 339 LEU A CA 1
ATOM 2642 C C . LEU A 1 339 ? 12.958 -8.813 -13.468 1.00 80.06 339 LEU A C 1
ATOM 2644 O O . LEU A 1 339 ? 13.629 -9.407 -12.630 1.00 80.06 339 LEU A O 1
ATOM 2648 N N . ALA A 1 340 ? 11.650 -8.598 -13.315 1.00 70.12 340 ALA A N 1
ATOM 2649 C CA . ALA A 1 340 ? 10.898 -8.951 -12.111 1.00 70.12 340 ALA A CA 1
ATOM 2650 C C . ALA A 1 340 ? 10.825 -10.470 -11.887 1.00 70.12 340 ALA A C 1
ATOM 2652 O O . ALA A 1 340 ? 10.897 -10.944 -10.755 1.00 70.12 340 ALA A O 1
ATOM 2653 N N . GLU A 1 341 ? 10.738 -11.245 -12.967 1.00 68.00 341 GLU A N 1
ATOM 2654 C CA . GLU A 1 341 ? 10.708 -12.709 -12.917 1.00 68.00 341 GLU A CA 1
ATOM 2655 C C . GLU A 1 341 ? 12.109 -13.344 -12.888 1.00 68.00 341 GLU A C 1
ATOM 2657 O O . GLU A 1 341 ? 12.227 -14.561 -13.007 1.00 68.00 341 GLU A O 1
ATOM 2662 N N . HIS A 1 342 ? 13.178 -12.547 -12.746 1.00 65.75 342 HIS A N 1
ATOM 2663 C CA . HIS A 1 342 ? 14.570 -13.021 -12.712 1.00 65.75 342 HIS A CA 1
ATOM 2664 C C . HIS A 1 342 ? 14.956 -13.880 -13.935 1.00 65.75 342 HIS A C 1
ATOM 2666 O O . HIS A 1 342 ? 15.796 -14.776 -13.852 1.00 65.75 342 HIS A O 1
ATOM 2672 N N . ARG A 1 343 ? 14.342 -13.615 -15.096 1.00 68.06 343 ARG A N 1
ATOM 2673 C CA . ARG A 1 343 ? 14.579 -14.377 -16.332 1.00 68.06 343 ARG A CA 1
ATOM 2674 C C . ARG A 1 343 ? 15.856 -13.992 -17.057 1.00 68.06 343 ARG A C 1
ATOM 2676 O O . ARG A 1 343 ? 16.246 -14.714 -17.964 1.00 68.06 343 ARG A O 1
ATOM 2683 N N . VAL A 1 344 ? 16.483 -12.879 -16.685 1.00 79.31 344 VAL A N 1
ATOM 2684 C CA . VAL A 1 344 ? 17.759 -12.466 -17.271 1.00 79.31 344 VAL A CA 1
ATOM 2685 C C . VAL A 1 344 ? 18.833 -13.442 -16.822 1.00 79.31 344 VAL A C 1
ATOM 2687 O O . VAL A 1 344 ? 19.206 -13.432 -15.647 1.00 79.31 344 VAL A O 1
ATOM 2690 N N . LYS A 1 345 ? 19.316 -14.277 -17.747 1.00 82.06 345 LYS A N 1
ATOM 2691 C CA . LYS A 1 345 ? 20.378 -15.258 -17.505 1.00 82.06 345 LYS A CA 1
ATOM 2692 C C . LYS A 1 345 ? 21.695 -14.778 -18.097 1.00 82.06 345 LYS A C 1
ATOM 2694 O O . LYS A 1 345 ? 21.871 -14.760 -19.311 1.00 82.06 345 LYS A O 1
ATOM 2699 N N . LEU A 1 346 ? 22.637 -14.401 -17.235 1.00 84.12 346 LEU A N 1
ATOM 2700 C CA . LEU A 1 346 ? 23.998 -14.096 -17.676 1.00 84.12 346 LEU A CA 1
ATOM 2701 C C . LEU A 1 346 ? 24.844 -15.375 -17.734 1.00 84.12 346 LEU A C 1
ATOM 2703 O O . LEU A 1 346 ? 24.662 -16.257 -16.894 1.00 84.12 346 LEU A O 1
ATOM 2707 N N . PRO A 1 347 ? 25.780 -15.488 -18.694 1.00 83.81 347 PRO A N 1
ATOM 2708 C CA . PRO A 1 347 ? 26.726 -16.596 -18.725 1.00 83.81 347 PRO A CA 1
ATOM 2709 C C . PRO A 1 347 ? 27.571 -16.676 -17.448 1.00 83.81 347 PRO A C 1
ATOM 2711 O O . PRO A 1 347 ? 28.011 -15.646 -16.930 1.00 83.81 347 PRO A O 1
ATOM 2714 N N . ASP A 1 348 ? 27.907 -17.902 -17.030 1.00 79.81 348 ASP A N 1
ATOM 2715 C CA . ASP A 1 348 ? 28.743 -18.192 -15.850 1.00 79.81 348 ASP A CA 1
ATOM 2716 C C . ASP A 1 348 ? 30.110 -17.473 -15.881 1.00 79.81 348 ASP A C 1
ATOM 2718 O O . ASP A 1 348 ? 30.742 -17.271 -14.846 1.00 79.81 348 ASP A O 1
ATOM 2722 N N . THR A 1 349 ? 30.561 -17.022 -17.059 1.00 82.19 349 THR A N 1
ATOM 2723 C CA . THR A 1 349 ? 31.786 -16.226 -17.231 1.00 82.19 349 THR A CA 1
ATOM 2724 C C . THR A 1 349 ? 31.767 -14.905 -16.464 1.00 82.19 349 THR A C 1
ATOM 2726 O O . THR A 1 349 ? 32.830 -14.379 -16.160 1.00 82.19 349 THR A O 1
ATOM 2729 N N . PHE A 1 350 ? 30.590 -14.361 -16.138 1.00 81.50 350 PHE A N 1
ATOM 2730 C CA . PHE A 1 350 ? 30.454 -13.130 -15.350 1.00 81.50 350 PHE A CA 1
ATOM 2731 C C . PHE A 1 350 ? 30.307 -13.378 -13.839 1.00 81.50 350 PHE A C 1
ATOM 2733 O O . PHE A 1 350 ? 30.140 -12.427 -13.071 1.00 81.50 350 PHE A O 1
ATOM 2740 N N . GLY A 1 351 ? 30.410 -14.640 -13.410 1.00 80.88 351 GLY A N 1
ATOM 2741 C CA . GLY A 1 351 ? 30.227 -15.063 -12.027 1.00 80.88 351 GLY A CA 1
ATOM 2742 C C . GLY A 1 351 ? 28.777 -14.955 -11.555 1.00 80.88 351 GLY A C 1
ATOM 2743 O O . GLY A 1 351 ? 27.856 -14.682 -12.326 1.00 80.88 351 GLY A O 1
ATOM 2744 N N . ASN A 1 352 ? 28.574 -15.153 -10.251 1.00 82.56 352 ASN A N 1
ATOM 2745 C CA . ASN A 1 352 ? 27.262 -14.960 -9.641 1.00 82.56 352 ASN A CA 1
ATOM 2746 C C . ASN A 1 352 ? 26.875 -13.485 -9.715 1.00 82.56 352 ASN A C 1
ATOM 2748 O O . ASN A 1 352 ? 27.636 -12.616 -9.276 1.00 82.56 352 ASN A O 1
ATOM 2752 N N . TYR A 1 353 ? 25.681 -13.213 -10.222 1.00 83.81 353 TYR A N 1
ATOM 2753 C CA . TYR A 1 353 ? 25.131 -11.872 -10.321 1.00 83.81 353 TYR A CA 1
ATOM 2754 C C . TYR A 1 353 ? 23.816 -11.774 -9.556 1.00 83.81 353 TYR A C 1
ATOM 2756 O O . TYR A 1 353 ? 23.111 -12.760 -9.345 1.00 83.81 353 TYR A O 1
ATOM 2764 N N . GLN A 1 354 ? 23.487 -10.557 -9.154 1.00 79.38 354 GLN A N 1
ATOM 2765 C CA . GLN A 1 354 ? 22.241 -10.230 -8.489 1.00 79.38 354 GLN A CA 1
ATOM 2766 C C . GLN A 1 354 ? 21.747 -8.887 -9.015 1.00 79.38 354 GLN A C 1
ATOM 2768 O O . GLN A 1 354 ? 22.505 -7.921 -9.136 1.00 79.38 354 GLN A O 1
ATOM 2773 N N . LEU A 1 355 ? 20.459 -8.839 -9.338 1.00 81.56 355 LEU A N 1
ATOM 2774 C CA . LEU A 1 355 ? 19.776 -7.598 -9.655 1.00 81.56 355 LEU A CA 1
ATOM 2775 C C . LEU A 1 355 ? 19.589 -6.810 -8.356 1.00 81.56 355 LEU A C 1
ATOM 2777 O O . LEU A 1 355 ? 18.903 -7.292 -7.468 1.00 81.56 355 LEU A O 1
ATOM 2781 N N . VAL A 1 356 ? 20.221 -5.641 -8.229 1.00 79.31 356 VAL A N 1
ATOM 2782 C CA . VAL A 1 356 ? 20.182 -4.812 -7.012 1.00 79.31 356 VAL A CA 1
ATOM 2783 C C . VAL A 1 356 ? 18.951 -3.921 -6.999 1.00 79.31 356 VAL A C 1
ATOM 2785 O O . VAL A 1 356 ? 18.275 -3.796 -5.992 1.00 79.31 356 VAL A O 1
ATOM 2788 N N . GLN A 1 357 ? 18.660 -3.255 -8.106 1.00 77.56 357 GLN A N 1
ATOM 2789 C CA . GLN A 1 357 ? 17.438 -2.472 -8.250 1.00 77.56 357 GLN A CA 1
ATOM 2790 C C . GLN A 1 357 ? 17.225 -2.142 -9.718 1.00 77.56 357 GLN A C 1
ATOM 2792 O O . GLN A 1 357 ? 18.161 -2.137 -10.521 1.00 77.56 357 GLN A O 1
ATOM 2797 N N . TRP A 1 358 ? 15.991 -1.817 -10.065 1.00 82.56 358 TRP A N 1
ATOM 2798 C CA . TRP A 1 358 ? 15.672 -1.187 -11.332 1.00 82.56 358 TRP A CA 1
ATOM 2799 C C . TRP A 1 358 ? 14.685 -0.052 -11.087 1.00 82.56 358 TRP A C 1
ATOM 2801 O O . TRP A 1 358 ? 13.921 -0.095 -10.128 1.00 82.56 358 TRP A O 1
ATOM 2811 N N . LYS A 1 359 ? 14.731 0.974 -11.935 1.00 79.44 359 LYS A N 1
ATOM 2812 C CA . LYS A 1 359 ? 13.798 2.106 -11.883 1.00 79.44 359 LYS A CA 1
ATOM 2813 C C . LYS A 1 359 ? 13.466 2.616 -13.274 1.00 79.44 359 LYS A C 1
ATOM 2815 O O . LYS A 1 359 ? 14.283 2.501 -14.195 1.00 79.44 359 LYS A O 1
ATOM 2820 N N . VAL A 1 360 ? 12.291 3.211 -13.423 1.00 79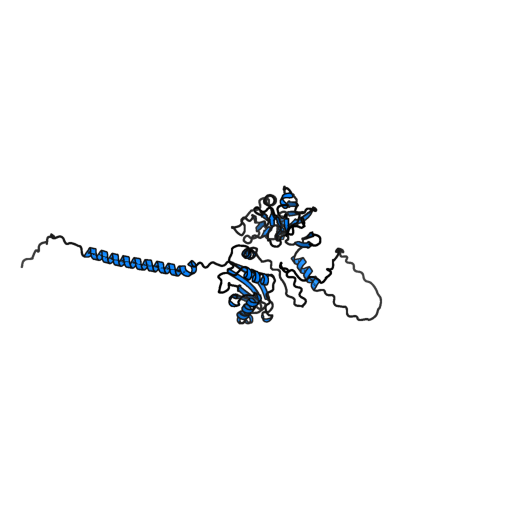.44 360 VAL A N 1
ATOM 2821 C CA . VAL A 1 360 ? 11.823 3.782 -14.687 1.00 79.44 360 VAL A CA 1
ATOM 2822 C C . VAL A 1 360 ? 11.907 5.299 -14.601 1.00 79.44 360 VAL A C 1
ATOM 2824 O O . VAL A 1 360 ? 11.294 5.921 -13.743 1.00 79.44 360 VAL A O 1
ATOM 2827 N N . GLU A 1 361 ? 12.657 5.922 -15.509 1.00 77.56 361 GLU A N 1
ATOM 2828 C CA . GLU A 1 361 ? 12.697 7.380 -15.608 1.00 77.56 361 GLU A CA 1
ATOM 2829 C C . GLU A 1 361 ? 11.818 7.864 -16.776 1.00 77.56 361 GLU A C 1
ATOM 2831 O O . GLU A 1 361 ? 11.878 7.306 -17.883 1.00 77.56 361 GLU A O 1
ATOM 2836 N N . PRO A 1 362 ? 10.997 8.911 -16.567 1.00 73.62 362 PRO A N 1
ATOM 2837 C CA . PRO A 1 362 ? 10.148 9.464 -17.613 1.00 73.62 362 PRO A CA 1
ATOM 2838 C C . PRO A 1 362 ? 10.983 10.106 -18.728 1.00 73.62 362 PRO A C 1
ATOM 2840 O O . PRO A 1 362 ? 12.096 10.587 -18.511 1.00 73.62 362 PRO A O 1
ATOM 2843 N N . SER A 1 363 ? 10.428 10.132 -19.940 1.00 68.88 363 SER A N 1
ATOM 2844 C CA . SER A 1 363 ? 11.028 10.813 -21.086 1.00 68.88 363 SER A CA 1
ATOM 2845 C C . SER A 1 363 ? 11.036 12.307 -20.800 1.00 68.88 363 SER A C 1
ATOM 2847 O O . SER A 1 363 ? 9.991 12.964 -20.740 1.00 68.88 363 SER A O 1
ATOM 2849 N N . THR A 1 364 ? 12.228 12.861 -20.596 1.00 60.91 364 THR A N 1
ATOM 2850 C CA . THR A 1 364 ? 12.417 14.301 -20.626 1.00 60.91 364 THR A CA 1
ATOM 2851 C C . THR A 1 364 ? 12.159 14.731 -22.061 1.00 60.91 364 THR A C 1
ATOM 2853 O O . THR A 1 364 ? 12.980 14.511 -22.947 1.00 60.91 364 THR A O 1
ATOM 2856 N N . LYS A 1 365 ? 10.987 15.326 -22.322 1.00 51.34 365 LYS A N 1
ATOM 2857 C CA . LYS A 1 365 ? 10.723 15.984 -23.603 1.00 51.34 365 LYS A CA 1
ATOM 2858 C C . LYS A 1 365 ? 11.801 17.042 -23.799 1.00 51.34 365 LYS A C 1
ATOM 2860 O O . LYS A 1 365 ? 11.678 18.156 -23.293 1.00 51.34 365 LYS A O 1
ATOM 2865 N N . GLN A 1 366 ? 12.852 16.711 -24.540 1.00 48.88 366 GLN A N 1
ATOM 2866 C CA . GLN A 1 366 ? 13.772 17.701 -25.063 1.00 48.88 366 GLN A CA 1
ATOM 2867 C C . GLN A 1 366 ? 12.984 18.425 -26.151 1.00 48.88 366 GLN A C 1
ATOM 2869 O O . GLN A 1 366 ? 12.940 18.028 -27.314 1.00 48.88 366 GLN A O 1
ATOM 2874 N N . THR A 1 367 ? 12.208 19.417 -25.722 1.00 49.06 367 THR A N 1
ATOM 2875 C CA . THR A 1 367 ? 11.413 20.244 -26.616 1.00 49.06 367 THR A CA 1
ATOM 2876 C C . THR A 1 367 ? 12.358 20.848 -27.646 1.00 49.06 367 THR A C 1
ATOM 2878 O O . THR A 1 367 ? 13.507 21.168 -27.340 1.00 49.06 367 THR A O 1
ATOM 2881 N N . TRP A 1 368 ? 11.880 21.013 -28.878 1.00 51.56 368 TRP A N 1
ATOM 2882 C CA . TRP A 1 368 ? 12.600 21.690 -29.961 1.00 51.56 368 TRP A CA 1
ATOM 2883 C C . TRP A 1 368 ? 13.280 22.997 -29.496 1.00 51.56 368 TRP A C 1
ATOM 2885 O O . TRP A 1 368 ? 14.371 23.328 -29.957 1.00 51.56 368 TRP A O 1
ATOM 2895 N N . TRP A 1 369 ? 12.681 23.669 -28.508 1.00 44.78 369 TRP A N 1
ATOM 2896 C CA . TRP A 1 369 ? 13.237 24.806 -27.782 1.00 44.78 369 TRP A CA 1
ATOM 2897 C C . TRP A 1 369 ? 14.579 24.521 -27.106 1.00 44.78 369 TRP A C 1
ATOM 2899 O O . TRP A 1 369 ? 15.512 25.266 -27.339 1.00 44.78 369 TRP A O 1
ATOM 2909 N N . GLY A 1 370 ? 14.748 23.436 -26.349 1.00 52.00 370 GLY A N 1
ATOM 2910 C CA . GLY A 1 370 ? 16.020 23.129 -25.680 1.00 52.00 370 GLY A CA 1
ATOM 2911 C C . GLY A 1 370 ? 17.196 22.903 -26.640 1.00 52.00 370 GLY A C 1
ATOM 2912 O O . GLY A 1 370 ? 18.328 23.236 -26.305 1.00 52.00 370 GLY A O 1
ATOM 2913 N N . ARG A 1 371 ? 16.934 22.391 -27.853 1.00 54.22 371 ARG A N 1
ATOM 2914 C CA . ARG A 1 371 ? 17.968 22.169 -28.881 1.00 54.22 371 ARG A CA 1
ATOM 2915 C C . ARG A 1 371 ? 18.270 23.420 -29.709 1.00 54.22 371 ARG A C 1
ATOM 2917 O O . ARG A 1 371 ? 19.415 23.627 -30.092 1.00 54.22 371 ARG A O 1
ATOM 2924 N N . ASN A 1 372 ? 17.267 24.261 -29.960 1.00 60.12 372 ASN A N 1
ATOM 2925 C CA . ASN A 1 372 ? 17.399 25.433 -30.833 1.00 60.12 372 ASN A CA 1
ATOM 2926 C C . ASN A 1 372 ? 17.438 26.774 -30.082 1.00 60.12 372 ASN A C 1
ATOM 2928 O O . ASN A 1 372 ? 17.613 27.808 -30.717 1.00 60.12 372 ASN A O 1
ATOM 2932 N N . TYR A 1 373 ? 17.321 26.787 -28.750 1.00 77.12 373 TYR A N 1
ATOM 2933 C CA . TYR A 1 373 ? 17.343 28.007 -27.934 1.00 77.12 373 TYR A CA 1
ATOM 2934 C C . TYR A 1 373 ? 18.601 28.835 -28.191 1.00 77.12 373 TYR A C 1
ATOM 2936 O O . TYR A 1 373 ? 18.506 30.031 -28.441 1.00 77.12 373 TYR A O 1
ATOM 2944 N N . MET A 1 374 ? 19.768 28.187 -28.236 1.00 72.50 374 MET A N 1
ATOM 2945 C CA . MET A 1 374 ? 21.030 28.868 -28.538 1.00 72.50 374 MET A CA 1
ATOM 2946 C C . MET A 1 374 ? 21.030 29.477 -29.947 1.00 72.50 374 MET A C 1
ATOM 2948 O O . MET A 1 374 ? 21.542 30.574 -30.131 1.00 72.50 374 MET A O 1
ATOM 2952 N N . VAL A 1 375 ? 20.396 28.824 -30.927 1.00 82.56 375 VAL A N 1
ATOM 2953 C CA . VAL A 1 375 ? 20.277 29.342 -32.302 1.00 82.56 375 VAL A CA 1
ATOM 2954 C C . VAL A 1 375 ? 19.356 30.565 -32.349 1.00 82.56 375 VAL A C 1
ATOM 2956 O O . VAL A 1 375 ? 19.694 31.564 -32.978 1.00 82.56 375 VAL A O 1
ATOM 2959 N N . VAL A 1 376 ? 18.224 30.525 -31.638 1.00 87.06 376 VAL A N 1
ATOM 2960 C CA . VAL A 1 376 ? 17.277 31.649 -31.548 1.00 87.06 376 VAL A CA 1
ATOM 2961 C C . VAL A 1 376 ? 17.898 32.838 -30.810 1.00 87.06 376 VAL A C 1
ATOM 2963 O O . VAL A 1 376 ? 17.781 33.971 -31.270 1.00 87.06 376 VAL A O 1
ATOM 2966 N N . VAL A 1 377 ? 18.604 32.593 -29.704 1.00 88.50 377 VAL A N 1
ATOM 2967 C CA . VAL A 1 377 ? 19.309 33.637 -28.945 1.00 88.50 377 VAL A CA 1
ATOM 2968 C C . VAL A 1 377 ? 20.387 34.295 -29.805 1.00 88.50 377 VAL A C 1
ATOM 2970 O O . VAL A 1 377 ? 20.453 35.521 -29.863 1.00 88.50 377 VAL A O 1
ATOM 2973 N N . VAL A 1 378 ? 21.185 33.509 -30.533 1.00 91.50 378 VAL A N 1
ATOM 2974 C CA . VAL A 1 378 ? 22.198 34.045 -31.455 1.00 91.50 378 VAL A CA 1
ATOM 2975 C C . VAL A 1 378 ? 21.549 34.864 -32.575 1.00 91.50 378 VAL A C 1
ATOM 2977 O O . VAL A 1 378 ? 22.021 35.961 -32.868 1.00 91.50 378 VAL A O 1
ATOM 2980 N N . ALA A 1 379 ? 20.436 34.404 -33.153 1.00 91.38 379 ALA A N 1
ATOM 2981 C CA . ALA A 1 379 ? 19.708 35.158 -34.175 1.00 91.38 379 ALA A CA 1
ATOM 2982 C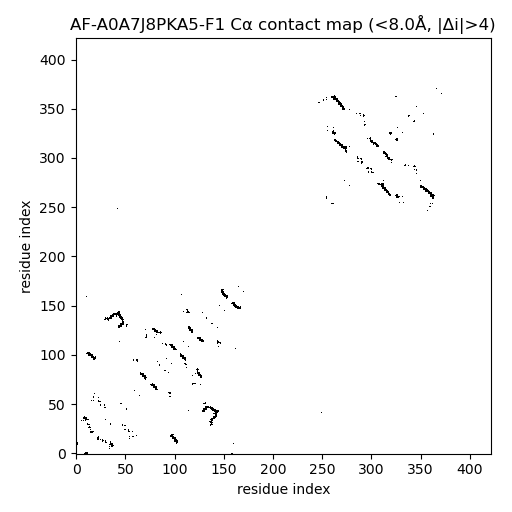 C . ALA A 1 379 ? 19.183 36.508 -33.646 1.00 91.38 379 ALA A C 1
ATOM 2984 O O . ALA A 1 379 ? 19.322 37.527 -34.322 1.00 91.38 379 ALA A O 1
ATOM 2985 N N . LEU A 1 380 ? 18.646 36.545 -32.420 1.00 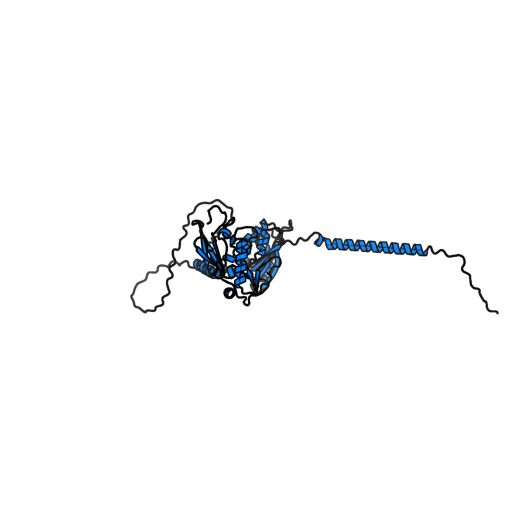92.44 380 LEU A N 1
ATOM 2986 C CA . LEU A 1 380 ? 18.197 37.786 -31.778 1.00 92.44 380 LEU A CA 1
ATOM 2987 C C . LEU A 1 380 ? 19.358 38.756 -31.520 1.00 92.44 380 LEU A C 1
ATOM 2989 O O . LEU A 1 380 ? 19.222 39.950 -31.784 1.00 92.44 380 LEU A O 1
ATOM 2993 N N . ILE A 1 381 ? 20.511 38.254 -31.068 1.00 93.75 381 ILE A N 1
ATOM 2994 C CA . ILE A 1 381 ? 21.715 39.076 -30.868 1.00 93.75 381 ILE A CA 1
ATOM 2995 C C . ILE A 1 381 ? 22.170 39.688 -32.198 1.00 93.75 381 ILE A C 1
ATOM 2997 O O . ILE A 1 381 ? 22.442 40.886 -32.256 1.00 93.75 381 ILE A O 1
ATOM 3001 N N . ILE A 1 382 ? 22.195 38.902 -33.280 1.00 94.69 382 ILE A N 1
ATOM 3002 C CA . ILE A 1 382 ? 22.575 39.388 -34.614 1.00 94.69 382 ILE A CA 1
ATOM 3003 C C . ILE A 1 382 ? 21.627 40.503 -35.081 1.00 94.69 382 ILE A C 1
ATOM 3005 O O . ILE A 1 382 ? 22.094 41.538 -35.556 1.00 94.69 382 ILE A O 1
ATOM 3009 N N . ILE A 1 383 ? 20.312 40.344 -34.893 1.00 94.69 383 ILE A N 1
ATOM 3010 C CA . ILE A 1 383 ? 19.319 41.371 -35.254 1.00 94.69 383 ILE A CA 1
ATOM 3011 C C . ILE A 1 383 ? 19.562 42.672 -34.480 1.00 94.69 383 ILE A C 1
ATOM 3013 O O . ILE A 1 383 ? 19.544 43.752 -35.074 1.00 94.69 383 ILE A O 1
ATOM 3017 N N . VAL A 1 384 ? 19.834 42.586 -33.175 1.00 94.69 384 VAL A N 1
ATOM 3018 C CA . VAL A 1 384 ? 20.116 43.766 -32.341 1.00 94.69 384 VAL A CA 1
ATOM 3019 C C . VAL A 1 384 ? 21.398 44.467 -32.794 1.00 94.69 384 VAL A C 1
ATOM 3021 O O . VAL A 1 384 ? 21.407 45.689 -32.932 1.00 94.69 384 VAL A O 1
ATOM 3024 N N . VAL A 1 385 ? 22.463 43.717 -33.088 1.00 94.75 385 VAL A N 1
ATOM 3025 C CA . VAL A 1 385 ? 23.743 44.281 -33.555 1.00 94.75 385 VAL A CA 1
ATOM 3026 C C . VAL A 1 385 ? 23.584 44.989 -34.902 1.00 94.75 385 VAL A C 1
ATOM 3028 O O . VAL A 1 385 ? 24.084 46.106 -35.077 1.00 94.75 385 VAL A O 1
ATOM 3031 N N . ILE A 1 386 ? 22.852 44.385 -35.843 1.00 93.94 386 ILE A N 1
ATOM 3032 C CA . ILE A 1 386 ? 22.548 45.010 -37.136 1.00 93.94 386 ILE A CA 1
ATOM 3033 C C . ILE A 1 386 ? 21.715 46.280 -36.922 1.00 93.94 386 ILE A C 1
ATOM 3035 O O . ILE A 1 386 ? 22.052 47.329 -37.471 1.00 93.94 386 ILE A O 1
ATOM 3039 N N . GLY A 1 387 ? 20.681 46.225 -36.076 1.00 90.69 387 GLY A N 1
ATOM 3040 C CA . GLY A 1 387 ? 19.838 47.380 -35.759 1.00 90.69 387 GLY A CA 1
ATOM 3041 C C . GLY A 1 387 ? 20.625 48.552 -35.166 1.00 90.69 387 GLY A C 1
ATOM 3042 O O . GLY A 1 387 ? 20.483 49.687 -35.624 1.00 90.69 387 GLY A O 1
ATOM 3043 N N . LEU A 1 388 ? 21.514 48.283 -34.205 1.00 91.75 388 LEU A N 1
ATOM 3044 C CA . LEU A 1 388 ? 22.380 49.301 -33.600 1.00 91.75 388 LEU A CA 1
ATOM 3045 C C . LEU A 1 388 ? 23.378 49.890 -34.604 1.00 91.75 388 LEU A C 1
ATOM 3047 O O . LEU A 1 388 ? 23.629 51.095 -34.585 1.00 91.75 388 LEU A O 1
ATOM 3051 N N . SER A 1 389 ? 23.902 49.070 -35.516 1.00 88.19 389 SER A N 1
ATOM 3052 C CA . SER A 1 389 ? 24.821 49.526 -36.566 1.00 88.19 389 SER A CA 1
ATOM 3053 C C . SER A 1 389 ? 24.119 50.458 -37.558 1.00 88.19 389 SER A C 1
ATOM 3055 O O . SER A 1 389 ? 24.625 51.540 -37.855 1.00 88.19 389 SER A O 1
ATOM 3057 N N . VAL A 1 390 ? 22.916 50.091 -38.014 1.00 91.12 390 VAL A N 1
ATOM 3058 C CA . VAL A 1 390 ? 22.094 50.934 -38.899 1.00 91.12 390 VAL A CA 1
ATOM 3059 C C . VAL A 1 390 ? 21.710 52.241 -38.202 1.00 91.12 390 VAL A C 1
ATOM 3061 O O . VAL A 1 390 ? 21.825 53.311 -38.800 1.00 91.12 390 VAL A O 1
ATOM 3064 N N . TYR A 1 391 ? 21.321 52.183 -36.925 1.00 89.06 391 TYR A N 1
ATOM 3065 C CA . TYR A 1 391 ? 20.993 53.373 -36.139 1.00 89.06 391 TYR A CA 1
ATOM 3066 C C . TYR A 1 391 ? 22.202 54.300 -35.950 1.00 89.06 391 TYR A C 1
ATOM 3068 O O . TYR A 1 391 ? 22.074 55.519 -36.078 1.00 89.06 391 TYR A O 1
ATOM 3076 N N . GLY A 1 392 ? 23.390 53.736 -35.712 1.00 84.25 392 GLY A N 1
ATOM 3077 C CA . GLY A 1 392 ? 24.642 54.487 -35.621 1.00 84.25 392 GLY A CA 1
ATOM 3078 C C . GLY A 1 392 ? 24.991 55.202 -36.928 1.00 84.25 392 GLY A C 1
ATOM 3079 O O . GLY A 1 392 ? 25.238 56.411 -36.923 1.00 84.25 392 GLY A O 1
ATOM 3080 N N . VAL A 1 393 ? 24.935 54.490 -38.059 1.00 86.25 393 VAL A N 1
ATOM 3081 C CA . VAL A 1 393 ? 25.182 55.063 -39.396 1.00 86.25 393 VAL A CA 1
ATOM 3082 C C . VAL A 1 393 ? 24.163 56.156 -39.723 1.00 86.25 393 VAL A C 1
ATOM 3084 O O . VAL A 1 393 ? 24.539 57.235 -40.185 1.00 86.25 393 VAL A O 1
ATOM 3087 N N . TRP A 1 394 ? 22.883 55.927 -39.423 1.00 83.38 394 TRP A N 1
ATOM 3088 C CA . TRP A 1 394 ? 21.831 56.926 -39.607 1.00 83.38 394 TRP A CA 1
ATOM 3089 C C . TRP A 1 394 ? 22.053 58.169 -38.736 1.00 83.38 394 TRP A C 1
ATOM 3091 O O . TRP A 1 394 ? 21.940 59.294 -39.222 1.00 83.38 394 TRP A O 1
ATOM 3101 N N . GLY A 1 395 ? 22.445 57.989 -37.471 1.00 82.81 395 GLY A N 1
ATOM 3102 C CA . GLY A 1 395 ? 22.782 59.084 -36.563 1.00 82.81 395 GLY A CA 1
ATOM 3103 C C . GLY A 1 395 ? 23.974 59.915 -37.046 1.00 82.81 395 GLY A C 1
ATOM 3104 O O . GLY A 1 395 ? 23.927 61.146 -37.002 1.00 82.81 395 GLY A O 1
ATOM 3105 N N . MET A 1 396 ? 25.020 59.265 -37.568 1.00 81.38 396 MET A N 1
ATOM 3106 C CA . MET A 1 396 ? 26.171 59.947 -38.171 1.00 81.38 396 MET A CA 1
ATOM 3107 C C . MET A 1 396 ? 25.786 60.719 -39.437 1.00 81.38 396 MET A C 1
ATOM 3109 O O . MET A 1 396 ? 26.179 61.876 -39.594 1.00 81.38 396 MET A O 1
ATOM 3113 N N . TRP A 1 397 ? 24.984 60.115 -40.317 1.00 75.19 397 TRP A N 1
ATOM 3114 C CA . TRP A 1 397 ? 24.484 60.769 -41.527 1.00 75.19 397 TRP A CA 1
ATOM 3115 C C . TRP A 1 397 ? 23.622 61.997 -41.196 1.00 75.19 397 TRP A C 1
ATOM 3117 O O . TRP A 1 397 ? 23.832 63.074 -41.757 1.00 75.19 397 TRP A O 1
ATOM 3127 N N . ARG A 1 398 ? 22.736 61.880 -40.199 1.00 72.19 398 ARG A N 1
ATOM 3128 C CA . ARG A 1 398 ? 21.880 62.978 -39.727 1.00 72.19 398 ARG A CA 1
ATOM 3129 C C . ARG A 1 398 ? 22.681 64.121 -39.098 1.00 72.19 398 ARG A C 1
ATOM 3131 O O . ARG A 1 398 ? 22.396 65.285 -39.374 1.00 72.19 398 ARG A O 1
ATOM 3138 N N . ARG A 1 399 ? 23.720 63.817 -38.307 1.00 69.56 399 ARG A N 1
ATOM 3139 C CA . ARG A 1 399 ? 24.640 64.842 -37.772 1.00 69.56 399 ARG A CA 1
ATOM 3140 C C . ARG A 1 399 ? 25.410 65.556 -38.885 1.00 69.56 399 ARG A C 1
ATOM 3142 O O . ARG A 1 399 ? 25.571 66.771 -38.821 1.00 69.56 399 ARG A O 1
ATOM 3149 N N . LYS A 1 400 ? 25.823 64.836 -39.935 1.00 68.88 400 LYS A N 1
ATOM 3150 C CA . LYS A 1 400 ? 26.522 65.427 -41.088 1.00 68.88 400 LYS A CA 1
ATOM 3151 C C . LYS A 1 400 ? 25.623 66.383 -41.887 1.00 68.88 400 LYS A C 1
ATOM 3153 O O . LYS A 1 400 ? 26.088 67.438 -42.311 1.00 68.88 400 LYS A O 1
ATOM 3158 N N . GLN A 1 401 ? 24.331 66.079 -42.034 1.00 60.84 401 GLN A N 1
ATOM 3159 C CA . GLN A 1 401 ? 23.361 67.011 -42.633 1.00 60.84 401 GLN A CA 1
ATOM 3160 C C . GLN A 1 401 ? 23.170 68.289 -41.801 1.00 60.84 401 GLN A C 1
ATOM 3162 O O . GLN A 1 401 ? 23.039 69.370 -42.370 1.00 60.84 401 GLN A O 1
ATOM 3167 N N . GLN A 1 402 ? 23.216 68.200 -40.469 1.00 58.72 402 GLN A N 1
ATOM 3168 C CA . GLN A 1 402 ? 23.118 69.382 -39.602 1.00 58.72 402 GLN A CA 1
ATOM 3169 C C . GLN A 1 402 ? 24.353 70.293 -39.695 1.00 58.72 402 GLN A C 1
ATOM 3171 O O . GLN A 1 402 ? 24.200 71.509 -39.643 1.00 58.72 402 GLN A O 1
ATOM 3176 N N . THR A 1 403 ? 25.556 69.746 -39.912 1.00 57.06 403 THR A N 1
ATOM 3177 C CA . THR A 1 403 ? 26.773 70.563 -40.106 1.00 57.06 403 THR A CA 1
ATOM 3178 C C . THR A 1 403 ? 26.831 71.295 -41.451 1.00 57.06 403 THR A C 1
ATOM 3180 O O . THR A 1 403 ? 27.510 72.310 -41.551 1.00 57.06 403 THR A O 1
ATOM 3183 N N . VAL A 1 404 ? 26.122 70.817 -42.482 1.00 57.19 404 VAL A N 1
ATOM 3184 C CA . VAL A 1 404 ? 26.129 71.438 -43.824 1.00 57.19 404 VAL A CA 1
ATOM 3185 C C . VAL A 1 404 ? 25.123 72.594 -43.935 1.00 57.19 404 VAL A C 1
ATOM 3187 O O . VAL A 1 404 ? 25.339 73.514 -44.715 1.00 57.19 404 VAL A O 1
ATOM 3190 N N . ASN A 1 405 ? 24.073 72.614 -43.108 1.00 51.34 405 ASN A N 1
ATOM 3191 C CA . ASN A 1 405 ? 23.000 73.614 -43.189 1.00 51.34 405 ASN A CA 1
ATOM 3192 C C . ASN A 1 405 ? 23.168 74.823 -42.248 1.00 51.34 405 ASN A C 1
ATOM 3194 O O . ASN A 1 405 ? 22.202 75.549 -42.010 1.00 51.34 405 ASN A O 1
ATOM 3198 N N . SER A 1 406 ? 24.368 75.082 -41.715 1.00 45.03 406 SER A N 1
ATOM 3199 C CA . SER A 1 406 ? 24.607 76.292 -40.917 1.00 45.03 406 SER A CA 1
ATOM 3200 C C . SER A 1 406 ? 24.749 77.516 -41.830 1.00 45.03 406 SER A C 1
ATOM 3202 O O . SER A 1 406 ? 25.847 77.925 -42.201 1.00 45.03 406 SER A O 1
ATOM 3204 N N . TYR A 1 407 ? 23.608 78.090 -42.207 1.00 53.47 407 TYR A N 1
ATOM 3205 C CA . TYR A 1 407 ? 23.496 79.364 -42.912 1.00 53.47 407 TYR A CA 1
ATOM 3206 C C . TYR A 1 407 ? 24.144 80.482 -42.076 1.00 53.47 407 TYR A C 1
ATOM 3208 O O . TYR A 1 407 ? 23.766 80.714 -40.928 1.00 53.47 407 TYR A O 1
ATOM 3216 N N . LYS A 1 408 ? 25.156 81.153 -42.637 1.00 49.28 408 LYS A N 1
ATOM 3217 C CA . LYS A 1 408 ? 25.900 82.246 -41.993 1.00 49.28 408 LYS A CA 1
ATOM 3218 C C . LYS A 1 408 ? 25.140 83.562 -42.237 1.00 49.28 408 LYS A C 1
ATOM 3220 O O . LYS A 1 408 ? 24.973 83.922 -43.402 1.00 49.28 408 LYS A O 1
ATOM 3225 N N . PRO A 1 409 ? 24.661 84.288 -41.210 1.00 49.84 409 PRO A N 1
ATOM 3226 C CA . PRO A 1 409 ? 23.984 85.560 -41.435 1.00 49.84 409 PRO A CA 1
ATOM 3227 C C . PRO A 1 409 ? 24.995 86.642 -41.846 1.00 49.84 409 PRO A C 1
ATOM 3229 O O . PRO A 1 409 ? 26.069 86.775 -41.256 1.00 49.84 409 PRO A O 1
ATOM 3232 N N . VAL A 1 410 ? 24.650 87.407 -42.882 1.00 47.00 410 VAL A N 1
ATOM 3233 C CA . VAL A 1 410 ? 25.411 88.565 -43.367 1.00 47.00 410 VAL A CA 1
ATOM 3234 C C . VAL A 1 410 ? 25.193 89.716 -42.382 1.00 47.00 410 VAL A C 1
ATOM 3236 O O . VAL A 1 410 ? 24.077 90.216 -42.276 1.00 47.00 410 VAL A O 1
ATOM 3239 N N . GLY A 1 411 ? 26.234 90.107 -41.639 1.00 56.03 411 GLY A N 1
ATOM 3240 C CA . GLY A 1 411 ? 26.165 91.259 -40.726 1.00 56.03 411 GLY A CA 1
ATOM 3241 C C . GLY A 1 411 ? 27.066 91.237 -39.486 1.00 56.03 411 GLY A C 1
ATOM 3242 O O . GLY A 1 411 ? 26.761 91.934 -38.526 1.00 56.03 411 GLY A O 1
ATOM 3243 N N . ALA A 1 412 ? 28.153 90.458 -39.452 1.00 49.72 412 ALA A N 1
ATOM 3244 C CA . ALA A 1 412 ? 29.110 90.537 -38.344 1.00 49.72 412 ALA A CA 1
ATOM 3245 C C . ALA A 1 412 ? 30.126 91.664 -38.601 1.00 49.72 412 ALA A C 1
ATOM 3247 O O . ALA A 1 412 ? 30.935 91.574 -39.523 1.00 49.72 412 ALA A O 1
ATOM 3248 N N . ALA A 1 413 ? 30.040 92.724 -37.796 1.00 48.38 413 ALA A N 1
ATOM 3249 C CA . ALA A 1 413 ? 30.944 93.869 -37.802 1.00 48.38 413 ALA A CA 1
ATOM 3250 C C . ALA A 1 413 ? 32.388 93.453 -37.465 1.00 48.38 413 ALA A C 1
ATOM 3252 O O . ALA A 1 413 ? 32.621 92.680 -36.534 1.00 48.38 413 ALA A O 1
ATOM 3253 N N . ALA A 1 414 ? 33.346 93.977 -38.229 1.00 47.47 414 ALA A N 1
ATOM 3254 C CA . ALA A 1 414 ? 34.776 93.843 -37.979 1.00 47.47 414 ALA A CA 1
ATOM 3255 C C . ALA A 1 414 ? 35.243 94.962 -37.029 1.00 47.47 414 ALA A C 1
ATOM 3257 O O . ALA A 1 414 ? 34.944 96.122 -37.316 1.00 47.47 414 ALA A O 1
ATOM 3258 N N . PRO A 1 415 ? 35.965 94.666 -35.931 1.00 49.84 415 PRO A N 1
ATOM 3259 C CA . PRO A 1 415 ? 36.621 95.698 -35.142 1.00 49.84 415 PRO A CA 1
ATOM 3260 C C . PRO A 1 415 ? 37.960 96.115 -35.755 1.00 49.84 415 PRO A C 1
ATOM 3262 O O . PRO A 1 415 ? 38.745 95.292 -36.226 1.00 49.84 415 PRO A O 1
ATOM 3265 N N . GLU A 1 416 ? 38.141 97.425 -35.705 1.00 40.84 416 GLU A N 1
ATOM 3266 C CA . GLU A 1 416 ? 39.201 98.302 -36.186 1.00 40.84 416 GLU A CA 1
ATOM 3267 C C . GLU A 1 416 ? 40.616 97.960 -35.699 1.00 40.84 416 GLU A C 1
ATOM 3269 O O . GLU A 1 416 ? 40.833 97.410 -34.619 1.00 40.84 416 GLU A O 1
ATOM 3274 N N . GLN A 1 417 ? 41.579 98.332 -36.537 1.00 44.56 417 GLN A N 1
ATOM 3275 C CA . GLN A 1 417 ? 43.002 98.042 -36.455 1.00 44.56 417 GLN A CA 1
ATOM 3276 C C . GLN A 1 417 ? 43.738 99.327 -36.048 1.00 44.56 417 GLN A C 1
ATOM 3278 O O . GLN A 1 417 ? 43.898 100.222 -36.871 1.00 44.56 417 GLN A O 1
ATOM 3283 N N . GLU A 1 418 ? 44.191 99.421 -34.798 1.00 41.09 418 GLU A N 1
ATOM 3284 C CA . GLU A 1 418 ? 45.059 100.515 -34.337 1.00 41.09 418 GLU A CA 1
ATOM 3285 C C . GLU A 1 418 ? 46.535 100.132 -34.534 1.00 41.09 418 GLU A C 1
ATOM 3287 O O . GLU A 1 418 ? 47.022 99.123 -34.014 1.00 41.09 418 GLU A O 1
ATOM 3292 N N . LEU A 1 419 ? 47.225 100.938 -35.342 1.00 47.62 419 LEU A N 1
ATOM 3293 C CA . LEU A 1 419 ? 48.612 100.800 -35.785 1.00 47.62 419 LEU A CA 1
ATOM 3294 C C . LEU A 1 419 ? 49.488 101.797 -34.995 1.00 47.62 419 LEU A C 1
ATOM 3296 O O . LEU A 1 419 ? 49.152 102.975 -34.910 1.00 47.62 419 LEU A O 1
ATOM 3300 N N . GLN A 1 420 ? 50.617 101.350 -34.432 1.00 40.03 420 GLN A N 1
ATOM 3301 C CA . GLN A 1 420 ? 51.591 102.212 -33.733 1.00 40.03 420 GLN A CA 1
ATOM 3302 C C . GLN A 1 420 ? 52.360 103.143 -34.698 1.00 40.03 420 GLN A C 1
ATOM 3304 O O . GLN A 1 420 ? 52.655 102.725 -35.821 1.00 40.03 420 GLN A O 1
ATOM 3309 N N . PRO A 1 421 ? 52.754 104.364 -34.274 1.00 57.50 421 PRO A N 1
ATOM 3310 C CA . PRO A 1 421 ? 53.554 105.270 -35.094 1.00 57.50 421 PRO A CA 1
ATOM 3311 C C . PRO A 1 421 ? 55.076 105.061 -34.932 1.00 57.50 421 PRO A C 1
ATOM 3313 O O . PRO A 1 421 ? 55.575 105.014 -33.811 1.00 57.50 421 PRO A O 1
ATOM 3316 N N . LEU A 1 422 ? 55.729 104.965 -36.103 1.00 43.50 422 LEU A N 1
ATOM 3317 C CA . LEU A 1 422 ? 57.139 105.161 -36.520 1.00 43.50 422 LEU A CA 1
ATOM 3318 C C . LEU A 1 422 ? 58.296 104.906 -35.540 1.00 43.50 422 LEU A C 1
ATOM 3320 O O . LEU A 1 422 ? 58.536 105.751 -34.649 1.00 43.50 422 LEU A O 1
#

Radius of gyration: 37.69 Å; Cα contacts (8 Å, |Δi|>4): 563; chains: 1; bounding box: 82×165×76 Å

Nearest PDB structures (foldseek):
  4ue8-assembly1_A  TM=4.360E-01  e=5.069E-02  Drosophila melanogaster
  1n5v-assembly1_B  TM=3.906E-01  e=9.124E-02  Streptomyces coelicolor A3(2)
  7o3m-assembly1_B  TM=3.251E-01  e=7.213E-02  Escherichia coli
  2f5g-assembly1_B  TM=2.875E-01  e=1.867E-02  Saccharolobus solfataricus
  2a6m-assembly2_A-2  TM=3.226E-01  e=1.642E-01  Helicobacter pylori

Solvent-accessible surface area (backbone atoms only — not comparable to full-atom values): 25737 Å² total; per-residue (Å²): 82,64,79,88,76,57,101,58,60,19,48,58,50,44,48,47,23,51,67,84,41,70,58,98,66,66,45,68,58,38,59,24,92,67,16,27,27,61,32,82,92,35,66,43,27,23,27,21,50,75,58,31,54,50,50,52,51,51,52,56,63,68,38,76,76,58,52,72,45,81,37,74,51,85,92,49,91,48,58,20,34,56,49,97,57,68,54,75,87,55,36,65,80,62,41,65,50,34,36,40,30,30,78,85,71,49,70,50,81,32,55,46,70,22,44,39,42,75,37,85,81,43,88,29,23,38,23,55,36,59,39,61,30,74,89,46,42,33,24,38,44,9,44,30,59,47,52,49,37,52,74,45,79,40,73,91,80,41,46,74,46,81,40,83,41,59,58,70,60,52,50,52,55,61,57,56,66,75,71,68,74,81,75,80,79,79,88,76,91,82,86,88,86,84,88,82,89,85,90,84,90,83,90,76,86,84,77,85,79,87,74,87,80,75,84,80,87,75,92,83,82,86,89,83,93,86,74,98,75,87,85,78,89,74,89,73,96,76,92,75,91,82,80,84,82,89,77,81,64,77,70,54,62,49,52,79,78,54,99,56,54,36,25,34,40,38,40,34,32,39,25,54,34,32,53,85,68,44,65,85,41,47,69,57,52,33,42,52,50,14,60,57,49,74,48,58,50,90,24,41,41,82,75,48,77,51,60,59,79,57,32,26,42,41,32,36,35,39,46,31,54,97,92,46,85,36,42,52,69,68,60,49,50,52,36,49,50,35,59,76,68,63,62,62,74,77,63,72,90,54,41,64,66,43,82,71,46,72,50,66,41,68,38,76,78,77,46,73,57,76,78,41,44,67,58,54,51,50,52,52,52,51,52,51,55,52,51,53,49,52,52,50,53,50,52,53,53,54,52,52,54,58,69,72,66,68,79,77,78,89,79,80,83,81,86,83,85,88,78,86,86,133

Secondary structure (DSSP, 8-state):
--SS--SS-EE-EEEEEETTEEPS--GGGGGSTT-EEE-TT-SSEEE-HHHHHHHHHHHHHHTTT--EE--SSTTS---EEE-S---GGGGGGTS--EEEEETTS-EEEE-GGGTEEE-SSSTTEEEE-EEE-TT---EEE-TTTTTTEEEEEETTTTEEEEEE--HHHHHHHHHHTTS-PPPP------------------PPP--------PPPP---------S--------S-------------HHHHHHHHSSPPEEEEEEEEEESS-HHHHGGGHHHHHHHHHHHHTS-GGGEEEEEEEEETTEEEEEEEE---TT-SSB-HHHHHHHHHHHHTT-----GGG-SEEEEEEEEEE-----HHHHHHHHHHHHHHHHHHHHHHHHHHHHHHHHHHHHH--PPPS--PPPP-PPPP-

Sequence (422 aa):
FRDGNSPYYSIGLKEIHVAGKQLSLNPSVFDGKYGTVLDSGTTYAYLPEPAFLAFKEAILKELNGLKQIRGPDPNYNDICFSTASSDVSELSKTFPTVEMVFGDQQKLLLSPENYLFRHSKVHGAYCLGIFQNEKDPTTLLGGIIVRNTLVTYDREHSKIGFWKTNCSELWERLHITGALSPTPSSSGKGNSTESPTTTASDGSPHYDFPGMFKPWFSEDLTWFLLQGHVSLSLSGEKSVSIRSFTGILSDDICCLTGKIQIGKIILDMSLSTNHSYLKPQINKLTEFIAKELDVNASQVHLLNFTSEGNSSLVRLAIVPSDSSTYIYKETARNIISRLAEHRVKLPDTFGNYQLVQWKVEPSTKQTWWGRNYMVVVVALIIIVVIGLSVYGVWGMWRRKQQTVNSYKPVGAAAPEQELQPL

pLDDT: mean 73.13, std 25.0, range [20.56, 98.44]

Mean predicted aligned error: 20.82 Å

InterPro domains:
  IPR001461 Aspartic peptidase A1 [PTHR13683] (7-165)
  IPR021109 Aspartic peptidase domain superfamily [G3DSA:2.40.70.10] (1-171)
  IPR021109 Aspartic peptidase domain superfamily [SSF50630] (4-172)
  IPR032799 Xylanase inhibitor, C-terminal [PF14541] (9-162)
  IPR033121 Peptidase family A1 domain [PS51767] (1-163)